Protein AF-A0A3D1XQY0-F1 (afdb_monomer)

Mean predicted aligned error: 14.56 Å

Foldseek 3Di:
DADDWDDWDWDDPDPPDPDIDTDTDDDDGDDDDPVVCPDDDDDDDDDDDDDDPDPDDVPPDDDPVVVVLCVQAPPQDPKDKDFDPDADCPVQLCVQLVVCVVPDPNVVSLVRSLVVCCVVCVPDNSSVRIDIHYDHDDDLVRLQVVLLVLLVVLLVQLVVCVVVVNLVSNLVSLVSLLVSQVSHPPVDDSDPSSHNLNSLCSNLVSCVSVLNLVSNLVSLVVNQVVQVVPLLSNLVSLLVNLVSCLSVVVLVSSLVSLVSSLVSCVVVVVLVSNLVSLQSNLVSCVSVVVNVSSLVSLVSSLVSCVVVVVLLSNLVSLQSNLCCCVVPVVNLVSSVVSLVSSLVSCVVVVVLVVNLVSLQVNLVSCVSVVNLVSSLVSLVVSLVSCVVVVVVVSNVSSQVSNCVSCVVVVVNVSD

Nearest PDB structures (foldseek):
  3sf4-assembly2_B  TM=7.024E-01  e=3.177E-09  Homo sapiens
  4wnd-assembly1_A  TM=4.952E-01  e=1.032E-08  Homo sapiens
  4i1a-assembly3_B  TM=6.697E-01  e=2.136E-05  Bacillus subtilis subsp. subtilis str. 168
  3gw4-assembly1_A  TM=7.746E-01  e=5.970E-04  Deinococcus radiodurans R1 = ATCC 13939 = DSM 20539
  4gyo-assembly2_A  TM=5.148E-01  e=3.079E-05  Bacillus subtilis subsp. subtilis str. 168

pLDDT: mean 75.75, std 26.0, range [23.38, 98.88]

Sequence (415 aa):
MVQIESPVRVFRHEPQSSFITLNKEPSKFQRISVESLYADPVESFLMTMTDVEHVFDPRLELSPTTVLLEGLTFKGYPGTLLHSGKPDFQEEFDKYFMATLDEANPAESLRQAQIELSKKHSKNLDWARYRYYGFPGMSEMEKQAFAIKHIKGNVLKGAAASKAGELLSTINYLEKALVLTSFVPEKINLGENFQAKTLVKALATAAWKLGDYEKSIHYQNKVLPFAEKEPEELAEAHYFLGLLYSLAEKFPEAVEHLKTALIIFEKYEILDRLAQSYSQLGIVEENATEYTNALKAFTASQKINEEIGEDLNRAREFRRIGKIYSLRLNQFKEAKGYFFKAYDLFVELEQTKFQVELLLDLGLVAEKEGDFDQSLNYFSQAQVLAEEINFRQGLSKALLYQANSHWFQGDYQQA

Solvent-accessible surface area (backbone atoms only — not comparable to full-atom values): 22505 Å² total; per-residue (Å²): 94,55,48,76,60,71,85,75,61,84,55,75,92,52,98,83,59,95,70,75,63,80,66,82,67,89,66,74,57,54,68,80,64,80,77,73,77,76,71,81,90,82,90,87,81,86,94,78,89,88,90,72,89,77,78,83,66,86,85,67,89,60,59,77,65,54,56,51,51,49,57,36,56,71,72,65,40,60,45,48,77,44,60,75,68,87,72,64,60,49,72,60,40,50,49,42,22,57,73,31,43,89,82,37,57,66,68,54,9,47,51,52,17,36,51,59,42,43,75,76,38,74,88,55,71,59,58,71,39,61,46,72,43,56,61,60,82,62,50,74,68,48,46,27,56,49,24,62,58,46,30,57,55,23,42,53,50,13,53,52,26,47,76,72,65,35,40,69,57,16,43,56,25,34,51,56,21,44,66,32,44,81,50,48,59,87,89,62,81,83,49,72,85,68,34,57,68,48,38,32,53,52,42,16,52,36,25,46,77,66,68,39,36,70,61,13,44,58,26,45,60,66,39,44,80,73,15,72,84,38,68,67,52,33,22,50,47,27,36,52,45,13,52,36,28,41,77,63,70,37,43,71,63,10,51,52,27,26,50,55,15,36,57,45,24,58,77,69,66,39,55,72,62,28,21,53,38,25,41,51,45,14,52,43,26,44,76,66,67,37,53,73,57,12,49,53,24,25,52,51,17,27,53,44,21,58,74,74,68,37,53,74,59,24,22,52,28,29,39,53,48,15,45,44,26,43,77,72,65,69,36,52,72,60,11,50,57,26,36,50,58,17,36,55,44,25,57,78,66,68,32,59,73,58,36,28,53,41,26,45,54,50,15,55,49,28,45,75,74,67,37,52,70,62,12,45,52,26,19,49,53,15,28,54,55,16,59,77,70,66,35,62,71,52,28,54,49,20,54,52,49,41,22,50,50,29,45,76,74,65,40,67,88,77,64

Radius of gyration: 32.58 Å; Cα contacts (8 Å, |Δi|>4): 513; chains: 1; bounding box: 80×60×85 Å

Secondary structure (DSSP, 8-state):
-B--PPPPPEE---TT----EE-------B---GGGGGSS-----------------GGG---HHHHHHHHHHHT-PPPEEEESSS-TTHHHHHHHHHHHHTTS-HHHHHHHHHHHHHHH-TT-GGGGGEEEE--TT--HHHHHHHHHHHHHHHHHHHHHHHHTT-HHHHHHHHHHHHHHHTTS-TT----GGGSHHHHHHHHHHHHHHHT-HHHHHHHHHTTHHHHTTSHHHHHHHHHHHHHHHHHTT-HHHHHHHHHHHHHHHHHTT-HHHHHHHHHHHHHHHHHTT-HHHHHHHHHHHHHHHHHTT-HHHHHHHHHHHHHHHHHTS--HHHHHHHHHHHHHHHHHTT-HHHHHHHHHHHHHHHHHHT-HHHHHHHHHHHHHHHHHTT-HHHHHHHHHHHHHHHHHHT-TTT-

Structure (mmCIF, N/CA/C/O backbone):
data_AF-A0A3D1XQY0-F1
#
_entry.id   AF-A0A3D1XQY0-F1
#
loop_
_atom_site.group_PDB
_atom_site.id
_atom_site.type_symbol
_atom_site.label_atom_id
_atom_site.label_alt_id
_atom_site.label_comp_id
_atom_site.label_asym_id
_atom_site.label_entity_id
_atom_site.label_seq_id
_atom_site.pdbx_PDB_ins_code
_atom_site.Cartn_x
_atom_site.Cartn_y
_atom_site.Cartn_z
_atom_site.occupancy
_atom_site.B_iso_or_equiv
_atom_site.auth_seq_id
_atom_site.auth_comp_id
_atom_site.auth_asym_id
_atom_site.auth_atom_id
_atom_site.pdbx_PDB_model_num
ATOM 1 N N . MET A 1 1 ? 47.217 -17.676 -41.907 1.00 23.55 1 MET A N 1
ATOM 2 C CA . MET A 1 1 ? 47.309 -19.139 -41.798 1.00 23.55 1 MET A CA 1
ATOM 3 C C . MET A 1 1 ? 46.454 -19.532 -40.610 1.00 23.55 1 MET A C 1
ATOM 5 O O . MET A 1 1 ? 46.551 -18.783 -39.649 1.00 23.55 1 MET A O 1
ATOM 9 N N . VAL A 1 2 ? 45.538 -20.515 -40.716 1.00 23.38 2 VAL A N 1
ATOM 10 C CA . VAL A 1 2 ? 44.596 -20.915 -39.654 1.00 23.38 2 VAL A CA 1
ATOM 11 C C . VAL A 1 2 ? 44.783 -22.381 -39.179 1.00 23.38 2 VAL A C 1
ATOM 13 O O . VAL A 1 2 ? 44.978 -23.259 -39.994 1.00 23.38 2 VAL A O 1
ATOM 16 N N . GLN A 1 3 ? 44.855 -22.652 -37.877 1.00 24.12 3 GLN A N 1
ATOM 17 C CA . GLN A 1 3 ? 45.123 -23.904 -37.144 1.00 24.12 3 GLN A CA 1
ATOM 18 C C . GLN A 1 3 ? 43.771 -24.220 -36.647 1.00 24.12 3 GLN A C 1
ATOM 20 O O . GLN A 1 3 ? 43.064 -23.387 -36.085 1.00 24.12 3 GLN A O 1
ATOM 25 N N . ILE A 1 4 ? 43.433 -25.450 -36.837 1.00 26.16 4 ILE A N 1
ATOM 26 C CA . ILE A 1 4 ? 42.256 -25.973 -36.232 1.00 26.16 4 ILE A CA 1
ATOM 27 C C . ILE A 1 4 ? 42.865 -26.878 -35.178 1.00 26.16 4 ILE A C 1
ATOM 29 O O . ILE A 1 4 ? 43.556 -27.838 -35.509 1.00 26.16 4 ILE A O 1
ATOM 33 N N . GLU A 1 5 ? 42.767 -26.457 -33.919 1.00 27.94 5 GLU A N 1
ATOM 34 C CA . GLU A 1 5 ? 43.076 -27.347 -32.803 1.00 27.94 5 GLU A CA 1
ATOM 35 C C . GLU A 1 5 ? 41.885 -28.272 -32.557 1.00 27.94 5 GLU A C 1
ATOM 37 O O . GLU A 1 5 ? 40.739 -27.937 -32.864 1.00 27.94 5 GLU A O 1
ATOM 42 N N . SER A 1 6 ? 42.197 -29.447 -32.018 1.00 24.88 6 SER A N 1
ATOM 43 C CA . SER A 1 6 ? 41.291 -30.573 -31.807 1.00 24.88 6 SER A CA 1
ATOM 44 C C . SER A 1 6 ? 40.027 -30.222 -30.997 1.00 24.88 6 SER A C 1
ATOM 46 O O . SER A 1 6 ? 40.070 -29.346 -30.129 1.00 24.88 6 SER A O 1
ATOM 48 N N . PRO A 1 7 ? 38.906 -30.938 -31.224 1.00 30.38 7 PRO A N 1
ATOM 49 C CA . PRO A 1 7 ? 37.626 -30.690 -30.558 1.00 30.38 7 PRO A CA 1
ATOM 50 C C . PRO A 1 7 ? 37.704 -30.830 -29.032 1.00 30.38 7 PRO A C 1
ATOM 52 O O . PRO A 1 7 ? 38.298 -31.771 -28.501 1.00 30.38 7 PRO A O 1
ATOM 55 N N . VAL A 1 8 ? 37.038 -29.913 -28.323 1.00 32.19 8 VAL A N 1
ATOM 56 C CA . VAL A 1 8 ? 36.958 -29.920 -26.857 1.00 32.19 8 VAL A CA 1
ATOM 57 C C . VAL A 1 8 ? 35.916 -30.942 -26.411 1.00 32.19 8 VAL A C 1
ATOM 59 O O . VAL A 1 8 ? 34.729 -30.820 -26.715 1.00 32.19 8 VAL A O 1
ATOM 62 N N . ARG A 1 9 ? 36.355 -31.956 -25.662 1.00 33.38 9 ARG A N 1
ATOM 63 C CA . ARG A 1 9 ? 35.454 -32.891 -24.979 1.00 33.38 9 ARG A CA 1
ATOM 64 C C . ARG A 1 9 ? 35.051 -32.321 -23.623 1.00 33.38 9 ARG A C 1
ATOM 66 O O . ARG A 1 9 ? 35.911 -31.948 -22.831 1.00 33.38 9 ARG A O 1
ATOM 73 N N . VAL A 1 10 ? 33.747 -32.302 -23.356 1.00 33.44 10 VAL A N 1
ATOM 74 C CA . VAL A 1 10 ? 33.172 -31.875 -22.076 1.00 33.44 10 VAL A CA 1
ATOM 75 C C . VAL A 1 10 ? 32.812 -33.116 -21.265 1.00 33.44 10 VAL A C 1
ATOM 77 O O . VAL A 1 10 ? 31.987 -33.918 -21.699 1.00 33.44 10 VAL A O 1
ATOM 80 N N . PHE A 1 11 ? 33.408 -33.271 -20.084 1.00 32.94 11 PHE A N 1
ATOM 81 C CA . PHE A 1 11 ? 33.054 -34.334 -19.144 1.00 32.94 11 PHE A CA 1
ATOM 82 C C . PHE A 1 11 ? 32.559 -33.742 -17.824 1.00 32.94 11 PHE A C 1
ATOM 84 O O . PHE A 1 11 ? 33.123 -32.778 -17.308 1.00 32.94 11 PHE A O 1
ATOM 91 N N . ARG A 1 12 ? 31.518 -34.362 -17.258 1.00 33.66 12 ARG A N 1
ATOM 92 C CA . ARG A 1 12 ? 31.057 -34.133 -15.886 1.00 33.66 12 ARG A CA 1
ATOM 93 C C . ARG A 1 12 ? 31.402 -35.375 -15.077 1.00 33.66 12 ARG A C 1
ATOM 95 O O . ARG A 1 12 ? 30.762 -36.406 -15.262 1.00 33.66 12 ARG A O 1
ATOM 102 N N . HIS A 1 13 ? 32.419 -35.293 -14.224 1.00 33.41 13 HIS A N 1
ATOM 103 C CA . HIS A 1 13 ? 32.864 -36.472 -13.480 1.00 33.41 13 HIS A CA 1
ATOM 104 C C . HIS A 1 13 ? 31.911 -36.866 -12.343 1.00 33.41 13 HIS A C 1
ATOM 106 O O . HIS A 1 13 ? 31.813 -38.056 -12.068 1.00 33.41 13 HIS A O 1
ATOM 112 N N . GLU A 1 14 ? 31.138 -35.933 -11.760 1.00 32.97 14 GLU A N 1
ATOM 113 C CA . GLU A 1 14 ? 30.159 -36.262 -10.709 1.00 32.97 14 GLU A CA 1
ATOM 114 C C . GLU A 1 14 ? 28.880 -35.389 -10.736 1.00 32.97 14 GLU A C 1
ATOM 116 O O . GLU A 1 14 ? 28.947 -34.194 -11.052 1.00 32.97 14 GLU A O 1
ATOM 121 N N . PRO A 1 15 ? 27.701 -35.936 -10.361 1.00 34.03 15 PRO A N 1
ATOM 122 C CA . PRO A 1 15 ? 26.413 -35.230 -10.407 1.00 34.03 15 PRO A CA 1
ATOM 123 C C . PRO A 1 15 ? 26.279 -34.040 -9.448 1.00 34.03 15 PRO A C 1
ATOM 125 O O . PRO A 1 15 ? 25.341 -33.261 -9.598 1.00 34.03 15 PRO A O 1
ATOM 128 N N . GLN A 1 16 ? 27.182 -33.884 -8.477 1.00 31.12 16 GLN A N 1
ATOM 129 C CA . GLN A 1 16 ? 27.131 -32.797 -7.488 1.00 31.12 16 GLN A CA 1
ATOM 130 C C . GLN A 1 16 ? 28.339 -31.851 -7.528 1.00 31.12 16 GLN A C 1
ATOM 132 O O . GLN A 1 16 ? 28.384 -30.893 -6.764 1.00 31.12 16 GLN A O 1
ATOM 137 N N . SER A 1 17 ? 29.281 -32.054 -8.454 1.00 29.97 17 SER A N 1
ATOM 138 C CA . SER A 1 17 ? 30.351 -31.082 -8.696 1.00 29.97 17 SER A CA 1
ATOM 139 C C . SER A 1 17 ? 29.839 -29.905 -9.535 1.00 29.97 17 SER A C 1
ATOM 141 O O . SER A 1 17 ? 29.154 -30.100 -10.544 1.00 29.97 17 SER A O 1
ATOM 143 N N . SER A 1 18 ? 30.192 -28.688 -9.117 1.00 28.48 18 SER A N 1
ATOM 144 C CA . SER A 1 18 ? 29.928 -27.409 -9.791 1.00 28.48 18 SER A CA 1
ATOM 145 C C . SER A 1 18 ? 31.049 -26.978 -10.750 1.00 28.48 18 SER A C 1
ATOM 147 O O . SER A 1 18 ? 31.003 -25.873 -11.287 1.00 28.48 18 SER A O 1
ATOM 149 N N . PHE A 1 19 ? 32.031 -27.846 -11.016 1.00 28.55 19 PHE A N 1
ATOM 150 C CA . PHE A 1 19 ? 33.124 -27.583 -11.955 1.00 28.55 19 PHE A CA 1
ATOM 151 C C . PHE A 1 19 ? 33.055 -28.500 -13.183 1.00 28.55 19 PHE A C 1
ATOM 153 O O . PHE A 1 19 ? 32.769 -29.693 -13.079 1.00 28.55 19 PHE A O 1
ATOM 160 N N . ILE A 1 20 ? 33.367 -27.934 -14.351 1.00 31.23 20 ILE A N 1
ATOM 161 C CA . ILE A 1 20 ? 33.569 -28.644 -15.619 1.00 31.23 20 ILE A CA 1
ATOM 162 C C . ILE A 1 20 ? 35.015 -28.393 -16.045 1.00 31.23 20 ILE A C 1
ATOM 164 O O . ILE A 1 20 ? 35.462 -27.248 -16.066 1.00 31.23 20 ILE A O 1
ATOM 168 N N . THR A 1 21 ? 35.750 -29.451 -16.386 1.00 30.62 21 THR A N 1
ATOM 169 C CA . THR A 1 21 ? 37.134 -29.341 -16.866 1.00 30.62 21 THR A CA 1
ATOM 170 C C . THR A 1 21 ? 37.165 -29.446 -18.388 1.00 30.62 21 THR A C 1
ATOM 172 O O . THR A 1 21 ? 36.560 -30.350 -18.963 1.00 30.62 21 THR A O 1
ATOM 175 N N . LEU A 1 22 ? 37.881 -28.526 -19.037 1.00 31.25 22 LEU A N 1
ATOM 176 C CA . LEU A 1 22 ? 38.096 -28.494 -20.484 1.00 31.25 22 LEU A CA 1
ATOM 177 C C . LEU A 1 22 ? 39.596 -28.686 -20.749 1.00 31.25 22 LEU A C 1
ATOM 179 O O . LEU A 1 22 ? 40.399 -27.942 -20.195 1.00 31.25 22 LEU A O 1
ATOM 183 N N . ASN A 1 23 ? 39.977 -29.656 -21.587 1.00 29.17 23 ASN A N 1
ATOM 184 C CA . ASN A 1 23 ? 41.377 -29.888 -21.977 1.00 29.17 23 ASN A CA 1
ATOM 185 C C . ASN A 1 23 ? 41.587 -29.620 -23.473 1.00 29.17 23 ASN A C 1
ATOM 187 O O . ASN A 1 23 ? 40.747 -29.992 -24.295 1.00 29.17 23 ASN A O 1
ATOM 191 N N . LYS A 1 24 ? 42.727 -29.005 -23.813 1.00 32.44 24 LYS A N 1
ATOM 192 C CA . LYS A 1 24 ? 43.127 -28.613 -25.173 1.00 32.44 24 LYS A CA 1
ATOM 193 C C . LYS A 1 24 ? 44.555 -29.103 -25.442 1.00 32.44 24 LYS A C 1
ATOM 195 O O . LYS A 1 24 ? 45.424 -28.869 -24.608 1.00 32.44 24 LYS A O 1
ATOM 200 N N . GLU A 1 25 ? 44.804 -29.749 -26.582 1.00 31.06 25 GLU A N 1
ATOM 201 C CA . GLU A 1 25 ? 46.166 -30.073 -27.046 1.00 31.06 25 GLU A CA 1
ATOM 202 C C . GLU A 1 25 ? 46.498 -29.392 -28.388 1.00 31.06 25 GLU A C 1
ATOM 204 O O . GLU A 1 25 ? 45.581 -29.106 -29.165 1.00 31.06 25 GLU A O 1
ATOM 209 N N . PRO A 1 26 ? 47.789 -29.100 -28.661 1.00 35.88 26 PRO A N 1
ATOM 210 C CA . PRO A 1 26 ? 48.182 -27.977 -29.509 1.00 35.88 26 PRO A CA 1
ATOM 211 C C . PRO A 1 26 ? 48.761 -28.380 -30.878 1.00 35.88 26 PRO A C 1
ATOM 213 O O . PRO A 1 26 ? 49.380 -29.436 -30.978 1.00 35.88 26 PRO A O 1
ATOM 216 N N . SER A 1 27 ? 48.661 -27.485 -31.884 1.00 27.48 27 SER A N 1
ATOM 217 C CA . SER A 1 27 ? 49.507 -27.311 -33.125 1.00 27.48 27 SER A CA 1
ATOM 218 C C . SER A 1 27 ? 48.723 -27.166 -34.457 1.00 27.48 27 SER A C 1
ATOM 220 O O . SER A 1 27 ? 47.603 -27.650 -34.536 1.00 27.48 27 SER A O 1
ATOM 222 N N . LYS A 1 28 ? 49.210 -26.590 -35.591 1.00 26.97 28 LYS A N 1
ATOM 223 C CA . LYS A 1 28 ? 49.834 -25.268 -35.938 1.00 26.97 28 LYS A CA 1
ATOM 224 C C . LYS A 1 28 ? 49.065 -24.567 -37.126 1.00 26.97 28 LYS A C 1
ATOM 226 O O . LYS A 1 28 ? 48.609 -25.284 -38.008 1.00 26.97 28 LYS A O 1
ATOM 231 N N . PHE A 1 29 ? 48.865 -23.227 -37.160 1.00 26.84 29 PHE A N 1
ATOM 232 C CA . PHE A 1 29 ? 47.925 -22.497 -38.081 1.00 26.84 29 PHE A CA 1
ATOM 233 C C . PHE A 1 29 ? 48.487 -22.464 -39.549 1.00 26.84 29 PHE A C 1
ATOM 235 O O . PHE A 1 29 ? 49.626 -22.037 -39.703 1.00 26.84 29 PHE A O 1
ATOM 242 N N . GLN A 1 30 ? 47.734 -22.870 -40.618 1.00 28.45 30 GLN A N 1
ATOM 243 C CA . GLN A 1 30 ? 48.019 -22.750 -42.097 1.00 28.45 30 GLN A CA 1
ATOM 244 C C . GLN A 1 30 ? 46.799 -22.248 -42.938 1.00 28.45 30 GLN A C 1
ATOM 246 O O . GLN A 1 30 ? 45.663 -22.561 -42.634 1.00 28.45 30 GLN A O 1
ATOM 251 N N . ARG A 1 31 ? 46.962 -21.353 -43.937 1.00 28.88 31 ARG A N 1
ATOM 252 C CA . ARG A 1 31 ? 45.851 -20.635 -44.640 1.00 28.88 31 ARG A CA 1
ATOM 253 C C . ARG A 1 31 ? 45.678 -21.297 -45.997 1.00 28.88 31 ARG A C 1
ATOM 255 O O . ARG A 1 31 ? 46.662 -21.385 -46.721 1.00 28.88 31 ARG A O 1
ATOM 262 N N . ILE A 1 32 ? 44.448 -21.654 -46.333 1.00 33.94 32 ILE A N 1
ATOM 263 C CA . ILE A 1 32 ? 44.056 -22.202 -47.635 1.00 33.94 32 ILE A CA 1
ATOM 264 C C . ILE A 1 32 ? 42.999 -21.307 -48.292 1.00 33.94 32 ILE A C 1
ATOM 266 O O . ILE A 1 32 ? 42.354 -20.511 -47.602 1.00 33.94 32 ILE A O 1
ATOM 270 N N . SER A 1 33 ? 42.899 -21.362 -49.624 1.00 33.47 33 SER A N 1
ATOM 271 C CA . SER A 1 33 ? 41.966 -20.533 -50.392 1.00 33.47 33 SER A CA 1
ATOM 272 C C . SER A 1 33 ? 40.539 -21.075 -50.310 1.00 33.47 33 SER A C 1
ATOM 274 O O . SER A 1 33 ? 40.306 -22.265 -50.114 1.00 33.47 33 SER A O 1
ATOM 276 N N . VAL A 1 34 ? 39.576 -20.164 -50.453 1.00 32.12 34 VAL A N 1
ATOM 277 C CA . VAL A 1 34 ? 38.131 -20.422 -50.337 1.00 32.12 34 VAL A CA 1
ATOM 278 C C . VAL A 1 34 ? 37.642 -21.458 -51.357 1.00 32.12 34 VAL A C 1
ATOM 280 O O . VAL A 1 34 ? 36.711 -22.199 -51.075 1.00 32.12 34 VAL A O 1
ATOM 283 N N . GLU A 1 35 ? 38.299 -21.569 -52.509 1.00 34.59 35 GLU A N 1
ATOM 284 C CA . GLU A 1 35 ? 37.960 -22.540 -53.559 1.00 34.59 35 GLU A CA 1
ATOM 285 C C . GLU A 1 35 ? 38.195 -23.996 -53.124 1.00 34.59 35 GLU A C 1
ATOM 287 O O . GLU A 1 35 ? 37.516 -24.897 -53.605 1.00 34.59 35 GLU A O 1
ATOM 292 N N . SER A 1 36 ? 39.101 -24.237 -52.168 1.00 35.38 36 SER A N 1
ATOM 293 C CA . SER A 1 36 ? 39.407 -25.579 -51.651 1.00 35.38 36 SER A CA 1
ATOM 294 C C . SER A 1 36 ? 38.339 -26.140 -50.702 1.00 35.38 36 SER A C 1
ATOM 296 O O . SER A 1 36 ? 38.419 -27.308 -50.340 1.00 35.38 36 SER A O 1
ATOM 298 N N . LEU A 1 37 ? 37.349 -25.332 -50.298 1.00 34.44 37 LEU A N 1
ATOM 299 C CA . LEU A 1 37 ? 36.221 -25.755 -49.452 1.00 34.44 37 LEU A CA 1
ATOM 300 C C . LEU A 1 37 ? 35.116 -26.491 -50.233 1.00 34.44 37 LEU A C 1
ATOM 302 O O . LEU A 1 37 ? 34.207 -27.033 -49.613 1.00 34.44 37 LEU A O 1
ATOM 306 N N . TYR A 1 38 ? 35.174 -26.501 -51.571 1.00 35.31 38 TYR A N 1
ATOM 307 C CA . TYR A 1 38 ? 34.075 -26.942 -52.443 1.00 35.31 38 TYR A CA 1
ATOM 308 C C . TYR A 1 38 ? 34.345 -28.250 -53.216 1.00 35.31 38 TYR A C 1
ATOM 310 O O . TYR A 1 38 ? 33.672 -28.514 -54.209 1.00 35.31 38 TYR A O 1
ATOM 318 N N . ALA A 1 39 ? 35.305 -29.078 -52.790 1.00 29.94 39 ALA A N 1
ATOM 319 C CA . ALA A 1 39 ? 35.583 -30.380 -53.410 1.00 29.94 39 ALA A CA 1
ATOM 320 C C . ALA A 1 39 ? 35.512 -31.527 -52.379 1.00 29.94 39 ALA A C 1
ATOM 322 O O . ALA A 1 39 ? 36.541 -31.947 -51.858 1.00 29.94 39 ALA A O 1
ATOM 323 N N . ASP A 1 40 ? 34.282 -32.012 -52.140 1.00 27.06 40 ASP A N 1
ATOM 324 C CA . ASP A 1 40 ? 33.869 -33.226 -51.397 1.00 27.06 40 ASP A CA 1
ATOM 325 C C . ASP A 1 40 ? 34.296 -33.357 -49.900 1.00 27.06 40 ASP A C 1
ATOM 327 O O . ASP A 1 40 ? 35.171 -32.644 -49.420 1.00 27.06 40 ASP A O 1
ATOM 331 N N . PRO A 1 41 ? 33.571 -34.152 -49.076 1.00 27.08 41 PRO A N 1
ATOM 332 C CA . PRO A 1 41 ? 32.882 -33.649 -47.879 1.00 27.08 41 PRO A CA 1
ATOM 333 C C . PRO A 1 41 ? 33.716 -33.631 -46.589 1.00 27.08 41 PRO A C 1
ATOM 335 O O . PRO A 1 41 ? 34.543 -34.511 -46.352 1.00 27.08 41 PRO A O 1
ATOM 338 N N . VAL A 1 42 ? 33.388 -32.699 -45.682 1.00 30.34 42 VAL A N 1
ATOM 339 C CA . VAL A 1 42 ? 33.813 -32.742 -44.270 1.00 30.34 42 VAL A CA 1
ATOM 340 C C . VAL A 1 42 ? 32.617 -32.493 -43.339 1.00 30.34 42 VAL A C 1
ATOM 342 O O . VAL A 1 42 ? 31.867 -31.534 -43.511 1.00 30.34 42 VAL A O 1
ATOM 345 N N . GLU A 1 43 ? 32.453 -33.394 -42.364 1.00 26.94 43 GLU A N 1
ATOM 346 C CA . GLU A 1 43 ? 31.464 -33.385 -41.275 1.00 26.94 43 GLU A CA 1
ATOM 347 C C . GLU A 1 43 ? 31.628 -32.203 -40.297 1.00 26.94 43 GLU A C 1
ATOM 349 O O . GLU A 1 43 ? 32.726 -31.690 -40.078 1.00 26.94 43 GLU A O 1
ATOM 354 N N . SER A 1 44 ? 30.515 -31.801 -39.670 1.00 27.53 44 SER A N 1
ATOM 355 C CA . SER A 1 44 ? 30.358 -30.592 -38.845 1.00 27.53 44 SER A CA 1
ATOM 356 C C . SER A 1 44 ? 30.186 -30.891 -37.348 1.00 27.53 44 SER A C 1
ATOM 358 O O . SER A 1 44 ? 29.422 -31.784 -36.990 1.00 27.53 44 SER A O 1
ATOM 360 N N . PHE A 1 45 ? 30.803 -30.071 -36.478 1.00 25.42 45 PHE A N 1
ATOM 361 C CA . PHE A 1 45 ? 30.455 -29.925 -35.054 1.00 25.42 45 PHE A CA 1
ATOM 362 C C . PHE A 1 45 ? 30.633 -28.472 -34.556 1.00 25.42 45 PHE A C 1
ATOM 364 O O . PHE A 1 45 ? 31.634 -27.828 -34.857 1.00 25.42 45 PHE A O 1
ATOM 371 N N . LEU A 1 46 ? 29.633 -28.009 -33.782 1.00 29.89 46 LEU A N 1
ATOM 372 C CA . LEU A 1 46 ? 29.534 -26.824 -32.896 1.00 29.89 46 LEU A CA 1
ATOM 373 C C . LEU A 1 46 ? 30.517 -25.652 -33.121 1.00 29.89 46 LEU A C 1
ATOM 375 O O . LEU A 1 46 ? 31.674 -25.695 -32.711 1.00 29.89 46 LEU A O 1
ATOM 379 N N . MET A 1 47 ? 29.997 -24.521 -33.615 1.00 28.56 47 MET A N 1
ATOM 380 C CA . MET A 1 47 ? 30.692 -23.229 -33.570 1.00 28.56 47 MET A CA 1
ATOM 381 C C . MET A 1 47 ? 30.391 -22.480 -32.263 1.00 28.56 47 MET A C 1
ATOM 383 O O . MET A 1 47 ? 29.313 -21.920 -32.085 1.00 28.56 47 MET A O 1
ATOM 387 N N . THR A 1 48 ? 31.380 -22.401 -31.376 1.00 30.73 48 THR A N 1
ATOM 388 C CA . THR A 1 48 ? 31.495 -21.352 -30.350 1.00 30.73 48 THR A CA 1
ATOM 389 C C . THR A 1 48 ? 32.843 -20.668 -30.552 1.00 30.73 48 THR A C 1
ATOM 391 O O . THR A 1 48 ? 33.854 -21.368 -30.569 1.00 30.73 48 THR A O 1
ATOM 394 N N . MET A 1 49 ? 32.907 -19.338 -30.684 1.00 25.95 49 MET A N 1
ATOM 395 C CA . MET A 1 49 ? 34.195 -18.637 -30.568 1.00 25.95 49 MET A CA 1
ATOM 396 C C . MET A 1 49 ? 34.347 -18.071 -29.161 1.00 25.95 49 MET A C 1
ATOM 398 O O . MET A 1 49 ? 33.493 -17.315 -28.702 1.00 25.95 49 MET A O 1
ATOM 402 N N . THR A 1 50 ? 35.442 -18.413 -28.492 1.00 28.83 50 THR A N 1
ATOM 403 C CA . THR A 1 50 ? 35.842 -17.854 -27.198 1.00 28.83 50 THR A CA 1
ATOM 404 C C . THR A 1 50 ? 36.783 -16.672 -27.385 1.00 28.83 50 THR A C 1
ATOM 406 O O . THR A 1 50 ? 37.794 -16.811 -28.059 1.00 28.83 50 THR A O 1
ATOM 409 N N . ASP A 1 51 ? 36.429 -15.556 -26.749 1.00 27.39 51 ASP A N 1
ATOM 410 C CA . ASP A 1 51 ? 37.315 -14.705 -25.942 1.00 27.39 51 ASP A CA 1
ATOM 411 C C . ASP A 1 51 ? 36.405 -13.888 -25.008 1.00 27.39 51 ASP A C 1
ATOM 413 O O . ASP A 1 51 ? 36.022 -12.739 -25.253 1.00 27.39 51 ASP A O 1
ATOM 417 N N . VAL A 1 52 ? 35.920 -14.547 -23.956 1.00 30.70 52 VAL A N 1
ATOM 418 C CA . VAL A 1 52 ? 35.306 -13.882 -22.802 1.00 30.70 52 VAL A CA 1
ATOM 419 C C . VAL A 1 52 ? 35.884 -14.543 -21.569 1.00 30.70 52 VAL A C 1
ATOM 421 O O . VAL A 1 52 ? 35.481 -15.647 -21.212 1.00 30.70 52 VAL A O 1
ATOM 424 N N . GLU A 1 53 ? 36.818 -13.877 -20.906 1.00 27.23 53 GLU A N 1
ATOM 425 C CA . GLU A 1 53 ? 36.953 -14.096 -19.474 1.00 27.23 53 GLU A CA 1
ATOM 426 C C . GLU A 1 53 ? 35.711 -13.491 -18.823 1.00 27.23 53 GLU A C 1
ATOM 428 O O . GLU A 1 53 ? 35.514 -12.275 -18.830 1.00 27.23 53 GLU A O 1
ATOM 433 N N . HIS A 1 54 ? 34.826 -14.347 -18.321 1.00 33.00 54 HIS A N 1
ATOM 434 C CA . HIS A 1 54 ? 33.750 -13.908 -17.449 1.00 33.00 54 HIS A CA 1
ATOM 435 C C . HIS A 1 54 ? 34.261 -13.949 -16.013 1.00 33.00 54 HIS A C 1
ATOM 437 O O . HIS A 1 54 ? 34.364 -15.013 -15.404 1.00 33.00 54 HIS A O 1
ATOM 443 N N . VAL A 1 55 ? 34.536 -12.772 -15.459 1.00 28.17 55 VAL A N 1
ATOM 444 C CA . VAL A 1 55 ? 34.440 -12.584 -14.014 1.00 28.17 55 VAL A CA 1
ATOM 445 C C . VAL A 1 55 ? 32.946 -12.552 -13.707 1.00 28.17 55 VAL A C 1
ATOM 447 O O . VAL A 1 55 ? 32.215 -11.698 -14.210 1.00 28.17 55 VAL A O 1
ATOM 450 N N . PHE A 1 56 ? 32.467 -13.541 -12.959 1.00 34.00 56 PHE A N 1
ATOM 451 C CA . PHE A 1 56 ? 31.122 -13.514 -12.397 1.00 34.00 56 PHE A CA 1
ATOM 452 C C . PHE A 1 56 ? 31.015 -12.281 -11.493 1.00 34.00 56 PHE A C 1
ATOM 454 O O . PHE A 1 56 ? 31.817 -12.147 -10.570 1.00 34.00 56 PHE A O 1
ATOM 461 N N . ASP A 1 57 ? 30.064 -11.383 -11.770 1.00 33.94 57 ASP A N 1
ATOM 462 C CA . ASP A 1 57 ? 29.634 -10.380 -10.796 1.00 33.94 57 ASP A CA 1
ATOM 463 C C . ASP A 1 57 ? 28.386 -10.936 -10.090 1.00 33.94 57 ASP A C 1
ATOM 465 O O . ASP A 1 57 ? 27.302 -10.937 -10.682 1.00 33.94 57 ASP A O 1
ATOM 469 N N . PRO A 1 58 ? 28.516 -11.427 -8.844 1.00 29.98 58 PRO A N 1
ATOM 470 C CA . PRO A 1 58 ? 27.398 -11.965 -8.075 1.00 29.98 58 PRO A CA 1
ATOM 471 C C . PRO A 1 58 ? 26.267 -10.959 -7.847 1.00 29.98 58 PRO A C 1
ATOM 473 O O . PRO A 1 58 ? 25.194 -11.348 -7.410 1.00 29.98 58 PRO A O 1
ATOM 476 N N . ARG A 1 59 ? 26.492 -9.665 -8.107 1.00 30.11 59 ARG A N 1
ATOM 477 C CA . ARG A 1 59 ? 25.552 -8.585 -7.780 1.00 30.11 59 ARG A CA 1
ATOM 478 C C . ARG A 1 59 ? 24.454 -8.378 -8.823 1.00 30.11 59 ARG A C 1
ATOM 480 O O . ARG A 1 59 ? 23.580 -7.545 -8.611 1.00 30.11 59 ARG A O 1
ATOM 487 N N . LEU A 1 60 ? 24.498 -9.079 -9.958 1.00 33.41 60 LEU A N 1
ATOM 488 C CA . LEU A 1 60 ? 23.615 -8.827 -11.104 1.00 33.41 60 LEU A CA 1
ATOM 489 C C . LEU A 1 60 ? 22.475 -9.847 -11.261 1.00 33.41 60 LEU A C 1
ATOM 491 O O . LEU A 1 60 ? 22.019 -10.032 -12.379 1.00 33.41 60 LEU A O 1
ATOM 495 N N . GLU A 1 61 ? 22.018 -10.502 -10.189 1.00 37.06 61 GLU A N 1
ATOM 496 C CA . GLU A 1 61 ? 20.975 -11.554 -10.151 1.00 37.06 61 GLU A CA 1
ATOM 497 C C . GLU A 1 61 ? 19.790 -11.366 -11.140 1.00 37.06 61 GLU A C 1
ATOM 499 O O . GLU A 1 61 ? 18.716 -10.864 -10.810 1.00 37.06 61 GLU A O 1
ATOM 504 N N . LEU A 1 62 ? 19.973 -11.804 -12.389 1.00 34.00 62 LEU A N 1
ATOM 505 C CA . LEU A 1 62 ? 18.994 -11.762 -13.477 1.00 34.00 62 LEU A CA 1
ATOM 506 C C . LEU A 1 62 ? 18.566 -13.191 -13.839 1.00 34.00 62 LEU A C 1
ATOM 508 O O . LEU A 1 62 ? 19.343 -14.138 -13.721 1.00 34.00 62 LEU A O 1
ATOM 512 N N . SER A 1 63 ? 17.328 -13.341 -14.333 1.00 37.12 63 SER A N 1
ATOM 513 C CA . SER A 1 63 ? 16.795 -14.616 -14.845 1.00 37.12 63 SER A CA 1
ATOM 514 C C . SER A 1 63 ? 17.799 -15.310 -15.784 1.00 37.12 63 SER A C 1
ATOM 516 O O . SER A 1 63 ? 18.364 -14.636 -16.655 1.00 37.12 63 SER A O 1
ATOM 518 N N . PRO A 1 64 ? 17.964 -16.649 -15.708 1.00 35.97 64 PRO A N 1
ATOM 519 C CA . PRO A 1 64 ? 18.900 -17.403 -16.551 1.00 35.97 64 PRO A CA 1
ATOM 520 C C . PRO A 1 64 ? 18.712 -17.163 -18.054 1.00 35.97 64 PRO A C 1
ATOM 522 O O . PRO A 1 64 ? 19.645 -17.294 -18.839 1.00 35.97 64 PRO A O 1
ATOM 525 N N . THR A 1 65 ? 17.495 -16.793 -18.464 1.00 35.50 65 THR A N 1
ATOM 526 C CA . THR A 1 65 ? 17.180 -16.516 -19.871 1.00 35.50 65 THR A CA 1
ATOM 527 C C . THR A 1 65 ? 17.664 -15.128 -20.299 1.00 35.50 65 THR A C 1
ATOM 529 O O . THR A 1 65 ? 18.053 -14.948 -21.447 1.00 35.50 65 THR A O 1
ATOM 532 N N . THR A 1 66 ? 17.682 -14.151 -19.390 1.00 37.09 66 THR A N 1
ATOM 533 C CA . THR A 1 66 ? 18.046 -12.754 -19.671 1.00 37.09 66 THR A CA 1
ATOM 534 C C . THR A 1 66 ? 19.550 -12.590 -19.860 1.00 37.09 66 THR A C 1
ATOM 536 O O . THR A 1 66 ? 19.962 -11.973 -20.833 1.00 37.09 66 THR A O 1
ATOM 539 N N . VAL A 1 67 ? 20.365 -13.225 -19.012 1.00 37.44 67 VAL A N 1
ATOM 540 C CA . VAL A 1 67 ? 21.836 -13.223 -19.140 1.00 37.44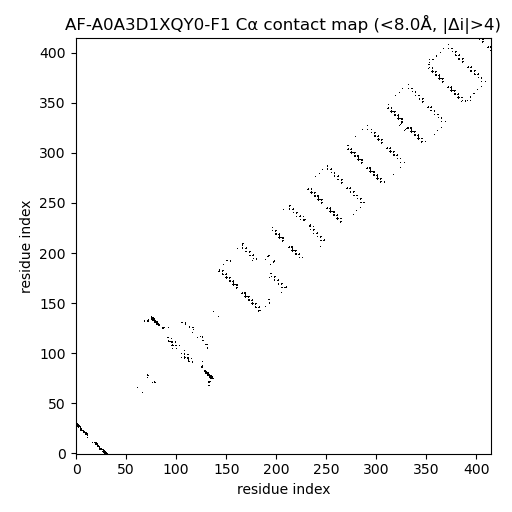 67 VAL A CA 1
ATOM 541 C C . VAL A 1 67 ? 22.282 -13.949 -20.414 1.00 37.44 67 VAL A C 1
ATOM 543 O O . VAL A 1 67 ? 23.195 -13.508 -21.107 1.00 37.44 67 VAL A O 1
ATOM 546 N N . LEU A 1 68 ? 21.598 -15.043 -20.764 1.00 37.91 68 LEU A N 1
ATOM 547 C CA . LEU A 1 68 ? 21.833 -15.786 -22.002 1.00 37.91 68 LEU A CA 1
ATOM 548 C C . LEU A 1 68 ? 21.458 -14.951 -23.238 1.00 37.91 68 LEU A C 1
ATOM 550 O O . LEU A 1 68 ? 22.215 -14.892 -24.200 1.00 37.91 68 LEU A O 1
ATOM 554 N N . LEU A 1 69 ? 20.316 -14.263 -23.200 1.00 39.09 69 LEU A N 1
ATOM 555 C CA . LEU A 1 69 ? 19.896 -13.334 -24.250 1.00 39.09 69 LEU A CA 1
ATOM 556 C C . LEU A 1 69 ? 20.863 -12.151 -24.385 1.00 39.09 69 LEU A C 1
ATOM 558 O O . LEU A 1 69 ? 21.232 -11.808 -25.505 1.00 39.09 69 LEU A O 1
ATOM 562 N N . GLU A 1 70 ? 21.316 -11.555 -23.281 1.00 38.91 70 GLU A N 1
ATOM 563 C CA . GLU A 1 70 ? 22.326 -10.492 -23.290 1.00 38.91 70 GLU A CA 1
ATOM 564 C C . GLU A 1 70 ? 23.646 -11.000 -23.881 1.00 38.91 70 GLU A C 1
ATOM 566 O O . GLU A 1 70 ? 24.130 -10.420 -24.848 1.00 38.91 70 GLU A O 1
ATOM 571 N N . GLY A 1 71 ? 24.174 -12.138 -23.423 1.00 37.53 71 GLY A N 1
ATOM 572 C CA . GLY A 1 71 ? 25.425 -12.711 -23.934 1.00 37.53 71 GLY A CA 1
ATOM 573 C C . GLY A 1 71 ? 25.402 -13.033 -25.435 1.00 37.53 71 GLY A C 1
ATOM 574 O O . GLY A 1 71 ? 26.369 -12.752 -26.147 1.00 37.53 71 GLY A O 1
ATOM 575 N N . LEU A 1 72 ? 24.282 -13.563 -25.939 1.00 40.44 72 LEU A N 1
ATOM 576 C CA . LEU A 1 72 ? 24.112 -13.925 -27.352 1.00 40.44 72 LEU A CA 1
ATOM 577 C C . LEU A 1 72 ? 23.890 -12.714 -28.266 1.00 40.44 72 LEU A C 1
ATOM 579 O O . LEU A 1 72 ? 24.294 -12.732 -29.427 1.00 40.44 72 LEU A O 1
ATOM 583 N N . THR A 1 73 ? 23.291 -11.645 -27.742 1.00 39.19 73 THR A N 1
ATOM 584 C CA . THR A 1 73 ? 23.031 -10.418 -28.507 1.00 39.19 73 THR A CA 1
ATOM 585 C C . THR A 1 73 ? 24.251 -9.485 -28.522 1.00 39.19 73 THR A C 1
ATOM 587 O O . THR A 1 73 ? 24.482 -8.788 -29.510 1.00 39.19 73 THR A O 1
ATOM 590 N N . PHE A 1 74 ? 25.069 -9.475 -27.460 1.00 35.25 74 PHE A N 1
ATOM 591 C CA . PHE A 1 74 ? 26.114 -8.458 -27.267 1.00 35.25 74 PHE A CA 1
ATOM 592 C C . PHE A 1 74 ? 27.471 -8.780 -27.905 1.00 35.25 74 PHE A C 1
ATOM 594 O O . PHE A 1 74 ? 28.228 -7.864 -28.217 1.00 35.25 74 PHE A O 1
ATOM 601 N N . LYS A 1 75 ? 27.796 -10.055 -28.144 1.00 32.62 75 LYS A N 1
ATOM 602 C CA . LYS A 1 75 ? 29.104 -10.449 -28.702 1.00 32.62 75 LYS A CA 1
ATOM 603 C C . LYS A 1 75 ? 29.146 -10.600 -30.225 1.00 32.62 75 LYS A C 1
ATOM 605 O O . LYS A 1 75 ? 30.152 -11.045 -30.768 1.00 32.62 75 LYS A O 1
ATOM 610 N N . GLY A 1 76 ? 28.082 -10.201 -30.924 1.00 33.81 76 GLY A N 1
ATOM 611 C CA . GLY A 1 76 ? 28.038 -10.246 -32.390 1.00 33.81 76 GLY A CA 1
ATOM 612 C C . GLY A 1 76 ? 28.039 -11.666 -32.963 1.00 33.81 76 GLY A C 1
ATOM 613 O O . GLY A 1 76 ? 28.427 -11.856 -34.114 1.00 33.81 76 GLY A O 1
ATOM 614 N N . TYR A 1 77 ? 27.624 -12.662 -32.175 1.00 34.62 77 TYR A N 1
ATOM 615 C CA . TYR A 1 77 ? 27.532 -14.032 -32.658 1.00 34.62 77 TYR A CA 1
ATOM 616 C C . TYR A 1 77 ? 26.352 -14.176 -33.633 1.00 34.62 77 TYR A C 1
ATOM 618 O O . TYR A 1 77 ? 25.257 -13.673 -33.357 1.00 34.62 77 TYR A O 1
ATOM 626 N N . PRO A 1 78 ? 26.543 -14.871 -34.768 1.00 39.75 78 PRO A N 1
ATOM 627 C CA . PRO A 1 78 ? 25.426 -15.319 -35.584 1.00 39.75 78 PRO A CA 1
ATOM 628 C C . PRO A 1 78 ? 24.577 -16.239 -34.704 1.00 39.75 78 PRO A C 1
ATOM 630 O O . PRO A 1 78 ? 25.131 -17.083 -34.005 1.00 39.75 78 PRO A O 1
ATOM 633 N N . GLY A 1 79 ? 23.268 -15.999 -34.638 1.00 48.00 79 GLY A N 1
ATOM 634 C CA . GLY A 1 79 ? 22.440 -16.475 -33.527 1.00 48.00 79 GLY A CA 1
ATOM 635 C C . GLY A 1 79 ? 22.584 -17.962 -33.175 1.00 48.00 79 GLY A C 1
ATOM 636 O O . GLY A 1 79 ? 22.899 -18.808 -34.007 1.00 48.00 79 GLY A O 1
ATOM 637 N N . THR A 1 80 ? 22.337 -18.280 -31.911 1.00 48.22 80 THR A N 1
ATOM 638 C CA . THR A 1 80 ? 22.487 -19.617 -31.346 1.00 48.22 80 THR A CA 1
ATOM 639 C C . THR A 1 80 ? 21.165 -20.360 -31.370 1.00 48.22 80 THR A C 1
ATOM 641 O O . THR A 1 80 ? 20.163 -19.907 -30.815 1.00 48.22 80 THR A O 1
ATOM 644 N N . LEU A 1 81 ? 21.182 -21.534 -31.989 1.00 49.06 81 LEU A N 1
ATOM 645 C CA . LEU A 1 81 ? 20.105 -22.502 -31.909 1.00 49.06 81 LEU A CA 1
ATOM 646 C C . LEU A 1 81 ? 20.342 -23.416 -30.696 1.00 49.06 81 LEU A C 1
ATOM 648 O O . LEU A 1 81 ? 21.361 -24.095 -30.609 1.00 49.06 81 LEU A O 1
ATOM 652 N N . LEU A 1 82 ? 19.404 -23.422 -29.756 1.00 46.94 82 LEU A N 1
ATOM 653 C CA . LEU A 1 82 ? 19.437 -24.209 -28.528 1.00 46.94 82 LEU A CA 1
ATOM 654 C C . LEU A 1 82 ? 18.306 -25.230 -28.525 1.00 46.94 82 LEU A C 1
ATOM 656 O O . LEU A 1 82 ? 17.183 -24.901 -28.894 1.00 46.94 82 LEU A O 1
ATOM 660 N N . HIS A 1 83 ? 18.581 -26.438 -28.043 1.00 48.88 83 HIS A N 1
ATOM 661 C CA . HIS 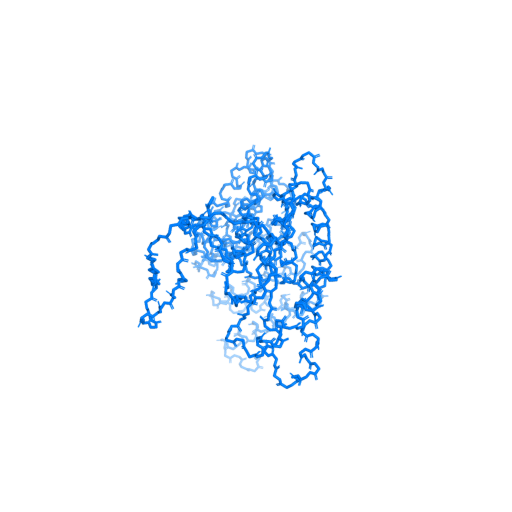A 1 83 ? 17.577 -27.464 -27.779 1.00 48.88 83 HIS A CA 1
ATOM 662 C C . HIS A 1 83 ? 17.547 -27.779 -26.282 1.00 48.88 83 HIS A C 1
ATOM 664 O O . HIS A 1 83 ? 18.597 -28.013 -25.681 1.00 48.88 83 HIS A O 1
ATOM 670 N N . SER A 1 84 ? 16.368 -27.783 -25.653 1.00 40.47 84 SER A N 1
ATOM 671 C CA . SER A 1 84 ? 16.261 -28.168 -24.240 1.00 40.47 84 SER A CA 1
ATOM 672 C C . SER A 1 84 ? 16.232 -29.694 -24.091 1.00 40.47 84 SER A C 1
ATOM 674 O O . SER A 1 84 ? 15.230 -30.321 -24.429 1.00 40.47 84 SER A O 1
ATOM 676 N N . GLY A 1 85 ? 17.295 -30.286 -23.543 1.00 41.88 85 GLY A N 1
ATOM 677 C CA . GLY A 1 85 ? 17.429 -31.742 -23.395 1.00 41.88 85 GLY A CA 1
ATOM 678 C C . GLY A 1 85 ? 18.094 -32.407 -24.605 1.00 41.88 85 GLY A C 1
ATOM 679 O O . GLY A 1 85 ? 18.519 -31.725 -25.537 1.00 41.88 85 GLY A O 1
ATOM 680 N N . LYS A 1 86 ? 18.222 -33.741 -24.588 1.00 46.56 86 LYS A N 1
ATOM 681 C CA . LYS A 1 86 ? 18.781 -34.493 -25.721 1.00 46.56 86 LYS A CA 1
ATOM 682 C C . LYS A 1 86 ? 17.801 -34.410 -26.905 1.00 46.56 86 LYS A C 1
ATOM 684 O O . LYS A 1 86 ? 16.653 -34.779 -26.691 1.00 46.56 86 LYS A O 1
ATOM 689 N N . PRO A 1 87 ? 18.224 -33.934 -28.089 1.00 54.09 87 PRO A N 1
ATOM 690 C CA . PRO A 1 87 ? 17.339 -33.808 -29.239 1.00 54.09 87 PRO A CA 1
ATOM 691 C C . PRO A 1 87 ? 17.042 -35.165 -29.872 1.00 54.09 87 PRO A C 1
ATOM 693 O O . PRO A 1 87 ? 17.910 -35.785 -30.493 1.00 54.09 87 PRO A O 1
ATOM 696 N N . ASP A 1 88 ? 15.800 -35.608 -29.745 1.00 53.66 88 ASP A N 1
ATOM 697 C CA . ASP A 1 88 ? 15.226 -36.623 -30.609 1.00 53.66 88 ASP A CA 1
ATOM 698 C C . ASP A 1 88 ? 14.940 -35.960 -31.970 1.00 53.66 88 ASP A C 1
ATOM 700 O O . ASP A 1 88 ? 14.374 -34.870 -32.050 1.00 53.66 88 ASP A O 1
ATOM 704 N N . PHE A 1 89 ? 15.348 -36.613 -33.064 1.00 67.44 89 PHE A N 1
ATOM 705 C CA . PHE A 1 89 ? 15.188 -36.131 -34.451 1.00 67.44 89 PHE A CA 1
ATOM 706 C C . PHE A 1 89 ? 16.114 -34.983 -34.887 1.00 67.44 89 PHE A C 1
ATOM 708 O O . PHE A 1 89 ? 15.794 -34.290 -35.852 1.00 67.44 89 PHE A O 1
ATOM 715 N N . GLN A 1 90 ? 17.275 -34.811 -34.246 1.00 54.38 90 GLN A N 1
ATOM 716 C CA . GLN A 1 90 ? 18.246 -33.770 -34.608 1.00 54.38 90 GLN A CA 1
ATOM 717 C C . GLN A 1 90 ? 18.589 -33.740 -36.105 1.00 54.38 90 GLN A C 1
ATOM 719 O O . GLN A 1 90 ? 18.521 -32.685 -36.719 1.00 54.38 90 GLN A O 1
ATOM 724 N N . GLU A 1 91 ? 18.879 -34.888 -36.717 1.00 61.88 91 GLU A N 1
ATOM 725 C CA . GLU A 1 91 ? 19.219 -34.954 -38.147 1.00 61.88 91 GLU A CA 1
ATOM 726 C C . GLU A 1 91 ? 18.062 -34.506 -39.057 1.00 61.88 91 GLU A C 1
ATOM 728 O O . GLU A 1 91 ? 18.272 -33.868 -40.088 1.00 61.88 91 GLU A O 1
ATOM 733 N N . GLU A 1 92 ? 16.819 -34.822 -38.683 1.00 71.00 92 GLU A N 1
ATOM 734 C CA . GLU A 1 92 ? 15.634 -34.400 -39.434 1.00 71.00 92 GLU A CA 1
ATOM 735 C C . GLU A 1 92 ? 15.355 -32.909 -39.239 1.00 71.00 92 GLU A C 1
ATOM 737 O O . GLU A 1 92 ? 15.015 -32.217 -40.199 1.00 71.00 92 GLU A O 1
ATOM 742 N N . PHE A 1 93 ? 15.525 -32.418 -38.009 1.00 69.38 93 PHE A N 1
ATOM 743 C CA . PHE A 1 93 ? 15.474 -30.997 -37.698 1.00 69.38 93 PHE A CA 1
ATOM 744 C C . PHE A 1 93 ? 16.496 -30.228 -38.531 1.00 69.38 93 PHE A C 1
ATOM 746 O O . PHE A 1 93 ? 16.108 -29.305 -39.243 1.00 69.38 93 PHE A O 1
ATOM 753 N N . ASP A 1 94 ? 17.762 -30.646 -38.503 1.00 54.84 94 ASP A N 1
ATOM 754 C CA . ASP A 1 94 ? 18.855 -30.004 -39.228 1.00 54.84 94 ASP A CA 1
ATOM 755 C C . ASP A 1 94 ? 18.575 -30.012 -40.732 1.00 54.84 94 ASP A C 1
ATOM 757 O O . ASP A 1 94 ? 18.738 -28.994 -41.398 1.00 54.84 94 ASP A O 1
ATOM 761 N N . LYS A 1 95 ? 18.044 -31.116 -41.269 1.00 67.50 95 LYS A N 1
ATOM 762 C CA . LYS A 1 95 ? 17.639 -31.200 -42.675 1.00 67.50 95 LYS A CA 1
ATOM 763 C C . LYS A 1 95 ? 16.577 -30.160 -43.049 1.00 67.50 95 LYS A C 1
ATOM 765 O O . LYS A 1 95 ? 16.754 -29.462 -44.044 1.00 67.50 95 LYS A O 1
ATOM 770 N N . TYR A 1 96 ? 15.472 -30.061 -42.305 1.00 68.44 96 TYR A N 1
ATOM 771 C CA . TYR A 1 96 ? 14.411 -29.095 -42.630 1.00 68.44 96 TYR A CA 1
ATOM 772 C C . TYR A 1 96 ? 14.834 -27.649 -42.356 1.00 68.44 96 TYR A C 1
ATOM 774 O O . TYR A 1 96 ? 14.496 -26.742 -43.118 1.00 68.44 96 TYR A O 1
ATOM 782 N N . PHE A 1 97 ? 15.593 -27.441 -41.282 1.00 55.66 97 PHE A N 1
ATOM 783 C CA . PHE A 1 97 ? 16.134 -26.143 -40.916 1.00 55.66 97 PHE A CA 1
ATOM 784 C C . PHE A 1 97 ? 17.069 -25.626 -42.009 1.00 55.66 97 PHE A C 1
ATOM 786 O O . PHE A 1 97 ? 16.830 -24.547 -42.541 1.00 55.66 97 PHE A O 1
ATOM 793 N N . MET A 1 98 ? 18.062 -26.422 -42.417 1.00 57.16 98 MET A N 1
ATOM 794 C CA . MET A 1 98 ? 19.024 -26.043 -43.456 1.00 57.16 98 MET A CA 1
ATOM 795 C C . MET A 1 98 ? 18.370 -25.899 -44.832 1.00 57.16 98 MET A C 1
ATOM 797 O O . MET A 1 98 ? 18.690 -24.958 -45.546 1.00 57.16 98 MET A O 1
ATOM 801 N N . ALA A 1 99 ? 17.399 -26.752 -45.182 1.00 67.31 99 ALA A N 1
ATOM 802 C CA . ALA A 1 99 ? 16.689 -26.656 -46.462 1.00 67.31 99 ALA A CA 1
ATOM 803 C C . ALA A 1 99 ? 15.957 -25.318 -46.664 1.00 67.31 99 ALA A C 1
ATOM 805 O O . ALA A 1 99 ? 15.725 -24.914 -47.796 1.00 67.31 99 ALA A O 1
ATOM 806 N N . THR A 1 100 ? 15.577 -24.647 -45.576 1.00 50.84 100 THR A N 1
ATOM 807 C CA . THR A 1 100 ? 14.876 -23.354 -45.616 1.00 50.84 100 THR A CA 1
ATOM 808 C C . THR A 1 100 ? 15.766 -22.180 -45.219 1.00 50.84 100 THR A C 1
ATOM 810 O O . THR A 1 100 ? 15.317 -21.036 -45.256 1.00 50.84 100 THR A O 1
ATOM 813 N N . LEU A 1 101 ? 17.012 -22.431 -44.810 1.00 47.88 101 LEU A N 1
ATOM 814 C CA . LEU A 1 101 ? 17.915 -21.396 -44.306 1.00 47.88 101 LEU A CA 1
ATOM 815 C C . LEU A 1 101 ? 18.437 -20.475 -45.413 1.00 47.88 101 LEU A C 1
ATOM 817 O O . LEU A 1 101 ? 18.687 -19.300 -45.160 1.00 47.88 101 LEU A O 1
ATOM 821 N N . ASP A 1 102 ? 18.547 -20.989 -46.637 1.00 43.94 102 ASP A N 1
ATOM 822 C CA . ASP A 1 102 ? 19.003 -20.209 -47.793 1.00 43.94 102 ASP A CA 1
ATOM 823 C C . ASP A 1 102 ? 17.915 -19.259 -48.331 1.00 43.94 102 ASP A C 1
ATOM 825 O O . ASP A 1 102 ? 18.218 -18.255 -48.975 1.00 43.94 102 ASP A O 1
ATOM 829 N N . GLU A 1 103 ? 16.641 -19.546 -48.042 1.00 44.59 103 GLU A N 1
ATOM 830 C CA . GLU A 1 103 ? 15.478 -18.806 -48.555 1.00 44.59 103 GLU A CA 1
ATOM 831 C C . GLU A 1 103 ? 14.754 -17.979 -47.474 1.00 44.59 103 GLU A C 1
ATOM 833 O O . GLU A 1 103 ? 13.987 -17.066 -47.795 1.00 44.59 103 GLU A O 1
ATOM 838 N N . ALA A 1 104 ? 14.992 -18.262 -46.188 1.00 47.84 104 ALA A N 1
ATOM 839 C CA . ALA A 1 104 ? 14.340 -17.615 -45.052 1.00 47.84 104 ALA A CA 1
ATOM 840 C C . ALA A 1 104 ? 15.327 -17.288 -43.916 1.00 47.84 104 ALA A C 1
ATOM 842 O O . ALA A 1 104 ? 16.408 -17.854 -43.809 1.00 47.84 104 ALA A O 1
ATOM 843 N N . ASN A 1 105 ? 14.960 -16.353 -43.031 1.00 49.59 105 ASN A N 1
ATOM 844 C CA . ASN A 1 105 ? 15.806 -16.034 -41.875 1.00 49.59 105 ASN A CA 1
ATOM 845 C C . ASN A 1 105 ? 15.791 -17.183 -40.840 1.00 49.59 105 ASN A C 1
ATOM 847 O O . ASN A 1 105 ? 14.780 -17.874 -40.738 1.00 49.59 105 ASN A O 1
ATOM 851 N N . PRO A 1 106 ? 16.824 -17.339 -39.989 1.00 53.91 106 PRO A N 1
ATOM 852 C CA . PRO A 1 106 ? 16.945 -18.493 -39.089 1.00 53.91 106 PRO A CA 1
ATOM 853 C C . PRO A 1 106 ? 15.780 -18.703 -38.106 1.00 53.91 106 PRO A C 1
ATOM 855 O O . PRO A 1 106 ? 15.512 -19.829 -37.695 1.00 53.91 106 PRO A O 1
ATOM 858 N N . ALA A 1 107 ? 15.064 -17.644 -37.712 1.00 49.94 107 ALA A N 1
ATOM 859 C CA . ALA A 1 107 ? 13.877 -17.786 -36.868 1.00 49.94 107 ALA A CA 1
ATOM 860 C C . ALA A 1 107 ? 12.688 -18.363 -37.657 1.00 49.94 107 ALA A C 1
ATOM 862 O O . ALA A 1 107 ? 11.908 -19.152 -37.120 1.00 49.94 107 ALA A O 1
ATOM 863 N N . GLU A 1 108 ? 12.570 -18.000 -38.932 1.00 50.72 108 GLU A N 1
ATOM 864 C CA . GLU A 1 108 ? 11.590 -18.569 -39.852 1.00 50.72 108 GLU A CA 1
ATOM 865 C C . GLU A 1 108 ? 11.980 -19.994 -40.268 1.00 50.72 108 GLU A C 1
ATOM 867 O O . GLU A 1 108 ? 11.134 -20.881 -40.223 1.00 50.72 108 GLU A O 1
ATOM 872 N N . SER A 1 109 ? 13.260 -20.267 -40.535 1.00 54.44 109 SER A N 1
ATOM 873 C CA . SER A 1 109 ? 13.759 -21.620 -40.823 1.00 54.44 109 SER A CA 1
ATOM 874 C C . SER A 1 109 ? 13.542 -22.575 -39.646 1.00 54.44 109 SER A C 1
ATOM 876 O O . SER A 1 109 ? 13.122 -23.717 -39.833 1.00 54.44 109 SER A O 1
ATOM 878 N N . LEU A 1 110 ? 13.719 -22.094 -38.406 1.00 62.75 110 LEU A N 1
ATOM 879 C CA . LEU A 1 110 ? 13.352 -22.829 -37.187 1.00 62.75 110 LEU A CA 1
ATOM 880 C C . LEU A 1 110 ? 11.862 -23.179 -37.185 1.00 62.75 110 LEU A C 1
ATOM 882 O O . LEU A 1 110 ? 11.487 -24.320 -36.915 1.00 62.75 110 LEU A O 1
ATOM 886 N N . ARG A 1 111 ? 11.006 -22.205 -37.496 1.00 57.03 111 ARG A N 1
ATOM 887 C CA . ARG A 1 111 ? 9.558 -22.403 -37.506 1.00 57.03 111 ARG A CA 1
ATOM 888 C C . ARG A 1 111 ? 9.131 -23.415 -38.569 1.00 57.03 111 ARG A C 1
ATOM 890 O O . ARG A 1 111 ? 8.310 -24.280 -38.272 1.00 57.03 111 ARG A O 1
ATOM 897 N N . GLN A 1 112 ? 9.695 -23.340 -39.772 1.00 66.06 112 GLN A N 1
ATOM 898 C CA . GLN A 1 112 ? 9.400 -24.281 -40.855 1.00 66.06 112 GLN A CA 1
ATOM 899 C C . GLN A 1 112 ? 9.871 -25.699 -40.508 1.00 66.06 112 GLN A C 1
ATOM 901 O O . GLN A 1 112 ? 9.102 -26.649 -40.652 1.00 66.06 112 GLN A O 1
ATOM 906 N N . ALA A 1 113 ? 11.066 -25.844 -39.925 1.00 67.44 113 ALA A N 1
ATOM 907 C CA . ALA A 1 113 ? 11.562 -27.134 -39.448 1.00 67.44 113 ALA A CA 1
ATOM 908 C C . ALA A 1 113 ? 10.651 -27.763 -38.383 1.00 67.44 113 ALA A C 1
ATOM 910 O O . ALA A 1 113 ? 10.335 -28.952 -38.445 1.00 67.44 113 ALA A O 1
ATOM 911 N N . GLN A 1 114 ? 10.164 -26.958 -37.436 1.00 67.25 114 GLN A N 1
ATOM 912 C CA . GLN A 1 114 ? 9.215 -27.409 -36.417 1.00 67.25 114 GLN A CA 1
ATOM 913 C C . GLN A 1 114 ? 7.867 -27.820 -37.013 1.00 67.25 114 GLN A C 1
ATOM 915 O O . GLN A 1 114 ? 7.289 -28.812 -36.577 1.00 67.25 114 GLN A O 1
ATOM 920 N N . ILE A 1 115 ? 7.374 -27.100 -38.024 1.00 72.75 115 ILE A N 1
ATOM 921 C CA . ILE A 1 115 ? 6.134 -27.448 -38.725 1.00 72.75 115 ILE A CA 1
ATOM 922 C C . ILE A 1 115 ? 6.289 -28.793 -39.443 1.00 72.75 115 ILE A C 1
ATOM 924 O O . ILE A 1 115 ? 5.440 -29.667 -39.260 1.00 72.75 115 ILE A O 1
ATOM 928 N N . GLU A 1 116 ? 7.367 -28.999 -40.201 1.00 85.50 116 GLU A N 1
ATOM 929 C CA . GLU A 1 116 ? 7.595 -30.263 -40.913 1.00 85.50 116 GLU A CA 1
ATOM 930 C C . GLU A 1 116 ? 7.782 -31.448 -39.956 1.00 85.50 116 GLU A C 1
ATOM 932 O O . GLU A 1 116 ? 7.190 -32.514 -40.155 1.00 85.50 116 GLU A O 1
ATOM 937 N N . LEU A 1 117 ? 8.502 -31.251 -38.848 1.00 77.31 117 LEU A N 1
ATOM 938 C CA . LEU A 1 117 ? 8.617 -32.272 -37.807 1.00 77.31 117 LEU A CA 1
ATOM 939 C C . LEU A 1 117 ? 7.289 -32.538 -37.098 1.00 77.31 117 LEU A C 1
ATOM 941 O O . LEU A 1 117 ? 6.985 -33.696 -36.825 1.00 77.31 117 LEU A O 1
ATOM 945 N N . SER A 1 118 ? 6.462 -31.518 -36.854 1.00 71.69 118 SER A N 1
ATOM 946 C CA . SER A 1 118 ? 5.156 -31.696 -36.205 1.00 71.69 118 SER A CA 1
ATOM 947 C C . SER A 1 118 ? 4.190 -32.547 -37.034 1.00 71.69 118 SER A C 1
ATOM 949 O O . SER A 1 118 ? 3.412 -33.321 -36.472 1.00 71.69 118 SER A O 1
ATOM 951 N N . LYS A 1 119 ? 4.274 -32.464 -38.372 1.00 84.19 119 LYS A N 1
ATOM 952 C CA . LYS A 1 119 ? 3.485 -33.300 -39.291 1.00 84.19 119 LYS A CA 1
ATOM 953 C C . LYS A 1 119 ? 3.882 -34.773 -39.187 1.00 84.19 119 LYS A C 1
ATOM 955 O O . LYS A 1 119 ? 3.019 -35.645 -39.261 1.00 84.19 119 LYS A O 1
ATOM 960 N N . LYS A 1 120 ? 5.178 -35.048 -39.014 1.00 83.06 120 LYS A N 1
ATOM 961 C CA . LYS A 1 120 ? 5.743 -36.405 -38.993 1.00 83.06 120 LYS A CA 1
ATOM 962 C C . LYS A 1 120 ? 5.722 -37.046 -37.601 1.00 83.06 120 LYS A C 1
ATOM 964 O O . LYS A 1 120 ? 5.487 -38.245 -37.483 1.00 83.06 120 LYS A O 1
ATOM 969 N N . HIS A 1 121 ? 5.895 -36.242 -36.554 1.00 80.50 121 HIS A N 1
ATOM 970 C CA . HIS A 1 121 ? 6.046 -36.664 -35.158 1.00 80.50 121 HIS A CA 1
ATOM 971 C C . HIS A 1 121 ? 4.974 -36.022 -34.264 1.00 80.50 121 HIS A C 1
ATOM 973 O O . HIS A 1 121 ? 5.262 -35.417 -33.234 1.00 80.50 121 HIS A O 1
ATOM 979 N N . SER A 1 122 ? 3.701 -36.163 -34.638 1.00 71.38 122 SER A N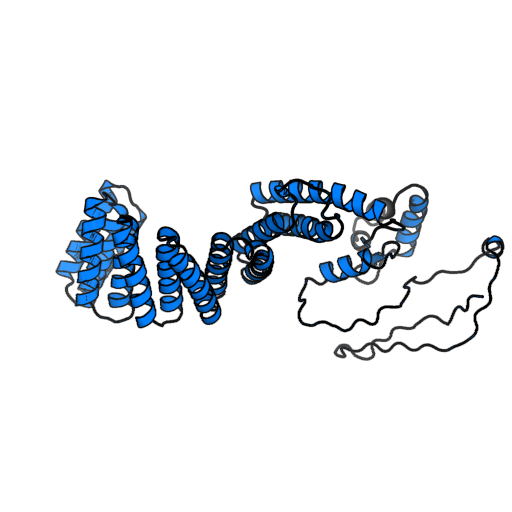 1
ATOM 980 C CA . SER A 1 122 ? 2.573 -35.486 -33.968 1.00 71.38 122 SER A CA 1
ATOM 981 C C . SER A 1 122 ? 2.330 -35.909 -32.511 1.00 71.38 122 SER A C 1
ATOM 983 O O . SER A 1 122 ? 1.665 -35.193 -31.765 1.00 71.38 122 SER A O 1
ATOM 985 N N . LYS A 1 123 ? 2.873 -37.059 -32.087 1.00 63.97 123 LYS A N 1
ATOM 986 C CA . LYS A 1 123 ? 2.753 -37.593 -30.716 1.00 63.97 123 LYS A CA 1
ATOM 987 C C . LYS A 1 123 ? 3.978 -37.333 -29.828 1.00 63.97 123 LYS A C 1
ATOM 989 O O . LYS A 1 123 ? 3.887 -37.567 -28.627 1.00 63.97 123 LYS A O 1
ATOM 994 N N . ASN A 1 124 ? 5.101 -36.875 -30.391 1.00 67.25 124 ASN A N 1
ATOM 995 C CA . ASN A 1 124 ? 6.325 -36.560 -29.648 1.00 67.25 124 ASN A CA 1
ATOM 996 C C . ASN A 1 124 ? 6.695 -35.092 -29.889 1.00 67.25 124 ASN A C 1
ATOM 998 O O . ASN A 1 124 ? 7.047 -34.730 -31.002 1.00 67.25 124 ASN A O 1
ATOM 1002 N N . LEU A 1 125 ? 6.611 -34.259 -28.851 1.00 62.16 125 LEU A N 1
ATOM 1003 C CA . LEU A 1 125 ? 6.791 -32.804 -28.939 1.00 62.16 125 LEU A CA 1
ATOM 1004 C C . LEU A 1 125 ? 8.254 -32.344 -28.818 1.00 62.16 125 LEU A C 1
ATOM 1006 O O . LEU A 1 125 ? 8.493 -31.150 -28.640 1.00 62.16 125 LEU A O 1
ATOM 1010 N N . ASP A 1 126 ? 9.233 -33.249 -28.884 1.00 51.53 126 ASP A N 1
ATOM 1011 C CA . ASP A 1 126 ? 10.647 -32.894 -28.708 1.00 51.53 126 ASP A CA 1
ATOM 1012 C C . ASP A 1 126 ? 11.132 -31.873 -29.756 1.00 51.53 126 ASP A C 1
ATOM 1014 O O . ASP A 1 126 ? 11.780 -30.891 -29.410 1.00 51.53 126 ASP A O 1
ATOM 1018 N N . TRP A 1 127 ? 10.642 -31.956 -30.999 1.00 63.16 127 TRP A N 1
ATOM 1019 C CA . TRP A 1 127 ? 10.895 -30.958 -32.051 1.00 63.16 127 TRP A CA 1
ATOM 1020 C C . TRP A 1 127 ? 10.533 -29.515 -31.648 1.00 63.16 127 TRP A C 1
ATOM 1022 O O . TRP A 1 127 ? 11.125 -28.549 -32.139 1.00 63.16 127 TRP A O 1
ATOM 1032 N N . ALA A 1 128 ? 9.590 -29.329 -30.721 1.00 49.47 128 ALA A N 1
ATOM 1033 C CA . ALA A 1 128 ? 9.155 -28.015 -30.256 1.00 49.47 128 ALA A CA 1
ATOM 1034 C C . ALA A 1 128 ? 10.129 -27.373 -29.255 1.00 49.47 128 ALA A C 1
ATOM 1036 O O . ALA A 1 128 ? 9.878 -26.258 -28.790 1.00 49.47 128 ALA A O 1
ATOM 1037 N N . ARG A 1 129 ? 11.220 -28.052 -28.883 1.00 49.91 129 ARG A N 1
ATOM 1038 C CA . ARG A 1 129 ? 12.184 -27.610 -27.861 1.00 49.91 129 ARG A CA 1
ATOM 1039 C C . ARG A 1 129 ? 13.388 -26.853 -28.418 1.00 49.91 129 ARG A C 1
ATOM 1041 O O . ARG A 1 129 ? 14.170 -26.312 -27.639 1.00 49.91 129 ARG A O 1
ATOM 1048 N N . TYR A 1 130 ? 13.493 -26.736 -29.741 1.00 50.69 130 TYR A N 1
ATOM 1049 C CA . TYR A 1 130 ? 14.455 -25.859 -30.408 1.00 50.69 130 TYR A CA 1
ATOM 1050 C C . TYR A 1 130 ? 14.091 -24.368 -30.259 1.00 50.69 130 TYR A C 1
ATOM 1052 O O . TYR A 1 130 ? 12.925 -23.975 -30.382 1.00 50.69 130 TYR A O 1
ATOM 1060 N N . ARG A 1 131 ? 15.084 -23.516 -29.993 1.00 48.62 131 ARG A N 1
ATOM 1061 C CA . ARG A 1 131 ? 14.975 -22.058 -29.821 1.00 48.62 131 ARG A CA 1
ATOM 1062 C C . ARG A 1 131 ? 16.144 -21.368 -30.514 1.00 48.62 131 ARG A C 1
ATOM 1064 O O . ARG A 1 131 ? 17.281 -21.741 -30.273 1.00 48.62 131 ARG A O 1
ATOM 1071 N N . TYR A 1 132 ? 15.881 -20.358 -31.336 1.00 47.31 132 TYR A N 1
ATOM 1072 C CA . TYR A 1 132 ? 16.919 -19.561 -31.993 1.00 47.31 132 TYR A CA 1
ATOM 1073 C C . TYR A 1 132 ? 17.052 -18.194 -31.313 1.00 47.31 132 TYR A C 1
ATOM 1075 O O . TYR A 1 132 ? 16.047 -17.513 -31.099 1.00 47.31 132 TYR A O 1
ATOM 1083 N N . TYR A 1 133 ? 18.281 -17.792 -30.986 1.00 47.03 133 TYR A N 1
ATOM 1084 C CA . TYR A 1 133 ? 18.592 -16.571 -30.242 1.00 47.03 133 TYR A CA 1
ATOM 1085 C C . TYR A 1 133 ? 19.719 -15.769 -30.909 1.00 47.03 133 TYR A C 1
ATOM 1087 O O . TYR A 1 133 ? 20.864 -16.204 -30.901 1.00 47.03 133 TYR A O 1
ATOM 1095 N N . GLY A 1 134 ? 19.421 -14.579 -31.441 1.00 47.88 134 GLY A N 1
ATOM 1096 C CA . GLY A 1 134 ? 20.418 -13.618 -31.943 1.00 47.88 134 GLY A CA 1
ATOM 1097 C C . GLY A 1 134 ? 20.063 -12.982 -33.294 1.00 47.88 134 GLY A C 1
ATOM 1098 O O . GLY A 1 134 ? 19.086 -13.368 -33.934 1.00 47.88 134 GLY A O 1
ATOM 1099 N N . PHE A 1 135 ? 20.877 -12.006 -33.719 1.00 42.28 135 PHE A N 1
ATOM 1100 C CA . PHE A 1 135 ? 20.801 -11.332 -35.024 1.00 42.28 135 PHE A CA 1
ATOM 1101 C C . PHE A 1 135 ? 22.168 -11.404 -35.722 1.00 42.28 135 PHE A C 1
ATOM 1103 O O . PHE A 1 135 ? 23.092 -10.708 -35.300 1.00 42.28 135 PHE A O 1
ATOM 1110 N N . PRO A 1 136 ? 22.347 -12.236 -36.762 1.00 39.88 136 PRO A N 1
ATOM 1111 C CA . PRO A 1 136 ? 23.635 -12.346 -37.439 1.00 39.88 136 PRO A CA 1
ATOM 1112 C C . PRO A 1 136 ? 24.001 -11.052 -38.185 1.00 39.88 136 PRO A C 1
ATOM 1114 O O . PRO A 1 136 ? 23.174 -10.494 -38.901 1.00 39.88 136 PRO A O 1
ATOM 1117 N N . GLY A 1 137 ? 25.255 -10.601 -38.042 1.00 42.19 137 GLY A N 1
ATOM 1118 C CA . GLY A 1 137 ? 25.903 -9.658 -38.968 1.00 42.19 137 GLY A CA 1
ATOM 1119 C C . GLY A 1 137 ? 25.478 -8.188 -38.900 1.00 42.19 137 GLY A C 1
ATOM 1120 O O . GLY A 1 137 ? 25.944 -7.409 -39.726 1.00 42.19 137 GLY A O 1
ATOM 1121 N N . MET A 1 138 ? 24.639 -7.790 -37.938 1.00 47.91 138 MET A N 1
ATOM 1122 C CA . MET A 1 138 ? 24.167 -6.406 -37.849 1.00 47.91 138 MET A CA 1
ATOM 1123 C C . MET A 1 138 ? 25.294 -5.441 -37.458 1.00 47.91 138 MET A C 1
ATOM 1125 O O . MET A 1 138 ? 25.844 -5.504 -36.355 1.00 47.91 138 MET A O 1
ATOM 1129 N N . SER A 1 139 ? 25.578 -4.494 -38.345 1.00 56.38 139 SER A N 1
ATOM 1130 C CA . SER A 1 139 ? 26.287 -3.255 -38.042 1.00 56.38 139 SER A CA 1
ATOM 1131 C C . SER A 1 139 ? 25.598 -2.482 -36.910 1.00 56.38 139 SER A C 1
ATOM 1133 O O . SER A 1 139 ? 24.417 -2.681 -36.618 1.00 56.38 139 SER A O 1
ATOM 1135 N N . GLU A 1 140 ? 26.305 -1.538 -36.287 1.00 60.94 140 GLU A N 1
ATOM 1136 C CA . GLU A 1 140 ? 25.716 -0.671 -35.253 1.00 60.94 140 GLU A CA 1
ATOM 1137 C C . GLU A 1 140 ? 24.462 0.067 -35.751 1.00 60.94 140 GLU A C 1
ATOM 1139 O O . GLU A 1 140 ? 23.498 0.224 -35.007 1.00 60.94 140 GLU A O 1
ATOM 1144 N N . MET A 1 141 ? 24.415 0.443 -37.034 1.00 65.44 141 MET A N 1
ATOM 1145 C CA . MET A 1 141 ? 23.224 1.045 -37.642 1.00 65.44 141 MET A CA 1
ATOM 1146 C C . MET A 1 141 ? 22.046 0.065 -37.731 1.00 65.44 141 MET A C 1
ATOM 1148 O O . MET A 1 141 ? 20.903 0.451 -37.489 1.00 65.44 141 MET A O 1
ATOM 1152 N N . GLU A 1 142 ? 22.303 -1.206 -38.035 1.00 60.59 142 GLU A N 1
ATOM 1153 C CA . GLU A 1 142 ? 21.263 -2.238 -38.102 1.00 60.59 142 GLU A CA 1
ATOM 1154 C C . GLU A 1 142 ? 20.748 -2.619 -36.710 1.00 60.59 142 GLU A C 1
ATOM 1156 O O . GLU A 1 142 ? 19.537 -2.763 -36.538 1.00 60.59 142 GLU A O 1
ATOM 1161 N N . LYS A 1 143 ? 21.622 -2.676 -35.693 1.00 61.12 143 LYS A N 1
ATOM 1162 C CA . LYS A 1 143 ? 21.215 -2.856 -34.287 1.00 61.12 143 LYS A CA 1
ATOM 1163 C C . LYS A 1 143 ? 20.305 -1.723 -33.820 1.00 61.12 143 LYS A C 1
ATOM 1165 O O . LYS A 1 143 ? 19.259 -1.978 -33.224 1.00 61.12 143 LYS A O 1
ATOM 1170 N N . GLN A 1 144 ? 20.661 -0.480 -34.146 1.00 72.00 144 GLN A N 1
ATOM 1171 C CA . GLN A 1 144 ? 19.845 0.696 -33.839 1.00 72.00 144 GLN A CA 1
ATOM 1172 C C . GLN A 1 144 ? 18.482 0.625 -34.532 1.00 72.00 144 GLN A C 1
ATOM 1174 O O . GLN A 1 144 ? 17.446 0.760 -33.879 1.00 72.00 144 GLN A O 1
ATOM 1179 N N . ALA A 1 145 ? 18.456 0.360 -35.841 1.00 71.56 145 ALA A N 1
ATOM 1180 C CA . ALA A 1 145 ? 17.213 0.236 -36.601 1.00 71.56 145 ALA A CA 1
ATOM 1181 C C . ALA A 1 145 ? 16.317 -0.890 -36.054 1.00 71.56 145 ALA A C 1
ATOM 1183 O O . ALA A 1 145 ? 15.100 -0.719 -35.913 1.00 71.56 145 ALA A O 1
ATOM 1184 N N . PHE A 1 146 ? 16.921 -2.023 -35.687 1.00 69.88 146 PHE A N 1
ATOM 1185 C CA . PHE A 1 146 ? 16.235 -3.138 -35.053 1.00 69.88 146 PHE A CA 1
ATOM 1186 C C . PHE A 1 146 ? 15.629 -2.735 -33.701 1.00 69.88 146 PHE A C 1
ATOM 1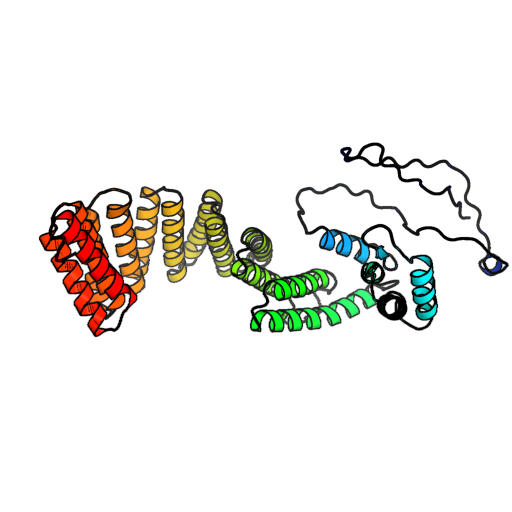188 O O . PHE A 1 146 ? 14.429 -2.945 -33.489 1.00 69.88 146 PHE A O 1
ATOM 1195 N N . ALA A 1 147 ? 16.422 -2.127 -32.815 1.00 70.00 147 ALA A N 1
ATOM 1196 C CA . ALA A 1 147 ? 15.994 -1.701 -31.486 1.00 70.00 147 ALA A CA 1
ATOM 1197 C C . ALA A 1 147 ? 14.837 -0.697 -31.564 1.00 70.00 147 ALA A C 1
ATOM 1199 O O . ALA A 1 147 ? 13.783 -0.926 -30.970 1.00 70.00 147 ALA A O 1
ATOM 1200 N N . ILE A 1 148 ? 14.972 0.349 -32.386 1.00 75.25 148 ILE A N 1
ATOM 1201 C CA . ILE A 1 148 ? 13.938 1.375 -32.602 1.00 75.25 148 ILE A CA 1
ATOM 1202 C C . ILE A 1 148 ? 12.610 0.742 -33.043 1.00 75.25 148 ILE A C 1
ATOM 1204 O O . ILE A 1 148 ? 11.543 1.102 -32.536 1.00 75.25 148 ILE A O 1
ATOM 1208 N N . LYS A 1 149 ? 12.660 -0.226 -33.970 1.00 75.81 149 LYS A N 1
ATOM 1209 C CA . LYS A 1 149 ? 11.468 -0.927 -34.468 1.00 75.81 149 LYS A CA 1
ATOM 1210 C C . LYS A 1 149 ? 10.815 -1.795 -33.388 1.00 75.81 149 LYS A C 1
ATOM 1212 O O . LYS A 1 149 ? 9.589 -1.797 -33.260 1.00 75.81 149 LYS A O 1
ATOM 1217 N N . HIS A 1 150 ? 11.608 -2.532 -32.615 1.00 72.12 150 HIS A N 1
ATOM 1218 C CA . HIS A 1 150 ? 11.091 -3.544 -31.691 1.00 72.12 150 HIS A CA 1
ATOM 1219 C C . HIS A 1 150 ? 10.711 -2.992 -30.317 1.00 72.12 150 HIS A C 1
ATOM 1221 O O . HIS A 1 150 ? 9.789 -3.534 -29.708 1.00 72.12 150 HIS A O 1
ATOM 1227 N N . ILE A 1 151 ? 11.311 -1.886 -29.862 1.00 77.62 151 ILE A N 1
ATOM 1228 C CA . ILE A 1 151 ? 10.871 -1.177 -28.648 1.00 77.62 151 ILE A CA 1
ATOM 1229 C C . ILE A 1 151 ? 9.398 -0.806 -28.778 1.00 77.62 151 ILE A C 1
ATOM 1231 O O . ILE A 1 151 ? 8.598 -1.185 -27.928 1.00 77.62 151 ILE A O 1
ATOM 1235 N N . LYS A 1 152 ? 9.010 -0.145 -29.878 1.00 83.56 152 LYS A N 1
ATOM 1236 C CA . LYS A 1 152 ? 7.618 0.285 -30.079 1.00 83.56 152 LYS A CA 1
ATOM 1237 C C . LYS A 1 152 ? 6.647 -0.893 -30.046 1.00 83.56 152 LYS A C 1
ATOM 1239 O O . LYS A 1 152 ? 5.642 -0.844 -29.342 1.00 83.56 152 LYS A O 1
ATOM 1244 N N . GLY A 1 153 ? 6.971 -1.971 -30.762 1.00 77.38 153 GLY A N 1
ATOM 1245 C CA . GLY A 1 153 ? 6.144 -3.177 -30.787 1.00 77.38 153 GLY A CA 1
ATOM 1246 C C . GLY A 1 153 ? 6.007 -3.841 -29.414 1.00 77.38 153 GLY A C 1
ATOM 1247 O O . GLY A 1 153 ? 4.907 -4.233 -29.033 1.00 77.38 153 GLY A O 1
ATOM 1248 N N . ASN A 1 154 ? 7.102 -3.941 -28.659 1.00 75.50 154 ASN A N 1
ATOM 1249 C CA . ASN A 1 154 ? 7.096 -4.530 -27.323 1.00 75.50 154 ASN A CA 1
ATOM 1250 C C . ASN A 1 154 ? 6.332 -3.660 -26.315 1.00 75.50 154 ASN A C 1
ATOM 1252 O O . ASN A 1 154 ? 5.503 -4.188 -25.583 1.00 75.50 154 ASN A O 1
ATOM 1256 N N . VAL A 1 155 ? 6.515 -2.337 -26.328 1.00 86.44 155 VAL A N 1
ATOM 1257 C CA . VAL A 1 155 ? 5.763 -1.419 -25.454 1.00 86.44 155 VAL A CA 1
ATOM 1258 C C . VAL A 1 155 ? 4.261 -1.498 -25.722 1.00 86.44 155 VAL A C 1
ATOM 1260 O O . VAL A 1 155 ? 3.485 -1.619 -24.779 1.00 86.44 155 VAL A O 1
ATOM 1263 N N . LEU A 1 156 ? 3.836 -1.513 -26.991 1.00 87.88 156 LEU A N 1
ATOM 1264 C CA . LEU A 1 156 ? 2.416 -1.632 -27.342 1.00 87.88 156 LEU A CA 1
ATOM 1265 C C . LEU A 1 156 ? 1.813 -2.972 -26.895 1.00 87.88 156 LEU A C 1
ATOM 1267 O O . LEU A 1 156 ? 0.705 -2.998 -26.362 1.00 87.88 156 LEU A O 1
ATOM 1271 N N . LYS A 1 157 ? 2.546 -4.081 -27.062 1.00 79.06 157 LYS A N 1
ATOM 1272 C CA . LYS A 1 157 ? 2.116 -5.400 -26.569 1.00 79.06 157 LYS A CA 1
ATOM 1273 C C . LYS A 1 157 ? 2.052 -5.447 -25.043 1.00 79.06 157 LYS A C 1
ATOM 1275 O O . LYS A 1 157 ? 1.089 -5.982 -24.504 1.00 79.06 157 LYS A O 1
ATOM 1280 N N . GLY A 1 158 ? 3.029 -4.855 -24.355 1.00 78.38 158 GLY A N 1
ATOM 1281 C CA . GLY A 1 158 ? 3.036 -4.736 -22.897 1.00 78.38 158 GLY A CA 1
ATOM 1282 C C . GLY A 1 158 ? 1.862 -3.905 -22.377 1.00 78.38 158 GLY A C 1
ATOM 1283 O O . GLY A 1 158 ? 1.179 -4.322 -21.448 1.00 78.38 158 GLY A O 1
ATOM 1284 N N . ALA A 1 159 ? 1.558 -2.777 -23.020 1.00 91.75 159 ALA A N 1
ATOM 1285 C CA . ALA A 1 159 ? 0.407 -1.946 -22.673 1.00 91.75 159 ALA A CA 1
ATOM 1286 C C . ALA A 1 159 ? -0.931 -2.679 -22.892 1.00 91.75 159 ALA A C 1
ATOM 1288 O O . ALA A 1 159 ? -1.818 -2.610 -22.041 1.00 91.75 159 ALA A O 1
ATOM 1289 N N . ALA A 1 160 ? -1.070 -3.415 -24.000 1.00 85.50 160 ALA A N 1
ATOM 1290 C CA . ALA A 1 160 ? -2.254 -4.231 -24.266 1.00 85.50 160 ALA A CA 1
ATOM 1291 C C . ALA A 1 160 ? -2.425 -5.354 -23.229 1.00 85.50 160 ALA A C 1
ATOM 1293 O O . ALA A 1 160 ? -3.520 -5.521 -22.693 1.00 85.50 160 ALA A O 1
ATOM 1294 N N . ALA A 1 161 ? -1.342 -6.064 -22.894 1.00 69.31 161 ALA A N 1
ATOM 1295 C CA . ALA A 1 161 ? -1.332 -7.087 -21.849 1.00 69.31 161 ALA A CA 1
ATOM 1296 C C . ALA A 1 161 ? -1.722 -6.508 -20.477 1.00 69.31 161 ALA A C 1
ATOM 1298 O O . ALA A 1 161 ? -2.545 -7.087 -19.773 1.00 69.31 161 ALA A O 1
ATOM 1299 N N . SER A 1 162 ? -1.210 -5.322 -20.136 1.00 87.19 162 SER A N 1
ATOM 1300 C CA . SER A 1 162 ? -1.530 -4.631 -18.883 1.00 87.19 162 SER A CA 1
ATOM 1301 C C . SER A 1 162 ? -3.018 -4.293 -18.792 1.00 87.19 162 SER A C 1
ATOM 1303 O O . SER A 1 162 ? -3.659 -4.559 -17.776 1.00 87.19 162 SER A O 1
ATOM 1305 N N . LYS A 1 163 ? -3.610 -3.799 -19.890 1.00 94.38 163 LYS A N 1
ATOM 1306 C CA . LYS A 1 163 ? -5.053 -3.529 -19.977 1.00 94.38 163 LYS A CA 1
ATOM 1307 C C . LYS A 1 163 ? -5.903 -4.800 -19.848 1.00 94.38 163 LYS A C 1
ATOM 1309 O O . LYS A 1 163 ? -7.014 -4.726 -19.335 1.00 94.38 163 LYS A O 1
ATOM 1314 N N . ALA A 1 164 ? -5.388 -5.943 -20.298 1.00 84.38 164 ALA A N 1
ATOM 1315 C CA . ALA A 1 164 ? -6.031 -7.248 -20.152 1.00 84.38 164 ALA A CA 1
ATOM 1316 C C . ALA A 1 164 ? -5.822 -7.891 -18.764 1.00 84.38 164 A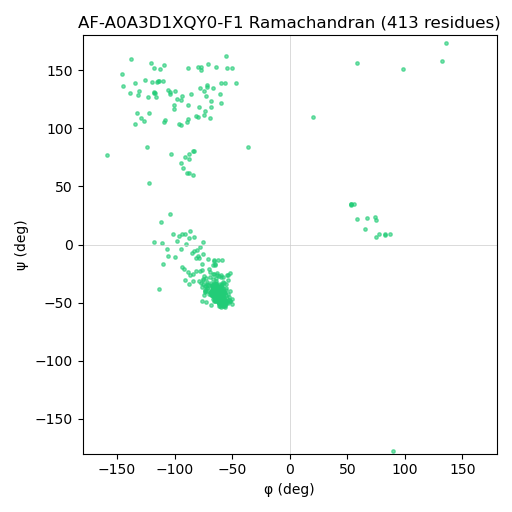LA A C 1
ATOM 1318 O O . ALA A 1 164 ? -6.385 -8.949 -18.499 1.00 84.38 164 ALA A O 1
ATOM 1319 N N . GLY A 1 165 ? -5.029 -7.277 -17.875 1.00 82.56 165 GLY A N 1
ATOM 1320 C CA . GLY A 1 165 ? -4.683 -7.841 -16.565 1.00 82.56 165 GLY A CA 1
ATOM 1321 C C . GLY A 1 165 ? -3.608 -8.936 -16.612 1.00 82.56 165 GLY A C 1
ATOM 1322 O O . GLY A 1 165 ? -3.335 -9.575 -15.599 1.00 82.56 165 GLY A O 1
ATOM 1323 N N . GLU A 1 166 ? -2.958 -9.150 -17.758 1.00 73.69 166 GLU A N 1
ATOM 1324 C CA . GLU A 1 166 ? -1.895 -10.144 -17.927 1.00 73.69 166 GLU A CA 1
ATOM 1325 C C . GLU A 1 166 ? -0.540 -9.588 -17.455 1.00 73.69 166 GLU A C 1
ATOM 1327 O O . GLU A 1 166 ? 0.298 -9.130 -18.242 1.00 73.69 166 GLU A O 1
ATOM 1332 N N . LEU A 1 167 ? -0.310 -9.609 -16.143 1.00 74.44 167 LEU A N 1
ATOM 1333 C CA . LEU A 1 167 ? 0.864 -8.981 -15.522 1.00 74.44 167 LEU A CA 1
ATOM 1334 C C . LEU A 1 167 ? 2.197 -9.631 -15.938 1.00 74.44 167 LEU A C 1
ATOM 1336 O O . LEU A 1 167 ? 3.148 -8.919 -16.252 1.00 74.44 167 LEU A O 1
ATOM 1340 N N . LEU A 1 168 ? 2.265 -10.964 -16.045 1.00 66.81 168 LEU A N 1
ATOM 1341 C CA . LEU A 1 168 ? 3.475 -11.667 -16.507 1.00 66.81 168 LEU A CA 1
ATOM 1342 C C . LEU A 1 168 ? 3.824 -11.328 -17.965 1.00 66.81 168 LEU A C 1
ATOM 1344 O O . LEU A 1 168 ? 4.982 -11.049 -18.282 1.00 66.81 168 LEU A O 1
ATOM 1348 N N . SER A 1 169 ? 2.818 -11.300 -18.848 1.00 64.94 169 SER A N 1
ATOM 1349 C CA . SER A 1 169 ? 2.971 -10.875 -20.245 1.00 64.94 169 SER A CA 1
ATOM 1350 C C . SER A 1 169 ? 3.457 -9.427 -20.323 1.00 64.94 169 SER A C 1
ATOM 1352 O O . SER A 1 169 ? 4.376 -9.127 -21.087 1.00 64.94 169 SER A O 1
ATOM 1354 N N . THR A 1 170 ? 2.881 -8.543 -19.500 1.00 75.19 170 THR A N 1
ATOM 1355 C CA . THR A 1 170 ? 3.281 -7.134 -19.388 1.00 75.19 170 THR A CA 1
ATOM 1356 C C . THR A 1 170 ? 4.759 -7.017 -19.043 1.00 75.19 170 THR A C 1
ATOM 1358 O O . THR A 1 170 ? 5.508 -6.392 -19.790 1.00 75.19 170 THR A O 1
ATOM 1361 N N . ILE A 1 171 ? 5.194 -7.676 -17.965 1.00 72.19 171 ILE A N 1
ATOM 1362 C CA . ILE A 1 171 ? 6.589 -7.660 -17.514 1.00 72.19 171 ILE A CA 1
ATOM 1363 C C . ILE A 1 171 ? 7.520 -8.169 -18.620 1.00 72.19 171 ILE A C 1
ATOM 1365 O O . ILE A 1 171 ? 8.452 -7.469 -18.995 1.00 72.19 171 ILE A O 1
ATOM 1369 N N . ASN A 1 172 ? 7.214 -9.317 -19.230 1.00 68.56 172 ASN A N 1
ATOM 1370 C CA . ASN A 1 172 ? 8.021 -9.898 -20.307 1.00 68.56 172 ASN A CA 1
ATOM 1371 C C . ASN A 1 172 ? 8.179 -8.961 -21.518 1.00 68.56 172 ASN A C 1
ATOM 1373 O O . ASN A 1 172 ? 9.273 -8.824 -22.069 1.00 68.56 172 ASN A O 1
ATOM 1377 N N . TYR A 1 173 ? 7.101 -8.315 -21.970 1.00 71.56 173 TYR A N 1
ATOM 1378 C CA . TYR A 1 173 ? 7.189 -7.385 -23.096 1.00 71.56 173 TYR A CA 1
ATOM 1379 C C . TYR A 1 173 ? 7.951 -6.108 -22.731 1.00 71.56 173 TYR A C 1
ATOM 1381 O O . TYR A 1 173 ? 8.767 -5.640 -23.525 1.00 71.56 173 TYR A O 1
ATOM 1389 N N . LEU A 1 174 ? 7.728 -5.558 -21.538 1.00 77.56 174 LEU A N 1
ATOM 1390 C CA . LEU A 1 174 ? 8.406 -4.340 -21.104 1.00 77.56 174 LEU A CA 1
ATOM 1391 C C . LEU A 1 174 ? 9.891 -4.577 -20.783 1.00 77.56 174 LEU A C 1
ATOM 1393 O O . LEU A 1 174 ? 10.702 -3.721 -21.115 1.00 77.56 174 LEU A O 1
ATOM 1397 N N . GLU A 1 175 ? 10.284 -5.738 -20.250 1.00 75.19 175 GLU A N 1
ATOM 1398 C CA . GLU A 1 175 ? 11.695 -6.129 -20.084 1.00 75.19 175 GLU A CA 1
ATOM 1399 C C . GLU A 1 175 ? 12.414 -6.189 -21.435 1.00 75.19 175 GLU A C 1
ATOM 1401 O O . GLU A 1 175 ? 13.497 -5.627 -21.588 1.00 75.19 175 GLU A O 1
ATOM 1406 N N . LYS A 1 176 ? 11.783 -6.796 -22.452 1.00 71.12 176 LYS A N 1
ATOM 1407 C CA . LYS A 1 176 ? 12.326 -6.816 -23.821 1.00 71.12 176 LYS A CA 1
ATOM 1408 C C . LYS A 1 176 ? 12.488 -5.411 -24.388 1.00 71.12 176 LYS A C 1
ATOM 1410 O O . LYS A 1 176 ? 13.483 -5.135 -25.048 1.00 71.12 176 LYS A O 1
ATOM 1415 N N . ALA A 1 177 ? 11.516 -4.528 -24.160 1.00 76.75 177 ALA A N 1
ATOM 1416 C CA . ALA A 1 177 ? 11.633 -3.133 -24.571 1.00 76.75 177 ALA A CA 1
ATOM 1417 C C . ALA A 1 177 ? 12.776 -2.426 -23.830 1.00 76.75 177 ALA A C 1
ATOM 1419 O O . ALA A 1 177 ? 13.571 -1.747 -24.472 1.00 76.75 177 ALA A O 1
ATOM 1420 N N . LEU A 1 178 ? 12.889 -2.626 -22.513 1.00 80.81 178 LEU A N 1
ATOM 1421 C CA . LEU A 1 178 ? 13.904 -1.999 -21.672 1.00 80.81 178 LEU A CA 1
ATOM 1422 C C . LEU A 1 178 ? 15.317 -2.385 -22.117 1.00 80.81 178 LEU A C 1
ATOM 1424 O O . LEU A 1 178 ? 16.145 -1.500 -22.306 1.00 80.81 178 LEU A O 1
ATOM 1428 N N . VAL A 1 179 ? 15.575 -3.674 -22.361 1.00 72.69 179 VAL A N 1
ATOM 1429 C CA . VAL A 1 179 ? 16.878 -4.151 -22.865 1.00 72.69 179 VAL A CA 1
ATOM 1430 C C . VAL A 1 179 ? 17.247 -3.463 -24.176 1.00 72.69 179 VAL A C 1
ATOM 1432 O O . VAL A 1 179 ? 18.390 -3.065 -24.366 1.00 72.69 179 VAL A O 1
ATOM 1435 N N . LEU A 1 180 ? 16.279 -3.266 -25.073 1.00 72.69 180 LEU A N 1
ATOM 1436 C CA . LEU A 1 180 ? 16.539 -2.633 -26.363 1.00 72.69 180 LEU A CA 1
ATOM 1437 C C . LEU A 1 180 ? 16.866 -1.134 -26.252 1.00 72.69 180 LEU A C 1
ATOM 1439 O O . LEU A 1 180 ? 17.476 -0.590 -27.171 1.00 72.69 180 LEU A O 1
ATOM 1443 N N . THR A 1 181 ? 16.493 -0.462 -25.155 1.00 79.44 181 THR A N 1
ATOM 1444 C CA . THR A 1 181 ? 16.749 0.982 -24.998 1.00 79.44 181 THR A CA 1
ATOM 1445 C C . THR A 1 181 ? 18.235 1.337 -24.955 1.00 79.44 181 THR A C 1
ATOM 1447 O O . THR A 1 181 ? 18.596 2.406 -25.436 1.00 79.44 181 THR A O 1
ATOM 1450 N N . SER A 1 182 ? 19.106 0.440 -24.478 1.00 78.69 182 SER A N 1
ATOM 1451 C CA . SER A 1 182 ? 20.562 0.669 -24.427 1.00 78.69 182 SER A CA 1
ATOM 1452 C C . SER A 1 182 ? 21.217 0.755 -25.811 1.00 78.69 182 SER A C 1
ATOM 1454 O O . SER A 1 182 ? 22.317 1.285 -25.943 1.00 78.69 182 SER A O 1
ATOM 1456 N N . PHE A 1 183 ? 20.532 0.277 -26.854 1.00 73.81 183 PHE A N 1
ATOM 1457 C CA . PHE A 1 183 ? 20.997 0.306 -28.242 1.00 73.81 183 PHE A CA 1
ATOM 1458 C C . PHE A 1 183 ? 20.427 1.481 -29.039 1.00 73.81 183 PHE A C 1
ATOM 1460 O O . PHE A 1 183 ? 20.666 1.579 -30.242 1.00 73.81 183 PHE A O 1
ATOM 1467 N N . VAL A 1 184 ? 19.651 2.363 -28.407 1.00 81.50 184 VAL A N 1
ATOM 1468 C CA . VAL A 1 184 ? 19.116 3.566 -29.045 1.00 81.50 184 VAL A CA 1
ATOM 1469 C C . VAL A 1 184 ? 19.982 4.754 -28.629 1.00 81.50 184 VAL A C 1
ATOM 1471 O O . VAL A 1 184 ? 20.020 5.085 -27.447 1.00 81.50 184 VAL A O 1
ATOM 1474 N N . PRO A 1 185 ? 20.679 5.417 -29.571 1.00 80.62 185 PRO A N 1
ATOM 1475 C CA . PRO A 1 185 ? 21.466 6.601 -29.269 1.00 80.62 185 PRO A CA 1
ATOM 1476 C C . PRO A 1 185 ? 20.606 7.678 -28.612 1.00 80.62 185 PRO A C 1
ATOM 1478 O O . PRO A 1 185 ? 19.508 7.950 -29.095 1.00 80.62 185 PRO A O 1
ATOM 1481 N N . GLU A 1 186 ? 21.137 8.361 -27.597 1.00 78.38 186 GLU A N 1
ATOM 1482 C CA . GLU A 1 186 ? 20.415 9.398 -26.836 1.00 78.38 186 GLU A CA 1
ATOM 1483 C C . GLU A 1 186 ? 19.807 10.500 -27.721 1.00 78.38 186 GLU A C 1
ATOM 1485 O O . GLU A 1 186 ? 18.748 11.043 -27.419 1.00 78.38 186 GLU A O 1
ATOM 1490 N N . LYS A 1 187 ? 20.441 10.796 -28.865 1.00 81.62 187 LYS A N 1
ATOM 1491 C CA . LYS A 1 187 ? 19.952 11.768 -29.858 1.00 81.62 187 LYS A CA 1
ATOM 1492 C C . LYS A 1 187 ? 18.636 11.367 -30.542 1.00 81.62 187 LYS A C 1
ATOM 1494 O O . LYS A 1 187 ? 18.010 12.205 -31.186 1.00 81.62 187 LYS A O 1
ATOM 1499 N N . ILE A 1 188 ? 18.237 10.097 -30.472 1.00 80.75 188 ILE A N 1
ATOM 1500 C CA . ILE A 1 188 ? 17.007 9.591 -31.084 1.00 80.75 188 ILE A CA 1
ATOM 1501 C C . ILE A 1 188 ? 15.894 9.619 -30.040 1.00 80.75 188 ILE A C 1
ATOM 1503 O O . ILE A 1 188 ? 15.786 8.737 -29.191 1.00 80.75 188 ILE A O 1
ATOM 1507 N N . ASN A 1 189 ? 15.015 10.613 -30.144 1.00 84.44 189 ASN A N 1
ATOM 1508 C CA . ASN A 1 189 ? 13.829 10.679 -29.301 1.00 84.44 189 ASN A CA 1
ATOM 1509 C C . ASN A 1 189 ? 12.738 9.737 -29.834 1.00 84.44 189 ASN A C 1
ATOM 1511 O O . ASN A 1 189 ? 12.127 9.991 -30.874 1.00 84.44 189 ASN A O 1
ATOM 1515 N N . LEU A 1 190 ? 12.478 8.648 -29.110 1.00 81.38 190 LEU A N 1
ATOM 1516 C CA . LEU A 1 190 ? 11.403 7.706 -29.434 1.00 81.38 190 LEU A CA 1
ATOM 1517 C C . LEU A 1 190 ? 10.018 8.161 -28.954 1.00 81.38 190 LEU A C 1
ATOM 1519 O O . LEU A 1 190 ? 9.023 7.572 -29.377 1.00 81.38 190 LEU A O 1
ATOM 1523 N N . GLY A 1 191 ? 9.954 9.199 -28.119 1.00 85.12 191 GLY A N 1
ATOM 1524 C CA . GLY A 1 191 ? 8.786 9.601 -27.340 1.00 85.12 191 GLY A CA 1
ATOM 1525 C C . GLY A 1 191 ? 8.864 9.090 -25.899 1.00 85.12 191 GLY A C 1
ATOM 1526 O O . GLY A 1 191 ? 9.456 8.043 -25.632 1.00 85.12 191 GLY A O 1
ATOM 1527 N N . GLU A 1 192 ? 8.246 9.818 -24.969 1.00 83.50 192 GLU A N 1
ATOM 1528 C CA . GLU A 1 192 ? 8.339 9.579 -23.516 1.00 83.50 192 GLU A CA 1
ATOM 1529 C C . GLU A 1 192 ? 7.937 8.154 -23.105 1.00 83.50 192 GLU A C 1
ATOM 1531 O O . GLU A 1 192 ? 8.592 7.532 -22.270 1.00 83.50 192 GLU A O 1
ATOM 1536 N N . ASN A 1 193 ? 6.924 7.582 -23.762 1.00 80.44 193 ASN A N 1
ATOM 1537 C CA . ASN A 1 193 ? 6.416 6.233 -23.477 1.00 80.44 193 ASN A CA 1
ATOM 1538 C C . ASN A 1 193 ? 7.407 5.098 -23.783 1.00 80.44 193 ASN A C 1
ATOM 1540 O O . ASN A 1 193 ? 7.186 3.961 -23.372 1.00 80.44 193 ASN A O 1
ATOM 1544 N N . PHE A 1 194 ? 8.479 5.383 -24.521 1.00 85.25 194 PHE A N 1
ATOM 1545 C CA . PHE A 1 194 ? 9.465 4.392 -24.954 1.00 85.25 194 PHE A CA 1
ATOM 1546 C C . PHE A 1 194 ? 10.822 4.572 -24.264 1.00 85.25 194 PHE A C 1
ATOM 1548 O O . PHE A 1 194 ? 11.761 3.834 -24.555 1.00 85.25 194 PHE A O 1
ATOM 1555 N N . GLN A 1 195 ? 10.935 5.554 -23.366 1.00 86.75 195 GLN A N 1
ATOM 1556 C CA . GLN A 1 195 ? 12.154 5.820 -22.613 1.00 86.75 195 GLN A CA 1
ATOM 1557 C C . GLN A 1 195 ? 12.335 4.816 -21.472 1.00 86.75 195 GLN A C 1
ATOM 1559 O O . GLN A 1 195 ? 11.363 4.357 -20.868 1.00 86.75 195 GLN A O 1
ATOM 1564 N N . ALA A 1 196 ? 13.596 4.535 -21.127 1.00 87.25 196 ALA A N 1
ATOM 1565 C CA . ALA A 1 196 ? 13.950 3.616 -20.048 1.00 87.25 196 ALA A CA 1
ATOM 1566 C C . ALA A 1 196 ? 13.245 3.968 -18.727 1.00 87.25 196 ALA A C 1
ATOM 1568 O O . ALA A 1 196 ? 12.642 3.079 -18.133 1.00 87.25 196 ALA A O 1
ATOM 1569 N N . LYS A 1 197 ? 13.227 5.256 -18.336 1.00 89.19 197 LYS A N 1
ATOM 1570 C CA . LYS A 1 197 ? 12.529 5.780 -17.141 1.00 89.19 197 LYS A CA 1
ATOM 1571 C C . LYS A 1 197 ? 11.069 5.316 -17.073 1.00 89.19 197 LYS A C 1
ATOM 1573 O O . LYS A 1 197 ? 10.631 4.779 -16.059 1.00 89.19 197 LYS A O 1
ATOM 1578 N N . THR A 1 198 ? 10.316 5.497 -18.156 1.00 91.81 198 THR A N 1
ATOM 1579 C CA . THR A 1 198 ? 8.894 5.128 -18.220 1.00 91.81 198 THR A CA 1
ATOM 1580 C C . THR A 1 198 ? 8.705 3.616 -18.151 1.00 91.81 198 THR A C 1
ATOM 1582 O O . THR A 1 198 ? 7.810 3.130 -17.460 1.00 91.81 198 THR A O 1
ATOM 1585 N N . LEU A 1 199 ? 9.587 2.860 -18.811 1.00 90.50 199 LEU A N 1
ATOM 1586 C CA . LEU A 1 199 ? 9.545 1.400 -18.802 1.00 90.50 199 LEU A CA 1
ATOM 1587 C C . LEU A 1 199 ? 9.833 0.821 -17.418 1.00 90.50 199 LEU A C 1
ATOM 1589 O O . LEU A 1 199 ? 9.096 -0.061 -16.983 1.00 90.50 199 LEU A O 1
ATOM 1593 N N . VAL A 1 200 ? 10.847 1.323 -16.702 1.00 92.12 200 VAL A N 1
ATOM 1594 C CA . VAL A 1 200 ? 11.151 0.835 -15.346 1.00 92.12 200 VAL A CA 1
ATOM 1595 C C . VAL A 1 200 ? 10.040 1.171 -14.351 1.00 92.12 200 VAL A C 1
ATOM 1597 O O . VAL A 1 200 ? 9.681 0.307 -13.558 1.00 92.12 200 VAL A O 1
ATOM 1600 N N . LYS A 1 201 ? 9.402 2.350 -14.450 1.00 93.75 201 LYS A N 1
ATOM 1601 C CA . LYS A 1 201 ? 8.224 2.693 -13.627 1.00 93.75 201 LYS A CA 1
ATOM 1602 C C . LYS A 1 201 ? 7.040 1.752 -13.899 1.00 93.75 201 LYS A C 1
ATOM 1604 O O . LYS A 1 201 ? 6.391 1.267 -12.968 1.00 93.75 201 LYS A O 1
ATOM 1609 N N . ALA A 1 202 ? 6.769 1.453 -15.171 1.00 93.44 202 ALA A N 1
ATOM 1610 C CA . ALA A 1 202 ? 5.705 0.525 -15.556 1.00 93.44 202 ALA A CA 1
ATOM 1611 C C . ALA A 1 202 ? 6.000 -0.918 -15.107 1.00 93.44 202 ALA A C 1
ATOM 1613 O O . ALA A 1 202 ? 5.094 -1.620 -14.659 1.00 93.44 202 ALA A O 1
ATOM 1614 N N . LEU A 1 203 ? 7.264 -1.342 -15.180 1.00 86.00 203 LEU A N 1
ATOM 1615 C CA . LEU A 1 203 ? 7.730 -2.641 -14.699 1.00 86.00 203 LEU A CA 1
ATOM 1616 C C . LEU A 1 203 ? 7.608 -2.779 -13.178 1.00 86.00 203 LEU A C 1
ATOM 1618 O O . LEU A 1 203 ? 7.072 -3.787 -12.723 1.00 86.00 203 LEU A O 1
ATOM 1622 N N . ALA A 1 204 ? 8.022 -1.766 -12.409 1.00 92.00 204 ALA A N 1
ATOM 1623 C CA . ALA A 1 204 ? 7.831 -1.728 -10.957 1.00 92.00 204 ALA A CA 1
ATOM 1624 C C . ALA A 1 204 ? 6.343 -1.868 -10.602 1.00 92.00 204 ALA A C 1
ATOM 1626 O O . ALA A 1 204 ? 5.952 -2.757 -9.853 1.00 92.00 204 ALA A O 1
ATOM 1627 N N . THR A 1 205 ? 5.482 -1.080 -11.253 1.00 94.31 205 THR A N 1
ATOM 1628 C CA . THR A 1 205 ? 4.027 -1.142 -11.033 1.00 94.31 205 THR A CA 1
ATOM 1629 C C . THR A 1 205 ? 3.441 -2.516 -11.373 1.00 94.31 205 THR A C 1
ATOM 1631 O O . THR A 1 205 ? 2.587 -3.024 -10.645 1.00 94.31 205 THR A O 1
ATOM 1634 N N . ALA A 1 206 ? 3.862 -3.124 -12.486 1.00 84.12 206 ALA A N 1
ATOM 1635 C CA . ALA A 1 206 ? 3.377 -4.438 -12.896 1.00 84.12 206 ALA A CA 1
ATOM 1636 C C . ALA A 1 206 ? 3.832 -5.549 -11.934 1.00 84.12 206 ALA A C 1
ATOM 1638 O O . ALA A 1 206 ? 3.029 -6.419 -11.603 1.00 84.12 206 ALA A O 1
ATOM 1639 N N . ALA A 1 207 ? 5.082 -5.498 -11.462 1.00 79.00 207 ALA A N 1
ATOM 1640 C CA . ALA A 1 207 ? 5.623 -6.436 -10.479 1.00 79.00 207 ALA A CA 1
ATOM 1641 C C . ALA A 1 207 ? 4.936 -6.296 -9.111 1.00 79.00 207 ALA A C 1
ATOM 1643 O O . ALA A 1 207 ? 4.510 -7.295 -8.536 1.00 79.00 207 ALA A O 1
ATOM 1644 N N . TRP A 1 208 ? 4.708 -5.064 -8.643 1.00 89.81 208 TRP A N 1
ATOM 1645 C CA . TRP A 1 208 ? 3.946 -4.805 -7.421 1.00 89.81 208 TRP A CA 1
ATOM 1646 C C . TRP A 1 208 ? 2.526 -5.379 -7.491 1.00 89.81 208 TRP A C 1
ATOM 1648 O O . TRP A 1 208 ? 2.113 -6.110 -6.595 1.00 89.81 208 TRP A O 1
ATOM 1658 N N . LYS A 1 209 ? 1.796 -5.127 -8.588 1.00 88.88 209 LYS A N 1
ATOM 1659 C CA . LYS A 1 209 ? 0.447 -5.685 -8.797 1.00 88.88 209 LYS A CA 1
ATOM 1660 C C . LYS A 1 209 ? 0.429 -7.213 -8.881 1.00 88.88 209 LYS A C 1
ATOM 1662 O O . LYS A 1 209 ? -0.603 -7.813 -8.599 1.00 88.88 209 LYS A O 1
ATOM 1667 N N . LEU A 1 210 ? 1.536 -7.829 -9.299 1.00 80.81 210 LEU A N 1
ATOM 1668 C CA . LEU A 1 210 ? 1.693 -9.284 -9.346 1.00 80.81 210 LEU A CA 1
ATOM 1669 C C . LEU A 1 210 ? 1.929 -9.879 -7.946 1.00 80.81 210 LEU A C 1
ATOM 1671 O O . LEU A 1 210 ? 1.760 -11.081 -7.770 1.00 80.81 210 LEU A O 1
ATOM 1675 N N . GLY A 1 211 ? 2.302 -9.053 -6.963 1.00 81.12 211 GLY A N 1
ATOM 1676 C CA . GLY A 1 211 ? 2.760 -9.492 -5.643 1.00 81.12 211 GLY A CA 1
ATOM 1677 C C . GLY A 1 211 ? 4.241 -9.884 -5.608 1.00 81.12 211 GLY A C 1
ATOM 1678 O O . GLY A 1 211 ? 4.711 -10.394 -4.598 1.00 81.12 211 GLY A O 1
ATOM 1679 N N . ASP A 1 212 ? 4.988 -9.644 -6.692 1.00 81.38 212 ASP A N 1
ATOM 1680 C CA . ASP A 1 212 ? 6.434 -9.877 -6.756 1.00 81.38 212 ASP A CA 1
ATOM 1681 C C . ASP A 1 212 ? 7.173 -8.622 -6.265 1.00 81.38 212 ASP A C 1
ATOM 1683 O O . ASP A 1 212 ? 7.626 -7.772 -7.044 1.00 81.38 212 ASP A O 1
ATOM 1687 N N . TYR A 1 213 ? 7.212 -8.459 -4.940 1.00 86.56 213 TYR A N 1
ATOM 1688 C CA . TYR A 1 213 ? 7.763 -7.263 -4.302 1.00 86.56 213 TYR A CA 1
ATOM 1689 C C . TYR A 1 213 ? 9.273 -7.132 -4.498 1.00 86.56 213 TYR A C 1
ATOM 1691 O O . TYR A 1 213 ? 9.739 -6.021 -4.729 1.00 86.56 213 TYR A O 1
ATOM 1699 N N . GLU A 1 214 ? 10.028 -8.233 -4.516 1.00 84.75 214 GLU A N 1
ATOM 1700 C CA . GLU A 1 214 ? 11.473 -8.209 -4.790 1.00 84.75 214 GLU A CA 1
ATOM 1701 C C . GLU A 1 214 ? 11.762 -7.675 -6.197 1.00 84.75 214 GLU A C 1
ATOM 1703 O O . GLU A 1 214 ? 12.578 -6.767 -6.382 1.00 84.75 214 GLU A O 1
ATOM 1708 N N . LYS A 1 215 ? 11.027 -8.161 -7.206 1.00 80.62 215 LYS A N 1
ATOM 1709 C CA . LYS A 1 215 ? 11.162 -7.659 -8.575 1.00 80.62 215 LYS A CA 1
ATOM 1710 C C . LYS A 1 215 ? 10.700 -6.207 -8.701 1.00 80.62 215 LYS A C 1
ATOM 1712 O O . LYS A 1 215 ? 11.288 -5.435 -9.461 1.00 80.62 215 LYS A O 1
ATOM 1717 N N . SER A 1 216 ? 9.680 -5.809 -7.944 1.00 88.25 216 SER A N 1
ATOM 1718 C CA . SER A 1 216 ? 9.249 -4.412 -7.877 1.00 88.25 216 SER A CA 1
ATOM 1719 C C . SER A 1 216 ? 10.324 -3.507 -7.272 1.00 88.25 216 SER A C 1
ATOM 1721 O O . SER A 1 216 ? 10.621 -2.465 -7.853 1.00 88.25 216 SER A O 1
ATOM 1723 N N . ILE A 1 217 ? 10.951 -3.912 -6.161 1.00 89.50 217 ILE A N 1
ATOM 1724 C CA . ILE A 1 217 ? 12.068 -3.197 -5.520 1.00 89.50 217 ILE A CA 1
ATOM 1725 C C . ILE A 1 217 ? 13.226 -3.047 -6.507 1.00 89.50 217 ILE A C 1
ATOM 1727 O O . ILE A 1 217 ? 13.747 -1.947 -6.683 1.00 89.50 217 ILE A O 1
ATOM 1731 N N . HIS A 1 218 ? 13.581 -4.119 -7.222 1.00 85.69 218 HIS A N 1
ATOM 1732 C CA . HIS A 1 218 ? 14.622 -4.085 -8.254 1.00 85.69 218 HIS A CA 1
ATOM 1733 C C . HIS A 1 218 ? 14.375 -3.004 -9.309 1.00 85.69 218 HIS A C 1
ATOM 1735 O O . HIS A 1 218 ? 15.263 -2.203 -9.607 1.00 85.69 218 HIS A O 1
ATOM 1741 N N . TYR A 1 219 ? 13.169 -2.939 -9.877 1.00 86.50 219 TYR A N 1
ATOM 1742 C CA . TYR A 1 219 ? 12.857 -1.906 -10.867 1.00 86.50 219 TYR A CA 1
ATOM 1743 C C . TYR A 1 219 ? 12.731 -0.519 -10.262 1.00 86.50 219 TYR A C 1
ATOM 1745 O O . TYR A 1 219 ? 13.139 0.448 -10.902 1.00 86.50 219 TYR A O 1
ATOM 1753 N N . GLN A 1 220 ? 12.211 -0.414 -9.044 1.00 93.56 220 GLN A N 1
ATOM 1754 C CA . GLN A 1 220 ? 12.096 0.857 -8.352 1.00 93.56 220 GLN A CA 1
ATOM 1755 C C . GLN A 1 220 ? 13.480 1.449 -8.039 1.00 93.56 220 GLN A C 1
ATOM 1757 O O . GLN A 1 220 ? 13.690 2.641 -8.242 1.00 93.56 220 GLN A O 1
ATOM 1762 N N . ASN A 1 221 ? 14.474 0.629 -7.689 1.00 90.88 221 ASN A N 1
ATOM 1763 C CA . ASN A 1 221 ? 15.867 1.073 -7.564 1.00 90.88 221 ASN A CA 1
ATOM 1764 C C . ASN A 1 221 ? 16.426 1.618 -8.888 1.00 90.88 221 ASN A C 1
ATOM 1766 O O . ASN A 1 221 ? 17.177 2.590 -8.891 1.00 90.88 221 ASN A O 1
ATOM 1770 N N . LYS A 1 222 ? 16.006 1.064 -10.035 1.00 90.94 222 LYS A N 1
ATOM 1771 C CA . LYS A 1 222 ? 16.354 1.613 -11.359 1.00 90.94 222 LYS A CA 1
ATOM 1772 C C . LYS A 1 222 ? 15.654 2.939 -11.674 1.00 90.94 222 LYS A C 1
ATOM 1774 O O . LYS A 1 222 ? 16.046 3.586 -12.640 1.00 90.94 222 LYS A O 1
ATOM 1779 N N . VAL A 1 223 ? 14.643 3.354 -10.904 1.00 92.31 223 VAL A N 1
ATOM 1780 C CA . VAL A 1 223 ? 14.007 4.677 -11.038 1.00 92.31 223 VAL A CA 1
ATOM 1781 C C . VAL A 1 223 ? 14.874 5.774 -10.414 1.00 92.31 223 VAL A C 1
ATOM 1783 O O . VAL A 1 223 ? 14.900 6.875 -10.961 1.00 92.31 223 VAL A O 1
ATOM 1786 N N . LEU A 1 224 ? 15.612 5.481 -9.333 1.00 91.69 224 LEU A N 1
ATOM 1787 C CA . LEU A 1 224 ? 16.364 6.481 -8.558 1.00 91.69 224 LEU A CA 1
ATOM 1788 C C . LEU A 1 224 ? 17.291 7.364 -9.416 1.00 91.69 224 LEU A C 1
ATOM 1790 O O . LEU A 1 224 ? 17.143 8.583 -9.336 1.00 91.69 224 LEU A O 1
ATOM 1794 N N . PRO A 1 225 ? 18.139 6.831 -10.325 1.00 91.38 225 PRO A N 1
ATOM 1795 C CA . PRO A 1 225 ? 19.034 7.672 -11.131 1.00 91.38 225 PRO A CA 1
ATOM 1796 C C . PRO A 1 225 ? 18.295 8.636 -12.070 1.00 91.38 225 PRO A C 1
ATOM 1798 O O . PRO A 1 225 ? 18.827 9.669 -12.471 1.00 91.38 225 PRO A O 1
ATOM 1801 N N . PHE A 1 226 ? 17.056 8.307 -12.453 1.00 89.44 226 PHE A N 1
ATOM 1802 C CA . PHE A 1 226 ? 16.222 9.198 -13.260 1.00 89.44 226 PHE A CA 1
ATOM 1803 C C . PHE A 1 226 ? 15.534 10.281 -12.425 1.00 89.44 226 PHE A C 1
ATOM 1805 O O . PHE A 1 226 ? 15.134 11.299 -12.989 1.00 89.44 226 PHE A O 1
ATOM 1812 N N . ALA A 1 227 ? 15.373 10.037 -11.125 1.00 89.88 227 ALA A N 1
ATOM 1813 C CA . ALA A 1 227 ? 14.692 10.905 -10.179 1.00 89.88 227 ALA A CA 1
ATOM 1814 C C . ALA A 1 227 ? 15.645 11.895 -9.485 1.00 89.88 227 ALA A C 1
ATOM 1816 O O . ALA A 1 227 ? 15.201 12.950 -9.060 1.00 89.88 227 ALA A O 1
ATOM 1817 N N . GLU A 1 228 ? 16.957 11.623 -9.439 1.00 87.31 228 GLU A N 1
ATOM 1818 C CA . GLU A 1 228 ? 17.976 12.492 -8.806 1.00 87.31 228 GLU A CA 1
ATOM 1819 C C . GLU A 1 228 ? 17.951 13.960 -9.263 1.00 87.31 228 GLU A C 1
ATOM 1821 O O . GLU A 1 228 ? 18.413 14.846 -8.546 1.00 87.31 228 GLU A O 1
ATOM 1826 N N . LYS A 1 229 ? 17.431 14.226 -10.464 1.00 87.31 229 LYS A N 1
ATOM 1827 C CA . LYS A 1 229 ? 17.364 15.574 -11.040 1.00 87.31 229 LYS A CA 1
ATOM 1828 C C . LYS A 1 229 ? 16.236 16.425 -10.457 1.00 87.31 229 LYS A C 1
ATOM 1830 O O . LYS A 1 229 ? 16.331 17.643 -10.521 1.00 87.31 229 LYS A O 1
ATOM 1835 N N . GLU A 1 230 ? 15.204 15.793 -9.906 1.00 92.88 230 GLU A N 1
ATOM 1836 C CA . GLU A 1 230 ? 13.988 16.445 -9.423 1.00 92.88 230 GLU A CA 1
ATOM 1837 C C . GLU A 1 230 ? 13.707 15.974 -7.987 1.00 92.88 230 GLU A C 1
ATOM 1839 O O . GLU A 1 230 ? 13.329 14.818 -7.786 1.00 92.88 230 GLU A O 1
ATOM 1844 N N . PRO A 1 231 ? 13.887 16.833 -6.965 1.00 93.06 231 PRO A N 1
ATOM 1845 C CA . PRO A 1 231 ? 13.782 16.425 -5.564 1.00 93.06 231 PRO A CA 1
ATOM 1846 C C . PRO A 1 231 ? 12.456 15.748 -5.205 1.00 93.06 231 PRO A C 1
ATOM 1848 O O . PRO A 1 231 ? 12.453 14.763 -4.472 1.00 93.06 231 PRO A O 1
ATOM 1851 N N . GLU A 1 232 ? 11.342 16.232 -5.754 1.00 93.25 232 GLU A N 1
ATOM 1852 C CA . GLU A 1 232 ? 10.025 15.625 -5.550 1.00 93.25 232 GLU A CA 1
ATOM 1853 C C . GLU A 1 232 ? 9.956 14.211 -6.145 1.00 93.25 232 GLU A C 1
ATOM 1855 O O . GLU A 1 232 ? 9.518 13.282 -5.469 1.00 93.25 232 GLU A O 1
ATOM 1860 N N . GLU A 1 233 ? 10.469 13.999 -7.363 1.00 93.69 233 GLU A N 1
ATOM 1861 C CA . GLU A 1 233 ? 10.514 12.655 -7.948 1.00 93.69 233 GLU A CA 1
ATOM 1862 C C . GLU A 1 233 ? 11.406 11.705 -7.138 1.00 93.69 233 GLU A C 1
ATOM 1864 O O . GLU A 1 233 ? 11.108 10.510 -7.051 1.00 93.69 233 GLU A O 1
ATOM 1869 N N . LEU A 1 234 ? 12.502 12.212 -6.564 1.00 96.00 234 LEU A N 1
ATOM 1870 C CA . LEU A 1 234 ? 13.397 11.428 -5.715 1.00 96.00 234 LEU A CA 1
ATOM 1871 C C . LEU A 1 234 ? 12.709 11.030 -4.404 1.00 96.00 234 LEU A C 1
ATOM 1873 O O . LEU A 1 234 ? 12.798 9.872 -3.990 1.00 96.00 234 LEU A O 1
ATOM 1877 N N . ALA A 1 235 ? 11.991 11.964 -3.779 1.00 97.44 235 ALA A N 1
ATOM 1878 C CA . ALA A 1 235 ? 11.216 11.705 -2.571 1.00 97.44 235 ALA A CA 1
ATOM 1879 C C . ALA A 1 235 ? 10.121 10.660 -2.824 1.00 97.44 235 ALA A C 1
ATOM 1881 O O . ALA A 1 235 ? 10.008 9.696 -2.071 1.00 97.44 235 ALA A O 1
ATOM 1882 N N . GLU A 1 236 ? 9.388 10.788 -3.933 1.00 96.69 236 GLU A N 1
ATOM 1883 C CA . GLU A 1 236 ? 8.400 9.802 -4.381 1.00 96.69 236 GLU A CA 1
ATOM 1884 C C . GLU A 1 236 ? 9.037 8.429 -4.615 1.00 96.69 236 GLU A C 1
ATOM 1886 O O . GLU A 1 236 ? 8.520 7.403 -4.170 1.00 96.69 236 GLU A O 1
ATOM 1891 N N . ALA A 1 237 ? 10.199 8.381 -5.274 1.00 96.25 237 ALA A N 1
ATOM 1892 C CA . ALA A 1 237 ? 10.886 7.123 -5.527 1.00 96.25 237 ALA A CA 1
ATOM 1893 C C . ALA A 1 237 ? 11.261 6.396 -4.224 1.00 96.25 237 ALA A C 1
ATOM 1895 O O . ALA A 1 237 ? 11.052 5.182 -4.130 1.00 96.25 237 ALA A O 1
ATOM 1896 N N . HIS A 1 238 ? 11.745 7.136 -3.222 1.00 98.38 238 HIS A N 1
ATOM 1897 C CA . HIS A 1 238 ? 12.019 6.620 -1.883 1.00 98.38 238 HIS A CA 1
ATOM 1898 C C . HIS A 1 238 ? 10.749 6.234 -1.121 1.00 98.38 238 HIS A C 1
ATOM 1900 O O . HIS A 1 238 ? 10.718 5.172 -0.504 1.00 98.38 238 HIS A O 1
ATOM 1906 N N . TYR A 1 239 ? 9.678 7.022 -1.210 1.00 98.44 239 TYR A N 1
ATOM 1907 C CA . TYR A 1 239 ? 8.388 6.683 -0.613 1.00 98.44 239 TYR A CA 1
ATOM 1908 C C . TYR A 1 239 ? 7.872 5.326 -1.122 1.00 98.44 239 TYR A C 1
ATOM 1910 O O . TYR A 1 239 ? 7.532 4.447 -0.326 1.00 98.44 239 TYR A O 1
ATOM 1918 N N . PHE A 1 240 ? 7.904 5.101 -2.440 1.00 97.75 240 PHE A N 1
ATOM 1919 C CA . PHE A 1 240 ? 7.517 3.818 -3.031 1.00 97.75 240 PHE A CA 1
ATOM 1920 C C . PHE A 1 240 ? 8.443 2.666 -2.627 1.00 97.75 240 PHE A C 1
ATOM 1922 O O . PHE A 1 240 ? 7.948 1.565 -2.393 1.00 97.75 240 PHE A O 1
ATOM 1929 N N . LEU A 1 241 ? 9.759 2.885 -2.505 1.00 98.31 241 LEU A N 1
ATOM 1930 C CA . LEU A 1 241 ? 10.657 1.865 -1.945 1.00 98.31 241 LEU A CA 1
ATOM 1931 C C . LEU A 1 241 ? 10.260 1.519 -0.510 1.00 98.31 241 LEU A C 1
ATOM 1933 O O . LEU A 1 241 ? 10.133 0.341 -0.193 1.00 98.31 241 LEU A O 1
ATOM 1937 N N . GLY A 1 242 ? 9.980 2.525 0.320 1.00 98.25 242 GLY A N 1
ATOM 1938 C CA . GLY A 1 242 ? 9.483 2.349 1.682 1.00 98.25 242 GLY A CA 1
ATOM 1939 C C . GLY A 1 242 ? 8.257 1.437 1.758 1.00 98.25 242 GLY A C 1
ATOM 1940 O O . GLY A 1 242 ? 8.233 0.471 2.522 1.00 98.25 242 GLY A O 1
ATOM 1941 N N . LEU A 1 243 ? 7.265 1.685 0.897 1.00 98.19 243 LEU A N 1
ATOM 1942 C CA . LEU A 1 243 ? 6.080 0.833 0.770 1.00 98.19 243 LEU A CA 1
ATOM 1943 C C . LEU A 1 243 ? 6.425 -0.604 0.361 1.00 98.19 243 LEU A C 1
ATOM 1945 O O . LEU A 1 243 ? 5.907 -1.556 0.942 1.00 98.19 243 LEU A O 1
ATOM 1949 N N . LEU A 1 244 ? 7.285 -0.774 -0.645 1.00 97.62 244 LEU A N 1
ATOM 1950 C CA . LEU A 1 244 ? 7.632 -2.090 -1.178 1.00 97.62 244 LEU A CA 1
ATOM 1951 C C . LEU A 1 244 ? 8.433 -2.929 -0.180 1.00 97.62 244 LEU A C 1
ATOM 1953 O O . LEU A 1 244 ? 8.124 -4.104 -0.001 1.00 97.62 244 LEU A O 1
ATOM 1957 N N . TYR A 1 245 ? 9.407 -2.331 0.506 1.00 98.12 245 TYR A N 1
ATOM 1958 C CA . TYR A 1 245 ? 10.141 -3.002 1.577 1.00 98.12 245 TYR A CA 1
ATOM 1959 C C . TYR A 1 245 ? 9.217 -3.372 2.740 1.00 98.12 245 TYR A C 1
ATOM 1961 O O . TYR A 1 245 ? 9.333 -4.472 3.27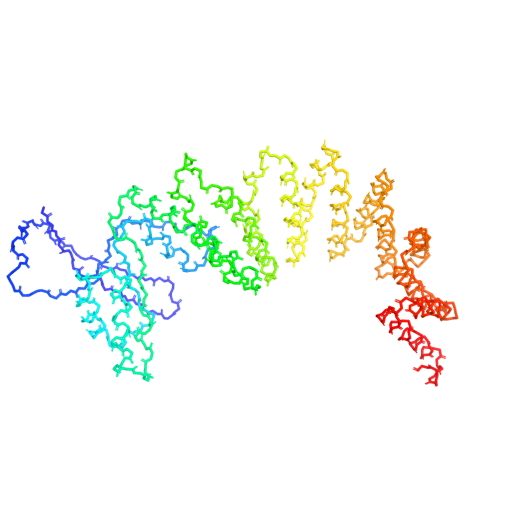2 1.00 98.12 245 TYR A O 1
ATOM 1969 N N . SER A 1 246 ? 8.235 -2.526 3.078 1.00 97.38 246 SER A N 1
ATOM 1970 C CA . SER A 1 246 ? 7.231 -2.883 4.086 1.00 97.38 246 SER A CA 1
ATOM 1971 C C . SER A 1 246 ? 6.384 -4.082 3.667 1.00 97.38 246 SER A C 1
ATOM 1973 O O . SER A 1 246 ? 6.079 -4.919 4.512 1.00 97.38 246 SER A O 1
ATOM 1975 N N . LEU A 1 247 ? 5.974 -4.160 2.397 1.00 95.62 247 LEU A N 1
ATOM 1976 C CA . LEU A 1 247 ? 5.204 -5.292 1.868 1.00 95.62 247 LEU A CA 1
ATOM 1977 C C . LEU A 1 247 ? 6.040 -6.575 1.778 1.00 95.62 247 LEU A C 1
ATOM 1979 O O . LEU A 1 247 ? 5.489 -7.666 1.877 1.00 95.62 247 LEU A O 1
ATOM 1983 N N . ALA A 1 248 ? 7.356 -6.439 1.615 1.00 92.88 248 ALA A N 1
ATOM 1984 C CA . ALA A 1 248 ? 8.322 -7.531 1.686 1.00 92.88 248 ALA A CA 1
ATOM 1985 C C . ALA A 1 248 ? 8.753 -7.873 3.130 1.00 92.88 248 ALA A C 1
ATOM 1987 O O . ALA A 1 248 ? 9.676 -8.662 3.305 1.00 92.88 248 ALA A O 1
ATOM 1988 N N . GLU A 1 249 ? 8.127 -7.266 4.149 1.00 95.94 249 GLU A N 1
ATOM 1989 C CA . GLU A 1 249 ? 8.437 -7.443 5.582 1.00 95.94 249 GLU A CA 1
ATOM 1990 C C . GLU A 1 249 ? 9.890 -7.086 5.971 1.00 95.94 249 GLU A C 1
ATOM 1992 O O . GLU A 1 249 ? 10.406 -7.486 7.014 1.00 95.94 249 GLU A O 1
ATOM 1997 N N . LYS A 1 250 ? 10.549 -6.261 5.154 1.00 97.69 250 LYS A N 1
ATOM 1998 C CA . LYS A 1 250 ? 11.892 -5.707 5.376 1.00 97.69 250 LYS A CA 1
ATOM 1999 C C . LYS A 1 250 ? 11.780 -4.334 6.038 1.00 97.69 250 LYS A C 1
ATOM 2001 O O . LYS A 1 250 ? 11.954 -3.286 5.412 1.00 97.69 250 LYS A O 1
ATOM 2006 N N . PHE A 1 251 ? 11.368 -4.334 7.305 1.00 98.12 251 PHE A N 1
ATOM 2007 C CA . PHE A 1 251 ? 11.012 -3.102 8.017 1.00 98.12 251 PHE A CA 1
ATOM 2008 C C . PHE A 1 251 ? 12.166 -2.094 8.186 1.00 98.12 251 PHE A C 1
ATOM 2010 O O . PHE A 1 251 ? 11.905 -0.905 7.997 1.00 98.12 251 PHE A O 1
ATOM 2017 N N . PRO A 1 252 ? 13.419 -2.489 8.493 1.00 98.38 252 PRO A N 1
ATOM 2018 C CA . PRO A 1 252 ? 14.523 -1.532 8.608 1.00 98.38 252 PRO A CA 1
ATOM 2019 C C . PRO A 1 252 ? 14.758 -0.724 7.323 1.00 98.38 252 PRO A C 1
ATOM 2021 O O . PRO A 1 252 ? 14.848 0.503 7.374 1.00 98.38 252 PRO A O 1
ATOM 2024 N N . GLU A 1 253 ? 14.773 -1.392 6.170 1.00 98.5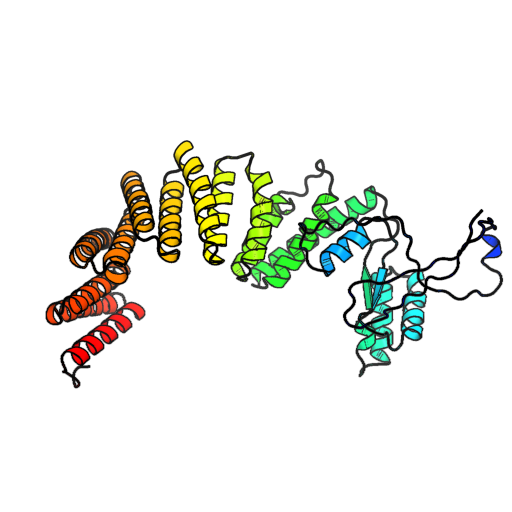0 253 GLU A N 1
ATOM 2025 C CA . GLU A 1 253 ? 14.928 -0.769 4.854 1.00 98.50 253 GLU A CA 1
ATOM 2026 C C . GLU A 1 253 ? 13.725 0.119 4.505 1.00 98.50 253 GLU A C 1
ATOM 2028 O O . GLU A 1 253 ? 13.881 1.213 3.954 1.00 98.50 253 GLU A O 1
ATOM 2033 N N . ALA A 1 254 ? 12.514 -0.310 4.879 1.00 98.62 254 ALA A N 1
ATOM 2034 C CA . ALA A 1 254 ? 11.307 0.491 4.707 1.00 98.62 254 ALA A CA 1
ATOM 2035 C C . ALA A 1 254 ? 11.385 1.815 5.485 1.00 98.62 254 ALA A C 1
ATOM 2037 O O . ALA A 1 254 ? 11.103 2.881 4.933 1.00 98.62 254 ALA A O 1
ATOM 2038 N N . VAL A 1 255 ? 11.809 1.756 6.752 1.00 98.75 255 VAL A N 1
ATOM 2039 C CA . VAL A 1 255 ? 11.988 2.932 7.614 1.00 98.75 255 VAL A CA 1
ATOM 2040 C C . VAL A 1 255 ? 13.062 3.866 7.060 1.00 98.75 255 VAL A C 1
ATOM 2042 O O . VAL A 1 255 ? 12.859 5.081 7.065 1.00 98.75 255 VAL A O 1
ATOM 2045 N N . GLU A 1 256 ? 14.188 3.334 6.579 1.00 98.56 256 GLU A N 1
ATOM 2046 C CA . GLU A 1 256 ? 15.264 4.138 5.989 1.00 98.56 256 GLU A CA 1
ATOM 2047 C C . GLU A 1 256 ? 14.754 4.957 4.799 1.00 98.56 256 GLU A C 1
ATOM 2049 O O . GLU A 1 256 ? 14.862 6.185 4.798 1.00 98.56 256 GLU A O 1
ATOM 2054 N N . HIS A 1 257 ? 14.113 4.300 3.831 1.00 98.62 257 HIS A N 1
ATOM 2055 C CA . HIS A 1 257 ? 13.599 4.975 2.645 1.00 98.62 257 HIS A CA 1
ATOM 2056 C C . HIS A 1 257 ? 12.470 5.965 2.956 1.00 98.62 257 HIS A C 1
ATOM 2058 O O . HIS A 1 257 ? 12.458 7.066 2.401 1.00 98.62 257 HIS A O 1
ATOM 2064 N N . LEU A 1 258 ? 11.559 5.637 3.879 1.00 98.75 258 LEU A N 1
ATOM 2065 C CA . LEU A 1 258 ? 10.527 6.583 4.316 1.00 98.75 258 LEU A CA 1
ATOM 2066 C C . LEU A 1 258 ? 11.138 7.808 5.002 1.00 98.75 258 LEU A C 1
ATOM 2068 O O . LEU A 1 258 ? 10.694 8.923 4.745 1.00 98.75 258 LEU A O 1
ATOM 2072 N N . LYS A 1 259 ? 12.188 7.645 5.816 1.00 98.62 259 LYS A N 1
ATOM 2073 C CA . LYS A 1 259 ? 12.907 8.780 6.419 1.00 98.62 259 LYS A CA 1
ATOM 2074 C C . LYS A 1 259 ? 13.591 9.652 5.371 1.00 98.62 259 LYS A C 1
ATOM 2076 O O . LYS A 1 259 ? 13.536 10.873 5.493 1.00 98.62 259 LYS A O 1
ATOM 2081 N N . THR A 1 260 ? 14.187 9.065 4.333 1.00 98.44 260 THR A N 1
ATOM 2082 C CA . THR A 1 260 ? 14.742 9.845 3.215 1.00 98.44 260 THR A CA 1
ATOM 2083 C C . THR A 1 260 ? 13.657 10.662 2.515 1.00 98.44 260 THR A C 1
ATOM 2085 O O . THR A 1 260 ? 13.848 11.857 2.299 1.00 98.44 260 THR A O 1
ATOM 2088 N N . ALA A 1 261 ? 12.505 10.053 2.215 1.00 98.50 261 ALA A N 1
ATOM 2089 C CA . ALA A 1 261 ? 11.376 10.753 1.607 1.00 98.50 261 ALA A CA 1
ATOM 2090 C C . ALA A 1 261 ? 10.857 11.892 2.503 1.00 98.50 261 ALA A C 1
ATOM 2092 O O . ALA A 1 261 ? 10.690 13.010 2.024 1.00 98.50 261 ALA A O 1
ATOM 2093 N N . LEU A 1 262 ? 10.688 11.639 3.808 1.00 98.75 262 LEU A N 1
ATOM 2094 C CA . LEU A 1 262 ? 10.265 12.635 4.801 1.00 98.75 262 LEU A CA 1
ATOM 2095 C C . LEU A 1 262 ? 11.178 13.866 4.813 1.00 98.75 262 LEU A C 1
ATOM 2097 O O . LEU A 1 262 ? 10.679 14.981 4.718 1.00 98.75 262 LEU A O 1
ATOM 2101 N N . ILE A 1 263 ? 12.502 13.671 4.865 1.00 98.56 263 ILE A N 1
ATOM 2102 C CA . ILE A 1 263 ? 13.479 14.775 4.869 1.00 98.56 263 ILE A CA 1
ATOM 2103 C C . ILE A 1 263 ? 13.326 15.650 3.621 1.00 98.56 263 ILE A C 1
ATOM 2105 O O . ILE A 1 263 ? 13.435 16.874 3.699 1.00 98.56 263 ILE A O 1
ATOM 2109 N N . ILE A 1 264 ? 13.096 15.035 2.459 1.00 98.25 264 ILE A N 1
ATOM 2110 C CA . ILE A 1 264 ? 12.946 15.780 1.209 1.00 98.25 264 ILE A CA 1
ATOM 2111 C C . ILE A 1 264 ? 11.592 16.499 1.187 1.00 98.25 264 ILE A C 1
ATOM 2113 O O . ILE A 1 264 ? 11.569 17.705 0.963 1.00 98.25 264 ILE A O 1
ATOM 2117 N N . PHE A 1 265 ? 10.481 15.817 1.475 1.00 98.50 265 PHE A N 1
ATOM 2118 C CA . PHE A 1 265 ? 9.159 16.451 1.503 1.00 98.50 265 PHE A CA 1
ATOM 2119 C C . PHE A 1 265 ? 9.081 17.604 2.512 1.00 98.50 265 PHE A C 1
ATOM 2121 O O . PHE A 1 265 ? 8.494 18.634 2.196 1.00 98.50 265 PHE A O 1
ATOM 2128 N N . GLU A 1 266 ? 9.722 17.478 3.677 1.00 98.00 266 GLU A N 1
ATOM 2129 C CA . GLU A 1 266 ? 9.806 18.546 4.679 1.00 98.00 266 GLU A CA 1
ATOM 2130 C C . GLU A 1 266 ? 10.612 19.737 4.152 1.00 98.00 266 GLU A C 1
ATOM 2132 O O . GLU A 1 266 ? 10.146 20.872 4.194 1.00 98.00 266 GLU A O 1
ATOM 2137 N N . LYS A 1 267 ? 11.796 19.486 3.579 1.00 98.00 267 LYS A N 1
ATOM 2138 C CA . LYS A 1 267 ? 12.662 20.537 3.028 1.00 98.00 267 LYS A CA 1
ATOM 2139 C C . LYS A 1 267 ? 11.989 21.361 1.924 1.00 98.00 267 LYS A C 1
ATOM 2141 O O . LYS A 1 267 ? 12.313 22.537 1.778 1.00 98.00 267 LYS A O 1
ATOM 2146 N N . TYR A 1 268 ? 11.133 20.735 1.119 1.00 96.94 268 TYR A N 1
ATOM 2147 C CA . TYR A 1 268 ? 10.432 21.378 0.002 1.00 96.94 268 TYR A CA 1
ATOM 2148 C C . TYR A 1 268 ? 8.976 21.743 0.330 1.00 96.94 268 TYR A C 1
ATOM 2150 O O . TYR A 1 268 ? 8.248 22.139 -0.574 1.00 96.94 268 TYR A O 1
ATOM 2158 N N . GLU A 1 269 ? 8.561 21.628 1.597 1.00 96.94 269 GLU A N 1
ATOM 2159 C CA . GLU A 1 269 ? 7.223 22.004 2.083 1.00 96.94 269 GLU A CA 1
ATOM 2160 C C . GLU A 1 269 ? 6.067 21.306 1.330 1.00 96.94 269 GLU A C 1
ATOM 2162 O O . GLU A 1 269 ? 4.981 21.856 1.149 1.00 96.94 269 GLU A O 1
ATOM 2167 N N . ILE A 1 270 ? 6.276 20.053 0.909 1.00 97.56 270 ILE A N 1
ATOM 2168 C CA . ILE A 1 270 ? 5.265 19.225 0.229 1.00 97.56 270 ILE A CA 1
ATOM 2169 C C . ILE A 1 270 ? 4.441 18.496 1.299 1.00 97.56 270 ILE A C 1
ATOM 2171 O O . ILE A 1 270 ? 4.632 17.309 1.584 1.00 97.56 270 ILE A O 1
ATOM 2175 N N . LEU A 1 271 ? 3.572 19.254 1.971 1.00 98.06 271 LEU A N 1
ATOM 2176 C CA . LEU A 1 271 ? 2.919 18.841 3.217 1.00 98.06 271 LEU A CA 1
ATOM 2177 C C . LEU A 1 271 ? 1.970 17.641 3.066 1.00 98.06 271 LEU A C 1
ATOM 2179 O O . LEU A 1 271 ? 1.913 16.797 3.962 1.00 98.06 271 LEU A O 1
ATOM 2183 N N . ASP A 1 272 ? 1.264 17.509 1.940 1.00 97.69 272 ASP A N 1
ATOM 2184 C CA . ASP A 1 272 ? 0.371 16.369 1.687 1.00 97.69 272 ASP A CA 1
ATOM 2185 C C . ASP A 1 272 ? 1.159 15.048 1.640 1.00 97.69 272 ASP A C 1
ATOM 2187 O O . ASP A 1 272 ? 0.801 14.063 2.297 1.00 97.69 272 ASP A O 1
ATOM 2191 N N . ARG A 1 273 ? 2.295 15.039 0.930 1.00 98.12 273 ARG A N 1
ATOM 2192 C CA . ARG A 1 273 ? 3.201 13.884 0.871 1.00 98.12 273 ARG A CA 1
ATOM 2193 C C . ARG A 1 273 ? 3.970 13.664 2.159 1.00 98.12 273 ARG A C 1
ATOM 2195 O O . ARG A 1 273 ? 4.223 12.508 2.514 1.00 98.12 273 ARG A O 1
ATOM 2202 N N . LEU A 1 274 ? 4.294 14.728 2.889 1.00 98.62 274 LEU A N 1
ATOM 2203 C CA . LEU A 1 274 ? 4.909 14.629 4.208 1.00 98.62 274 LEU A CA 1
ATOM 2204 C C . LEU A 1 274 ? 3.979 13.902 5.194 1.00 98.62 274 LEU A C 1
ATOM 2206 O O . LEU A 1 274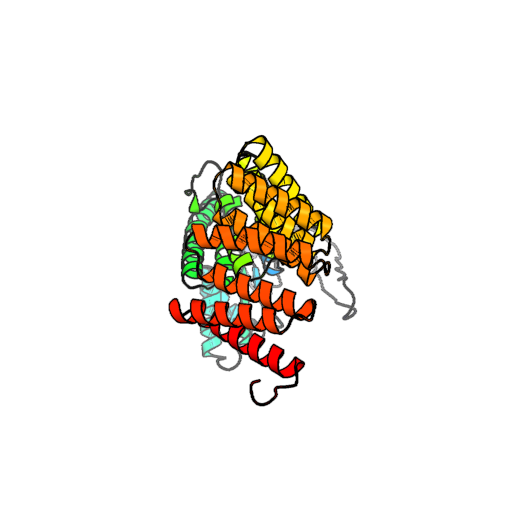 ? 4.395 12.928 5.827 1.00 98.62 274 LEU A O 1
ATOM 2210 N N . ALA A 1 275 ? 2.704 14.301 5.265 1.00 98.69 275 ALA A N 1
ATOM 2211 C CA . ALA A 1 275 ? 1.698 13.642 6.098 1.00 98.69 275 ALA A CA 1
ATOM 2212 C C . ALA A 1 275 ? 1.518 12.168 5.706 1.00 98.69 275 ALA A C 1
ATOM 2214 O O . ALA A 1 275 ? 1.593 11.273 6.552 1.00 98.69 275 ALA A O 1
ATOM 2215 N N . GLN A 1 276 ? 1.361 11.895 4.406 1.00 98.50 276 GLN A N 1
ATOM 2216 C CA . GLN A 1 276 ? 1.221 10.534 3.890 1.00 98.50 276 GLN A CA 1
ATOM 2217 C C . GLN A 1 276 ? 2.435 9.656 4.231 1.00 98.50 276 GLN A C 1
ATOM 2219 O O . GLN A 1 276 ? 2.269 8.494 4.608 1.00 98.50 276 GLN A O 1
ATOM 2224 N N . SER A 1 277 ? 3.647 10.200 4.139 1.00 98.69 277 SER A N 1
ATOM 2225 C CA . SER A 1 277 ? 4.887 9.490 4.466 1.00 98.69 277 SER A CA 1
ATOM 2226 C C . SER A 1 277 ? 4.997 9.182 5.960 1.00 98.69 277 SER A C 1
ATOM 2228 O O . SER A 1 277 ? 5.378 8.069 6.321 1.00 98.69 277 SER A O 1
ATOM 2230 N N . TYR A 1 278 ? 4.584 10.103 6.838 1.00 98.88 278 TYR A N 1
ATOM 2231 C CA . TYR A 1 278 ? 4.503 9.838 8.277 1.00 98.88 278 TYR A CA 1
ATOM 2232 C C . TYR A 1 278 ? 3.450 8.779 8.609 1.00 98.88 278 TYR A C 1
ATOM 2234 O O . TYR A 1 278 ? 3.704 7.907 9.437 1.00 98.88 278 TYR A O 1
ATOM 2242 N N . SER A 1 279 ? 2.294 8.808 7.942 1.00 98.81 279 SER A N 1
ATOM 2243 C CA . SER A 1 279 ? 1.264 7.775 8.092 1.00 98.81 279 SER A CA 1
ATOM 2244 C C . SER A 1 279 ? 1.807 6.393 7.716 1.00 98.81 279 SER A C 1
ATOM 2246 O O . SER A 1 279 ? 1.660 5.433 8.470 1.00 98.81 279 SER A O 1
ATOM 2248 N N . GLN A 1 280 ? 2.512 6.286 6.584 1.00 98.75 280 GLN A N 1
ATOM 2249 C CA . GLN A 1 280 ? 3.136 5.021 6.188 1.00 98.75 280 GLN A CA 1
ATOM 2250 C C . GLN A 1 280 ? 4.228 4.588 7.157 1.00 98.75 280 GLN A C 1
ATOM 2252 O O . GLN A 1 280 ? 4.250 3.423 7.539 1.00 98.75 280 GLN A O 1
ATOM 2257 N N . LEU A 1 281 ? 5.074 5.508 7.628 1.00 98.88 281 LEU A N 1
ATOM 2258 C CA . LEU A 1 281 ? 6.070 5.193 8.651 1.00 98.88 281 LEU A CA 1
ATOM 2259 C C . LEU A 1 281 ? 5.404 4.643 9.918 1.00 98.88 281 LEU A C 1
ATOM 2261 O O . LEU A 1 281 ? 5.884 3.664 10.479 1.00 98.88 281 LEU A O 1
ATOM 2265 N N . GLY A 1 282 ? 4.265 5.207 10.325 1.00 98.75 282 GLY A N 1
ATOM 2266 C CA . GLY A 1 282 ? 3.487 4.693 11.448 1.00 98.75 282 GLY A CA 1
ATOM 2267 C C . GLY A 1 282 ? 3.011 3.255 11.243 1.00 98.75 282 GLY A C 1
ATOM 2268 O O . GLY A 1 282 ? 3.109 2.444 12.161 1.00 98.75 282 GLY A O 1
ATOM 2269 N N . ILE A 1 283 ? 2.555 2.913 10.034 1.00 98.69 283 ILE A N 1
ATOM 2270 C CA . ILE A 1 283 ? 2.144 1.545 9.677 1.00 98.69 283 ILE A CA 1
ATOM 2271 C C . ILE A 1 283 ? 3.342 0.588 9.713 1.00 98.69 283 ILE A C 1
ATOM 2273 O O . ILE A 1 283 ? 3.230 -0.506 10.265 1.00 98.69 283 ILE A O 1
ATOM 2277 N N . VAL A 1 284 ? 4.483 0.996 9.149 1.00 98.69 284 VAL A N 1
ATOM 2278 C CA . VAL A 1 284 ? 5.714 0.191 9.139 1.00 98.69 284 VAL A CA 1
ATOM 2279 C C . VAL A 1 284 ? 6.192 -0.087 10.561 1.00 98.69 284 VAL A C 1
ATOM 2281 O O . VAL A 1 284 ? 6.451 -1.236 10.900 1.00 98.69 284 VAL A O 1
ATOM 2284 N N . GLU A 1 285 ? 6.262 0.941 11.405 1.00 98.69 285 GLU A N 1
ATOM 2285 C CA . GLU A 1 285 ? 6.702 0.813 12.797 1.00 98.69 285 GLU A CA 1
ATOM 2286 C C . GLU A 1 285 ? 5.704 -0.018 13.627 1.00 98.69 285 GLU A C 1
ATOM 2288 O O . GLU A 1 285 ? 6.126 -0.814 14.461 1.00 98.69 285 GLU A O 1
ATOM 2293 N N . GLU A 1 286 ? 4.387 0.080 13.381 1.00 98.38 286 GLU A N 1
ATOM 2294 C CA . GLU A 1 286 ? 3.404 -0.791 14.049 1.00 98.38 286 GLU A CA 1
ATOM 2295 C C . GLU A 1 286 ? 3.624 -2.264 13.675 1.00 98.38 286 GLU A C 1
ATOM 2297 O O . GLU A 1 286 ? 3.646 -3.123 14.559 1.00 98.38 286 GLU A O 1
ATOM 2302 N N . ASN A 1 287 ? 3.822 -2.555 12.384 1.00 97.56 287 ASN A N 1
ATOM 2303 C CA . ASN A 1 287 ? 4.097 -3.909 11.897 1.00 97.56 287 ASN A CA 1
ATOM 2304 C C . ASN A 1 287 ? 5.446 -4.444 12.404 1.00 97.56 287 ASN A C 1
ATOM 2306 O O . ASN A 1 287 ? 5.562 -5.632 12.696 1.00 97.56 287 ASN A O 1
ATOM 2310 N N . ALA A 1 288 ? 6.432 -3.562 12.582 1.00 97.31 288 ALA A N 1
ATOM 2311 C CA . ALA A 1 288 ? 7.710 -3.862 13.221 1.00 97.31 288 ALA A CA 1
ATOM 2312 C C . ALA A 1 288 ? 7.615 -3.987 14.754 1.00 97.31 288 ALA A C 1
ATOM 2314 O O . ALA A 1 288 ? 8.626 -4.215 15.412 1.00 97.31 288 ALA A O 1
ATOM 2315 N N . THR A 1 289 ? 6.418 -3.862 15.340 1.00 97.62 289 THR A N 1
ATOM 2316 C CA . THR A 1 289 ? 6.138 -3.889 16.789 1.00 97.62 289 THR A CA 1
ATOM 2317 C C . THR A 1 289 ? 6.736 -2.728 17.597 1.00 97.62 289 THR A C 1
ATOM 2319 O O . THR A 1 289 ? 6.688 -2.715 18.827 1.00 97.62 289 THR A O 1
ATOM 2322 N N . GLU A 1 290 ? 7.195 -1.681 16.914 1.00 98.38 290 GLU A N 1
ATOM 2323 C CA . GLU A 1 290 ? 7.756 -0.452 17.478 1.00 98.38 290 GLU A CA 1
ATOM 2324 C C . GLU A 1 290 ? 6.650 0.576 17.778 1.00 98.38 290 GLU A C 1
ATOM 2326 O O . GLU A 1 290 ? 6.597 1.691 17.248 1.00 98.38 290 GLU A O 1
ATOM 2331 N N . TYR A 1 291 ? 5.723 0.210 18.669 1.00 98.44 291 TYR A N 1
ATOM 2332 C CA . TYR A 1 291 ? 4.486 0.971 18.906 1.00 98.44 291 TYR A CA 1
ATOM 2333 C C . TYR A 1 291 ? 4.714 2.428 19.335 1.00 98.44 291 TYR A C 1
ATOM 2335 O O . TYR A 1 291 ? 3.930 3.310 18.988 1.00 98.44 291 TYR A O 1
ATOM 2343 N N . THR A 1 292 ? 5.801 2.714 20.058 1.00 98.44 292 THR A N 1
ATOM 2344 C CA . THR A 1 292 ? 6.136 4.091 20.462 1.00 98.44 292 THR A CA 1
ATOM 2345 C C . THR A 1 292 ? 6.496 4.959 19.255 1.00 98.44 292 THR A C 1
ATOM 2347 O O . THR A 1 292 ? 6.111 6.129 19.198 1.00 98.44 292 THR A O 1
ATOM 2350 N N . ASN A 1 293 ? 7.220 4.408 18.279 1.00 98.56 293 ASN A N 1
ATOM 2351 C CA . ASN A 1 293 ? 7.572 5.123 17.055 1.00 98.56 293 ASN A CA 1
ATOM 2352 C C . ASN A 1 293 ? 6.356 5.262 16.141 1.00 98.56 293 ASN A C 1
ATOM 2354 O O . ASN A 1 293 ? 6.131 6.346 15.604 1.00 98.56 293 ASN A O 1
ATOM 2358 N N . ALA A 1 294 ? 5.522 4.222 16.057 1.00 98.75 294 ALA A N 1
ATOM 2359 C CA . ALA A 1 294 ? 4.264 4.269 15.322 1.00 98.75 294 ALA A CA 1
ATOM 2360 C C . ALA A 1 294 ? 3.354 5.406 15.815 1.00 98.75 294 ALA A C 1
ATOM 2362 O O . ALA A 1 294 ? 2.887 6.225 15.024 1.00 98.75 294 ALA A O 1
ATOM 2363 N N . LEU A 1 295 ? 3.178 5.530 17.137 1.00 98.88 295 LEU A N 1
ATOM 2364 C CA . LEU A 1 295 ? 2.412 6.620 17.749 1.00 98.88 295 LEU A CA 1
ATOM 2365 C C . LEU A 1 295 ? 2.991 8.002 17.418 1.00 98.88 295 LEU A C 1
ATOM 2367 O O . LEU A 1 295 ? 2.230 8.920 17.107 1.00 98.88 295 LEU A O 1
ATOM 2371 N N . LYS A 1 296 ? 4.322 8.166 17.450 1.00 98.81 296 LYS A N 1
ATOM 2372 C CA . LYS A 1 296 ? 4.979 9.429 17.064 1.00 98.81 296 LYS A CA 1
ATOM 2373 C C . LYS A 1 296 ? 4.711 9.774 15.601 1.00 98.81 296 LYS A C 1
ATOM 2375 O O . LYS A 1 296 ? 4.363 10.916 15.313 1.00 98.81 296 LYS A O 1
ATOM 2380 N N . ALA A 1 297 ? 4.842 8.800 14.704 1.00 98.81 297 ALA A N 1
ATOM 2381 C CA . ALA A 1 297 ? 4.648 8.991 13.273 1.00 98.81 297 ALA A CA 1
ATOM 2382 C C . ALA A 1 297 ? 3.183 9.322 12.934 1.00 98.81 297 ALA A C 1
ATOM 2384 O O . ALA A 1 297 ? 2.926 10.323 12.269 1.00 98.81 297 ALA A O 1
ATOM 2385 N N . PHE A 1 298 ? 2.208 8.587 13.482 1.00 98.88 298 PHE A N 1
ATOM 2386 C CA . PHE A 1 298 ? 0.788 8.919 13.306 1.00 98.88 298 PHE A CA 1
ATOM 2387 C C . PHE A 1 298 ? 0.420 10.279 13.906 1.00 98.88 298 PHE A C 1
ATOM 2389 O O . PHE A 1 298 ? -0.349 11.025 13.307 1.00 98.88 298 PHE A O 1
ATOM 2396 N N . THR A 1 299 ? 1.008 10.655 15.046 1.00 98.88 299 THR A N 1
ATOM 2397 C CA . THR A 1 299 ? 0.802 11.990 15.635 1.00 98.88 299 THR A CA 1
ATOM 2398 C C . THR A 1 299 ? 1.388 13.096 14.751 1.00 98.88 299 THR A C 1
ATOM 2400 O O . THR A 1 299 ? 0.786 14.160 14.630 1.00 98.88 299 THR A O 1
ATOM 2403 N N . ALA A 1 300 ? 2.541 12.868 14.115 1.00 98.81 300 ALA A N 1
ATOM 2404 C CA . ALA A 1 300 ? 3.113 13.812 13.155 1.00 98.81 300 ALA A CA 1
ATOM 2405 C C . ALA A 1 300 ? 2.216 13.959 11.913 1.00 98.81 300 ALA A C 1
ATOM 2407 O O . ALA A 1 300 ? 1.848 15.081 11.572 1.00 98.81 300 ALA A O 1
ATOM 2408 N N . SER A 1 301 ? 1.771 12.842 11.316 1.00 98.81 301 SER A N 1
ATOM 2409 C CA . SER A 1 301 ? 0.791 12.842 10.214 1.00 98.81 301 SER A CA 1
ATOM 2410 C C . SER A 1 301 ? -0.485 13.599 10.597 1.00 98.81 301 SER A C 1
ATOM 2412 O O . SER A 1 301 ? -0.965 14.445 9.846 1.00 98.81 301 SER A O 1
ATOM 2414 N N . GLN A 1 302 ? -1.021 13.350 11.795 1.00 98.62 302 GLN A N 1
ATOM 2415 C CA . GLN A 1 302 ? -2.227 14.010 12.291 1.00 98.62 302 GLN A CA 1
ATOM 2416 C C . GLN A 1 302 ? -2.073 15.532 12.351 1.00 98.62 302 GLN A C 1
ATOM 2418 O O . GLN A 1 302 ? -2.987 16.239 11.930 1.00 98.62 302 GLN A O 1
ATOM 2423 N N . LYS A 1 303 ? -0.950 16.031 12.880 1.00 98.81 303 LYS A N 1
ATOM 2424 C CA . LYS A 1 303 ? -0.687 17.473 13.005 1.00 98.81 303 LYS A CA 1
ATOM 2425 C C . LYS A 1 303 ? -0.558 18.156 11.649 1.00 98.81 303 LYS A C 1
ATOM 2427 O O . LYS A 1 303 ? -1.112 19.232 11.473 1.00 98.81 303 LYS A O 1
ATOM 2432 N N . ILE A 1 304 ? 0.120 17.517 10.697 1.00 98.81 304 ILE A N 1
ATOM 2433 C CA . ILE A 1 304 ? 0.253 18.069 9.344 1.00 98.81 304 ILE A CA 1
ATOM 2434 C C . ILE A 1 304 ? -1.111 18.085 8.650 1.00 98.81 304 ILE A C 1
ATOM 2436 O O . ILE A 1 304 ? -1.477 19.095 8.068 1.00 98.81 304 ILE A O 1
ATOM 2440 N N . ASN A 1 305 ? -1.907 17.014 8.770 1.00 98.75 305 ASN A N 1
ATOM 2441 C CA . ASN A 1 305 ? -3.269 16.984 8.223 1.00 98.75 305 ASN A CA 1
ATOM 2442 C C . ASN A 1 305 ? -4.170 18.078 8.822 1.00 98.75 305 ASN A C 1
ATOM 2444 O O . ASN A 1 305 ? -5.005 18.625 8.114 1.00 98.75 305 ASN A O 1
ATOM 2448 N N . GLU A 1 306 ? -3.999 18.414 10.102 1.00 98.50 306 GLU A N 1
ATOM 2449 C CA . GLU A 1 306 ? -4.687 19.549 10.728 1.00 98.50 306 GLU A CA 1
ATOM 2450 C C . GLU A 1 306 ? -4.240 20.896 10.139 1.00 98.50 306 GLU A C 1
ATOM 2452 O O . GLU A 1 306 ? -5.079 21.752 9.879 1.00 98.50 306 GLU A O 1
ATOM 2457 N N . GLU A 1 307 ? -2.944 21.070 9.872 1.00 98.31 307 GLU A N 1
ATOM 2458 C CA . GLU A 1 307 ? -2.396 22.281 9.249 1.00 98.31 307 GLU A CA 1
ATOM 2459 C C . GLU A 1 307 ? -2.921 22.505 7.823 1.00 98.31 307 GLU A C 1
ATOM 2461 O O . GLU A 1 307 ? -3.272 23.629 7.467 1.00 98.31 307 GLU A O 1
ATOM 2466 N N . ILE A 1 308 ? -3.018 21.442 7.019 1.00 98.25 308 ILE A N 1
ATOM 2467 C CA . ILE A 1 308 ? -3.472 21.526 5.620 1.00 98.25 308 ILE A CA 1
ATOM 2468 C C . ILE A 1 308 ? -4.992 21.368 5.443 1.00 98.25 308 ILE A C 1
ATOM 2470 O O . ILE A 1 308 ? -5.476 21.419 4.315 1.00 98.25 308 ILE A O 1
ATOM 2474 N N . GLY A 1 309 ? -5.753 21.184 6.529 1.00 98.00 309 GLY A N 1
ATOM 2475 C CA . GLY A 1 309 ? -7.217 21.049 6.489 1.00 98.00 309 GLY A CA 1
ATOM 2476 C C . GLY A 1 309 ? -7.738 19.694 5.984 1.00 98.00 309 GLY A C 1
ATOM 2477 O O . GLY A 1 309 ? -8.886 19.589 5.558 1.00 98.00 309 GLY A O 1
ATOM 2478 N N . GLU A 1 310 ? -6.923 18.640 6.038 1.00 98.25 310 GLU A N 1
ATOM 2479 C CA . GLU A 1 310 ? -7.271 17.274 5.623 1.00 98.25 310 GLU A CA 1
ATOM 2480 C C . GLU A 1 310 ? -7.887 16.470 6.788 1.00 98.25 310 GLU A C 1
ATOM 2482 O O . GLU A 1 310 ? -7.365 15.437 7.233 1.00 98.25 310 GLU A O 1
ATOM 2487 N N . ASP A 1 311 ? -9.033 16.930 7.302 1.00 98.12 311 ASP A N 1
ATOM 2488 C CA . ASP A 1 311 ? -9.671 16.365 8.503 1.00 98.12 311 ASP A CA 1
ATOM 2489 C C . ASP A 1 311 ? -10.081 14.889 8.355 1.00 98.12 311 ASP A C 1
ATOM 2491 O O . ASP A 1 311 ? -10.072 14.133 9.331 1.00 98.12 311 ASP A O 1
ATOM 2495 N N . LEU A 1 312 ? -10.362 14.424 7.131 1.00 98.31 312 LEU A N 1
ATOM 2496 C CA . LEU A 1 312 ? -10.631 13.005 6.881 1.00 98.31 312 LEU A CA 1
ATOM 2497 C C . LEU A 1 312 ? -9.411 12.136 7.217 1.00 98.31 312 LEU A C 1
ATOM 2499 O O . LEU A 1 312 ? -9.545 11.062 7.811 1.00 98.31 312 LEU A O 1
ATOM 2503 N N . ASN A 1 313 ? -8.217 12.585 6.828 1.00 98.31 313 ASN A N 1
ATOM 2504 C CA . ASN A 1 313 ? -6.977 11.880 7.130 1.00 98.31 313 ASN A CA 1
ATOM 2505 C C . ASN A 1 313 ? -6.629 12.036 8.610 1.00 98.31 313 ASN A C 1
ATOM 2507 O O . ASN A 1 313 ? -6.311 11.041 9.258 1.00 98.31 313 ASN A O 1
ATOM 2511 N N . ARG A 1 314 ? -6.831 13.225 9.187 1.00 98.31 314 ARG A N 1
ATOM 2512 C CA . ARG A 1 314 ? -6.691 13.476 10.629 1.00 98.31 314 ARG A CA 1
ATOM 2513 C C . ARG A 1 314 ? -7.514 12.501 11.484 1.00 98.31 314 ARG A C 1
ATOM 2515 O O . ARG A 1 314 ? -6.978 11.886 12.407 1.00 98.31 314 ARG A O 1
ATOM 2522 N N . ALA A 1 315 ? -8.789 12.295 11.146 1.00 98.62 315 ALA A N 1
ATOM 2523 C CA . ALA A 1 315 ? -9.673 11.353 11.835 1.00 98.62 315 ALA A CA 1
ATOM 2524 C C . ALA A 1 315 ? -9.185 9.898 11.713 1.00 98.62 315 ALA A C 1
ATOM 2526 O O . ALA A 1 315 ? -9.216 9.130 12.681 1.00 98.62 315 ALA A O 1
ATOM 2527 N N . ARG A 1 316 ? -8.669 9.512 10.537 1.00 98.62 316 ARG A N 1
ATOM 2528 C CA . ARG A 1 316 ? -8.051 8.192 10.331 1.00 98.62 316 ARG A CA 1
ATOM 2529 C C . ARG A 1 316 ? -6.811 8.006 11.204 1.00 98.62 316 ARG A C 1
ATOM 2531 O O . ARG A 1 316 ? -6.662 6.923 11.768 1.00 98.62 316 ARG A O 1
ATOM 2538 N N . GLU A 1 317 ? -5.972 9.029 11.363 1.00 98.75 317 GLU A N 1
ATOM 2539 C CA . GLU A 1 317 ? -4.801 8.951 12.246 1.00 98.75 317 GLU A CA 1
ATOM 2540 C C . GLU A 1 317 ? -5.194 8.789 13.713 1.00 98.75 317 GLU A C 1
ATOM 2542 O O . GLU A 1 317 ? -4.671 7.904 14.391 1.00 98.75 317 GLU A O 1
ATOM 2547 N N . PHE A 1 318 ? -6.182 9.547 14.201 1.00 98.88 318 PHE A N 1
ATOM 2548 C CA . PHE A 1 318 ? -6.707 9.346 15.555 1.00 98.88 318 PHE A CA 1
ATOM 2549 C C . PHE A 1 318 ? -7.220 7.922 15.766 1.00 98.88 318 PHE A C 1
ATOM 2551 O O . PHE A 1 318 ? -6.912 7.295 16.781 1.00 98.88 318 PHE A O 1
ATOM 2558 N N . ARG A 1 319 ? -7.929 7.355 14.787 1.00 98.62 319 ARG A N 1
ATOM 2559 C CA . ARG A 1 319 ? -8.369 5.963 14.869 1.00 98.62 319 ARG A CA 1
ATOM 2560 C C . ARG A 1 319 ? -7.200 4.971 14.903 1.00 98.62 319 ARG A C 1
ATOM 2562 O O . ARG A 1 319 ? -7.258 4.013 15.670 1.00 98.62 319 ARG A O 1
ATOM 2569 N N . ARG A 1 320 ? -6.142 5.171 14.108 1.00 98.69 320 ARG A N 1
ATOM 2570 C CA . ARG A 1 320 ? -4.934 4.319 14.147 1.00 98.69 320 ARG A CA 1
ATOM 2571 C C . ARG A 1 320 ? -4.252 4.382 15.512 1.00 98.69 320 ARG A C 1
ATOM 2573 O O . ARG A 1 320 ? -3.956 3.342 16.095 1.00 98.69 320 ARG A O 1
ATOM 2580 N N . ILE A 1 321 ? -4.109 5.584 16.065 1.00 98.88 321 ILE A N 1
ATOM 2581 C CA . ILE A 1 321 ? -3.577 5.810 17.412 1.00 98.88 321 ILE A CA 1
ATOM 2582 C C . ILE A 1 321 ? -4.428 5.079 18.465 1.00 98.88 321 ILE A C 1
ATOM 2584 O O . ILE A 1 321 ? -3.891 4.332 19.285 1.00 98.88 321 ILE A O 1
ATOM 2588 N N . GLY A 1 322 ? -5.758 5.219 18.413 1.00 98.69 322 GLY A N 1
ATOM 2589 C CA . GLY A 1 322 ? -6.674 4.524 19.323 1.00 98.69 322 GLY A CA 1
ATOM 2590 C C . GLY A 1 322 ? -6.582 2.995 19.227 1.00 98.69 322 GLY A C 1
ATOM 2591 O O . GLY A 1 322 ? -6.627 2.300 20.246 1.00 98.69 322 GLY A O 1
ATOM 2592 N N . LYS A 1 323 ? -6.368 2.453 18.020 1.00 98.56 323 LYS A N 1
ATOM 2593 C CA . LYS A 1 323 ? -6.132 1.015 17.811 1.00 98.56 323 LYS A CA 1
ATOM 2594 C C . LYS A 1 323 ? -4.823 0.533 18.424 1.00 98.56 323 LYS A C 1
ATOM 2596 O O . LYS A 1 323 ? -4.821 -0.540 19.015 1.00 98.56 323 LYS A O 1
ATOM 2601 N N . ILE A 1 324 ? -3.742 1.310 18.355 1.00 98.69 324 ILE A N 1
ATOM 2602 C CA . ILE A 1 324 ? -2.493 0.949 19.044 1.00 98.69 324 ILE A CA 1
ATOM 2603 C C . ILE A 1 324 ? -2.721 0.900 20.557 1.00 98.69 324 ILE A C 1
ATOM 2605 O O . ILE A 1 324 ? -2.395 -0.102 21.198 1.00 98.69 324 ILE A O 1
ATOM 2609 N N . TYR A 1 325 ? -3.330 1.942 21.129 1.00 98.75 325 TYR A N 1
ATOM 2610 C CA . TYR A 1 325 ? -3.598 1.984 22.565 1.00 98.75 325 TYR A CA 1
ATOM 2611 C C . TYR A 1 325 ? -4.462 0.806 23.034 1.00 98.75 325 TYR A C 1
ATOM 2613 O O . TYR A 1 325 ? -4.123 0.159 24.021 1.00 98.75 325 TYR A O 1
ATOM 2621 N N . SER A 1 326 ? -5.529 0.473 22.304 1.00 98.06 326 SER A N 1
ATOM 2622 C CA . SER A 1 326 ? -6.434 -0.624 22.676 1.00 98.06 326 SER A CA 1
ATOM 2623 C C . SER A 1 326 ? -5.866 -2.017 22.397 1.00 98.06 326 SER A C 1
ATOM 2625 O O . SER A 1 326 ? -5.915 -2.872 23.275 1.00 98.06 326 SER A O 1
ATOM 2627 N N . LEU A 1 327 ? -5.334 -2.267 21.196 1.00 96.88 327 LEU A N 1
ATOM 2628 C CA . LEU A 1 327 ? -4.982 -3.615 20.728 1.00 96.88 327 LEU A CA 1
ATOM 2629 C C . LEU A 1 327 ? -3.529 -4.015 20.995 1.00 96.88 327 LEU A C 1
ATOM 2631 O O . LEU A 1 327 ? -3.215 -5.202 20.909 1.00 96.88 327 LEU A O 1
ATOM 2635 N N . ARG A 1 328 ? -2.631 -3.053 21.237 1.00 97.12 328 ARG A N 1
ATOM 2636 C CA . ARG A 1 328 ? -1.194 -3.317 21.446 1.00 97.12 328 ARG A CA 1
ATOM 2637 C C . ARG A 1 328 ? -0.745 -2.994 22.862 1.00 97.12 328 ARG A C 1
ATOM 2639 O O . ARG A 1 328 ? 0.067 -3.727 23.415 1.00 97.12 328 ARG A O 1
ATOM 2646 N N . LEU A 1 329 ? -1.275 -1.917 23.446 1.00 97.50 329 LEU A N 1
ATOM 2647 C CA . LEU A 1 329 ? -0.828 -1.407 24.748 1.00 97.50 329 LEU A CA 1
ATOM 2648 C C . LEU A 1 329 ? -1.804 -1.680 25.902 1.00 97.50 329 LEU A C 1
ATOM 2650 O O . LEU A 1 329 ? -1.429 -1.478 27.054 1.00 97.50 329 LEU A O 1
ATOM 2654 N N . ASN A 1 330 ? -3.027 -2.147 25.621 1.00 96.94 330 ASN A N 1
ATOM 2655 C CA . ASN A 1 330 ? -4.102 -2.345 26.608 1.00 96.94 330 ASN A CA 1
ATOM 2656 C C . ASN A 1 330 ? -4.404 -1.084 27.454 1.00 96.94 330 ASN A C 1
ATOM 2658 O O . ASN A 1 330 ? -4.732 -1.163 28.635 1.00 96.94 330 ASN A O 1
ATOM 2662 N N . GLN A 1 331 ? -4.278 0.093 26.843 1.00 98.25 331 GLN A N 1
ATOM 2663 C CA . GLN A 1 331 ? -4.519 1.410 27.434 1.00 98.25 331 GLN A CA 1
ATOM 2664 C C . GLN A 1 331 ? -5.877 1.941 26.957 1.00 98.25 331 GLN A C 1
ATOM 2666 O O . GLN A 1 331 ? -5.990 2.737 26.023 1.00 98.25 331 GLN A O 1
ATOM 2671 N N . PHE A 1 332 ? -6.943 1.417 27.562 1.00 97.94 332 PHE A N 1
ATOM 2672 C CA . PHE A 1 332 ? -8.317 1.605 27.086 1.00 97.94 332 PHE A CA 1
ATOM 2673 C C . PHE A 1 332 ? -8.833 3.041 27.226 1.00 97.94 332 PHE A C 1
ATOM 2675 O O . PHE A 1 332 ? -9.539 3.529 26.343 1.00 97.94 332 PHE A O 1
ATOM 2682 N N . LYS A 1 333 ? -8.426 3.760 28.278 1.00 97.38 333 LYS A N 1
ATOM 2683 C CA . LYS A 1 333 ? -8.818 5.160 28.495 1.00 97.38 333 LYS A CA 1
ATOM 2684 C C . LYS A 1 333 ? -8.287 6.068 27.384 1.00 97.38 333 LYS A C 1
ATOM 2686 O O . LYS A 1 333 ? -9.031 6.880 26.833 1.00 97.38 333 LYS A O 1
ATOM 2691 N N . GLU A 1 334 ? -7.013 5.917 27.046 1.00 98.31 334 GLU A N 1
ATOM 2692 C CA . GLU A 1 334 ? -6.353 6.619 25.951 1.00 98.31 334 GLU A CA 1
ATOM 2693 C C . GLU A 1 334 ? -7.011 6.256 24.618 1.00 98.31 334 GLU A C 1
ATOM 2695 O O . GLU A 1 334 ? -7.366 7.152 23.850 1.00 98.31 334 GLU A O 1
ATOM 2700 N N . ALA A 1 335 ? -7.257 4.962 24.379 1.00 98.56 335 ALA A N 1
ATOM 2701 C CA . ALA A 1 335 ? -7.923 4.487 23.170 1.00 98.56 335 ALA A CA 1
ATOM 2702 C C . ALA A 1 335 ? -9.292 5.148 22.956 1.00 98.56 335 ALA A C 1
ATOM 2704 O O . ALA A 1 335 ? -9.527 5.713 21.887 1.00 98.56 335 ALA A O 1
ATOM 2705 N N . LYS A 1 336 ? -10.162 5.159 23.979 1.00 98.31 336 LYS A N 1
ATOM 2706 C CA . LYS A 1 336 ? -11.469 5.837 23.917 1.00 98.31 336 LYS A CA 1
ATOM 2707 C C . LYS A 1 336 ? -11.324 7.318 23.588 1.00 98.31 336 LYS A C 1
ATOM 2709 O O . LYS A 1 336 ? -12.038 7.816 22.726 1.00 98.31 336 LYS A O 1
ATOM 2714 N N . GLY A 1 337 ? -10.384 8.014 24.232 1.00 98.50 337 GLY A N 1
ATOM 2715 C CA . GLY A 1 337 ? -10.140 9.435 23.976 1.00 98.50 337 GLY A CA 1
ATOM 2716 C C . GLY A 1 337 ? -9.811 9.729 22.509 1.00 98.50 337 GLY A C 1
ATOM 2717 O O . GLY A 1 337 ? -10.317 10.698 21.948 1.00 98.50 337 GLY A O 1
ATOM 2718 N N . TYR A 1 338 ? -9.004 8.883 21.866 1.00 98.75 338 TYR A N 1
ATOM 2719 C CA . TYR A 1 338 ? -8.694 9.018 20.441 1.00 98.75 338 TYR A CA 1
ATOM 2720 C C . TYR A 1 338 ? -9.831 8.558 19.523 1.00 98.75 338 TYR A C 1
ATOM 2722 O O . TYR A 1 338 ? -10.066 9.193 18.496 1.00 98.75 338 TYR A O 1
ATOM 2730 N N . PHE A 1 339 ? -10.569 7.509 19.889 1.00 98.81 339 PHE A N 1
ATOM 2731 C CA . PHE A 1 339 ? -11.746 7.085 19.132 1.00 98.81 339 PHE A CA 1
ATOM 2732 C C . PHE A 1 339 ? -12.849 8.142 19.134 1.00 98.81 339 PHE A C 1
ATOM 2734 O O . PHE A 1 339 ? -13.408 8.392 18.074 1.00 98.81 339 PHE A O 1
ATOM 2741 N N . PHE A 1 340 ? -13.107 8.831 20.249 1.00 98.75 340 PHE A N 1
ATOM 2742 C CA . PHE A 1 340 ? -14.075 9.932 20.268 1.00 98.75 340 PHE A CA 1
ATOM 2743 C C . PHE A 1 340 ? -13.640 11.107 19.390 1.00 98.75 340 PHE A C 1
ATOM 2745 O O . PHE A 1 340 ? -14.425 11.550 18.562 1.00 98.75 340 PHE A O 1
ATOM 2752 N N . LYS A 1 341 ? -12.367 11.526 19.452 1.00 98.62 341 LYS A N 1
ATOM 2753 C CA . LYS A 1 341 ? -11.841 12.560 18.536 1.00 98.62 341 LYS A CA 1
ATOM 2754 C C . LYS A 1 341 ? -12.032 12.193 17.063 1.00 98.62 341 LYS A C 1
ATOM 2756 O O . LYS A 1 341 ? -12.364 13.047 16.250 1.00 98.62 341 LYS A O 1
ATOM 2761 N N . ALA A 1 342 ? -11.790 10.930 16.708 1.00 98.75 342 ALA A N 1
ATOM 2762 C CA . ALA A 1 342 ? -12.017 10.446 15.352 1.00 98.75 342 ALA A CA 1
ATOM 2763 C C . ALA A 1 342 ? -13.516 10.419 15.002 1.00 98.75 342 ALA A C 1
ATOM 2765 O O . ALA A 1 342 ? -13.882 10.767 13.883 1.00 98.75 342 ALA A O 1
ATOM 2766 N N . TYR A 1 343 ? -14.371 10.017 15.945 1.00 98.62 343 TYR A N 1
ATOM 2767 C CA . TYR A 1 343 ? -15.818 9.912 15.758 1.00 98.62 343 TYR A CA 1
ATOM 2768 C C . TYR A 1 343 ? -16.445 11.275 15.492 1.00 98.62 343 TYR A C 1
ATOM 2770 O O . TYR A 1 343 ? -17.169 11.408 14.509 1.00 98.62 343 TYR A O 1
ATOM 2778 N N . ASP A 1 344 ? -16.097 12.281 16.295 1.00 98.38 344 ASP A N 1
ATOM 2779 C CA . ASP A 1 344 ? -16.597 13.650 16.154 1.00 98.38 344 ASP A CA 1
ATOM 2780 C C . ASP A 1 344 ? -16.259 14.216 14.764 1.00 98.38 344 ASP A C 1
ATOM 2782 O O . ASP A 1 344 ? -17.149 14.679 14.053 1.00 98.38 344 ASP A O 1
ATOM 2786 N N . LEU A 1 345 ? -15.013 14.049 14.301 1.00 98.44 345 LEU A N 1
ATOM 2787 C CA . LEU A 1 345 ? -14.623 14.454 12.944 1.00 98.44 345 LEU A CA 1
ATOM 2788 C C . LEU A 1 345 ? -15.380 13.678 11.856 1.00 98.44 345 LEU A C 1
ATOM 2790 O O . LEU A 1 345 ? -15.806 14.255 10.861 1.00 98.44 345 LEU A O 1
ATOM 2794 N N . PHE A 1 346 ? -15.583 12.365 12.006 1.00 98.56 346 PHE A N 1
ATOM 2795 C CA . PHE A 1 346 ? -16.370 11.608 11.026 1.00 98.56 346 PHE A CA 1
ATOM 2796 C C . PHE A 1 346 ? -17.862 11.966 11.045 1.00 98.56 346 PHE A C 1
ATOM 2798 O O . PHE A 1 346 ? -18.531 11.749 10.032 1.00 98.56 346 PHE A O 1
ATOM 2805 N N . VAL A 1 347 ? -18.396 12.490 12.152 1.00 98.12 347 VAL A N 1
ATOM 2806 C CA . VAL A 1 347 ? -19.742 13.082 12.213 1.00 98.12 347 VAL A CA 1
ATOM 2807 C C . VAL A 1 347 ? -19.778 14.378 11.416 1.00 98.12 347 VAL A C 1
ATOM 2809 O O . VAL A 1 347 ? -20.607 14.499 10.518 1.00 98.12 347 VAL A O 1
ATOM 2812 N N . GLU A 1 348 ? -18.845 15.294 11.674 1.00 98.12 348 GLU A N 1
ATOM 2813 C CA . GLU A 1 348 ? -18.738 16.575 10.961 1.00 98.12 348 GLU A CA 1
ATOM 2814 C C . GLU A 1 348 ? -18.549 16.395 9.445 1.00 98.12 348 GLU A C 1
ATOM 2816 O O . GLU A 1 348 ? -19.114 17.144 8.653 1.00 98.12 348 GLU A O 1
ATOM 2821 N N . LEU A 1 349 ? -17.802 15.367 9.032 1.00 98.00 349 LEU A N 1
ATOM 2822 C CA . LEU A 1 349 ? -17.522 15.044 7.627 1.00 98.00 349 LEU A CA 1
ATOM 2823 C C . LEU A 1 349 ? -18.584 14.146 6.960 1.00 98.00 349 LEU A C 1
ATOM 2825 O O . LEU A 1 349 ? -18.360 13.668 5.841 1.00 98.00 349 LEU A O 1
ATOM 2829 N N . GLU A 1 350 ? -19.685 13.841 7.655 1.00 97.94 350 GLU A N 1
ATOM 2830 C CA . GLU A 1 350 ? -20.770 12.961 7.187 1.00 97.94 350 GLU A CA 1
ATOM 2831 C C . GLU A 1 350 ? -20.279 11.574 6.715 1.00 97.94 350 GLU A C 1
ATOM 2833 O O . GLU A 1 350 ? -20.802 10.949 5.790 1.00 97.94 350 GLU A O 1
ATOM 2838 N N . GLN A 1 351 ? -19.237 11.052 7.364 1.00 98.19 351 GLN A N 1
ATOM 2839 C CA . GLN A 1 351 ? -18.616 9.776 7.023 1.00 98.19 351 GLN A CA 1
ATOM 2840 C C . GLN A 1 351 ? -19.209 8.607 7.821 1.00 98.19 351 GLN A C 1
ATOM 2842 O O . GLN A 1 351 ? -18.520 7.942 8.602 1.00 98.19 351 GLN A O 1
ATOM 2847 N N . THR A 1 352 ? -20.485 8.296 7.593 1.00 97.88 352 THR A N 1
ATOM 2848 C CA . THR A 1 352 ? -21.246 7.317 8.395 1.00 97.88 352 THR A CA 1
ATOM 2849 C C . THR A 1 352 ? -20.611 5.921 8.448 1.00 97.88 352 THR A C 1
ATOM 2851 O O . THR A 1 352 ? -20.656 5.259 9.482 1.00 97.88 352 THR A O 1
ATOM 2854 N N . LYS A 1 353 ? -19.930 5.466 7.382 1.00 98.12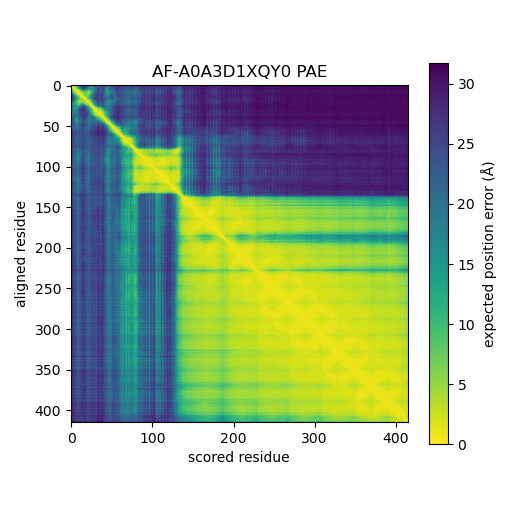 353 LYS A N 1
ATOM 2855 C CA . LYS A 1 353 ? -19.198 4.181 7.412 1.00 98.12 353 LYS A CA 1
ATOM 2856 C C . LYS A 1 353 ? -18.110 4.157 8.488 1.00 98.12 353 LYS A C 1
ATOM 2858 O O . LYS A 1 353 ? -17.953 3.149 9.170 1.00 98.12 353 LYS A O 1
ATOM 2863 N N . PHE A 1 354 ? -17.365 5.250 8.647 1.00 98.25 354 PHE A N 1
ATOM 2864 C CA . PHE A 1 354 ? -16.320 5.338 9.665 1.00 98.25 354 PHE A CA 1
ATOM 2865 C C . PHE A 1 354 ? -16.900 5.536 11.072 1.00 98.25 354 PHE A C 1
ATOM 2867 O O . PHE A 1 354 ? -16.324 5.013 12.024 1.00 98.25 354 PHE A O 1
ATOM 2874 N N . GLN A 1 355 ? -18.060 6.191 11.201 1.00 98.44 355 GLN A N 1
ATOM 2875 C CA . GLN A 1 355 ? -18.804 6.275 12.467 1.00 98.44 355 GLN A CA 1
ATOM 2876 C C . GLN A 1 355 ? -19.209 4.879 12.966 1.00 98.44 355 GLN A C 1
ATOM 2878 O O . GLN A 1 355 ? -18.900 4.526 14.102 1.00 98.44 355 GLN A O 1
ATOM 2883 N N . VAL A 1 356 ? -19.801 4.048 12.092 1.00 98.62 356 VAL A N 1
ATOM 2884 C CA . VAL A 1 356 ? -20.116 2.635 12.389 1.00 98.62 356 VAL A CA 1
ATOM 2885 C C . VAL A 1 356 ? -18.870 1.904 12.875 1.00 98.62 356 VAL A C 1
ATOM 2887 O O . VAL A 1 356 ? -18.886 1.252 13.913 1.00 98.62 356 VAL A O 1
ATOM 2890 N N . GLU A 1 357 ? -17.765 2.020 12.141 1.00 98.38 357 GLU A N 1
ATOM 2891 C CA . GLU A 1 357 ? -16.535 1.320 12.497 1.00 98.38 357 GLU A CA 1
ATOM 2892 C C . GLU A 1 357 ? -15.936 1.765 13.838 1.00 98.38 357 GLU A C 1
ATOM 2894 O O . GLU A 1 357 ? -15.367 0.931 14.539 1.00 98.38 357 GLU A O 1
ATOM 2899 N N . LEU A 1 358 ? -16.068 3.039 14.212 1.00 98.50 358 LEU A N 1
ATOM 2900 C CA . LEU A 1 358 ? -15.610 3.528 15.511 1.00 98.50 358 LEU A CA 1
ATOM 2901 C C . LEU A 1 358 ? -16.518 3.126 16.664 1.00 98.50 358 LEU A C 1
ATOM 2903 O O . LEU A 1 358 ? -16.006 2.856 17.743 1.00 98.50 358 LEU A O 1
ATOM 2907 N N . LEU A 1 359 ? -17.830 3.037 16.451 1.00 98.69 359 LEU A N 1
ATOM 2908 C CA . LEU A 1 359 ? -18.741 2.475 17.451 1.00 98.69 359 LEU A CA 1
ATOM 2909 C C . LEU A 1 359 ? -18.407 1.005 17.720 1.00 98.69 359 LEU A C 1
ATOM 2911 O O . LEU A 1 359 ? -18.367 0.586 18.872 1.00 98.69 359 LEU A O 1
ATOM 2915 N N . LEU A 1 360 ? -18.068 0.238 16.679 1.00 98.62 360 LEU A N 1
ATOM 2916 C CA . LEU A 1 360 ? -17.557 -1.124 16.850 1.00 98.62 360 LEU A CA 1
ATOM 2917 C C . LEU A 1 360 ? -16.227 -1.141 17.625 1.00 98.62 360 LEU A C 1
ATOM 2919 O O . LEU A 1 360 ? -16.071 -1.941 18.543 1.00 98.62 360 LEU A O 1
ATOM 2923 N N . ASP A 1 361 ? -15.279 -0.260 17.288 1.00 98.56 361 ASP A N 1
ATOM 2924 C CA . ASP A 1 361 ? -13.998 -0.165 18.003 1.00 98.56 361 ASP A CA 1
ATOM 2925 C C . ASP A 1 361 ? -14.212 0.239 19.490 1.00 98.56 361 ASP A C 1
ATOM 2927 O O . ASP A 1 361 ? -13.591 -0.339 20.382 1.00 98.56 361 ASP A O 1
ATOM 2931 N N . LEU A 1 362 ? -15.138 1.162 19.787 1.00 98.62 362 LEU A N 1
ATOM 2932 C CA . LEU A 1 362 ? -15.522 1.578 21.147 1.00 98.62 362 LEU A CA 1
ATOM 2933 C C . LEU A 1 362 ? -16.221 0.461 21.934 1.00 98.62 362 LEU A C 1
ATOM 2935 O O . LEU A 1 362 ? -15.917 0.272 23.113 1.00 98.62 362 LEU A O 1
ATOM 2939 N N . GLY A 1 363 ? -17.123 -0.288 21.294 1.00 98.19 363 GLY A N 1
ATOM 2940 C CA . GLY A 1 363 ? -17.802 -1.431 21.904 1.00 98.19 363 GLY A CA 1
ATOM 2941 C C . GLY A 1 363 ? -16.823 -2.534 22.295 1.00 98.19 363 GLY A C 1
ATOM 2942 O O . GLY A 1 363 ? -16.865 -3.014 23.426 1.00 98.19 363 GLY A O 1
ATOM 2943 N N . LEU A 1 364 ? -15.858 -2.856 21.427 1.00 98.06 364 LEU A N 1
ATOM 2944 C CA . LEU A 1 364 ? -14.794 -3.814 21.748 1.00 98.06 364 LEU A CA 1
ATOM 2945 C C . LEU A 1 364 ? -13.935 -3.347 22.930 1.00 98.06 364 LEU A C 1
ATOM 2947 O O . LEU A 1 364 ? -13.547 -4.160 23.767 1.00 98.06 364 LEU A O 1
ATOM 2951 N N . VAL A 1 365 ? -13.636 -2.047 23.027 1.00 98.12 365 VAL A N 1
ATOM 2952 C CA . VAL A 1 365 ? -12.921 -1.506 24.193 1.00 98.12 365 VAL A CA 1
ATOM 2953 C C . VAL A 1 365 ? -13.754 -1.642 25.471 1.00 98.12 365 VAL A C 1
ATOM 2955 O O . VAL A 1 365 ? -13.201 -2.026 26.498 1.00 98.12 365 VAL A O 1
ATOM 2958 N N . ALA A 1 366 ? -15.064 -1.383 25.417 1.00 97.25 366 ALA A N 1
ATOM 2959 C CA . ALA A 1 366 ? -15.951 -1.556 26.567 1.00 97.25 366 ALA A CA 1
ATOM 2960 C C . ALA A 1 366 ? -16.015 -3.023 27.042 1.00 97.25 366 ALA A C 1
ATOM 2962 O O . ALA A 1 366 ? -15.901 -3.269 28.241 1.00 97.25 366 ALA A O 1
ATOM 2963 N N . GLU A 1 367 ? -16.057 -4.006 26.129 1.00 95.31 367 GLU A N 1
ATOM 2964 C CA . GLU A 1 367 ? -15.968 -5.429 26.514 1.00 95.31 367 GLU A CA 1
ATOM 2965 C C . GLU A 1 367 ? -14.651 -5.751 27.221 1.00 95.31 367 GLU A C 1
ATOM 2967 O O . GLU A 1 367 ? -14.631 -6.497 28.199 1.00 95.31 367 GLU A O 1
ATOM 2972 N N . LYS A 1 368 ? -13.531 -5.189 26.747 1.00 94.50 368 LYS A N 1
ATOM 2973 C CA . LYS A 1 368 ? -12.215 -5.409 27.368 1.00 94.50 368 LYS A CA 1
ATOM 2974 C C . LYS A 1 368 ? -12.104 -4.813 28.768 1.00 94.50 368 LYS A C 1
ATOM 2976 O O . LYS A 1 368 ? -11.314 -5.312 29.565 1.00 94.50 368 LYS A O 1
ATOM 2981 N N . GLU A 1 369 ? -12.894 -3.793 29.074 1.00 94.50 369 GLU A N 1
ATOM 2982 C CA . GLU A 1 369 ? -13.029 -3.238 30.423 1.00 94.50 369 GLU A CA 1
ATOM 2983 C C . GLU A 1 369 ? -14.062 -3.988 31.284 1.00 94.50 369 GLU A C 1
ATOM 2985 O O . GLU A 1 369 ? -14.155 -3.726 32.481 1.00 94.50 369 GLU A O 1
ATOM 2990 N N . GLY A 1 370 ? -14.808 -4.936 30.704 1.00 93.31 370 GLY A N 1
ATOM 2991 C CA . GLY A 1 370 ? -15.873 -5.689 31.372 1.00 93.31 370 GLY A CA 1
ATOM 2992 C C . GLY A 1 370 ? -17.224 -4.969 31.424 1.00 93.31 370 GLY A C 1
ATOM 2993 O O . GLY A 1 370 ? -18.132 -5.444 32.103 1.00 93.31 370 GLY A O 1
ATOM 2994 N N . ASP A 1 371 ? -17.375 -3.844 30.720 1.00 96.06 371 ASP A N 1
ATOM 2995 C CA . ASP A 1 371 ? -18.626 -3.088 30.615 1.00 96.06 371 ASP A CA 1
ATOM 2996 C C . ASP A 1 371 ? -19.436 -3.572 29.401 1.00 96.06 371 ASP A C 1
ATOM 2998 O O . ASP A 1 371 ? -19.461 -2.958 28.329 1.00 96.06 371 ASP A O 1
ATOM 3002 N N . PHE A 1 372 ? -20.048 -4.746 29.563 1.00 95.19 372 PHE A N 1
ATOM 3003 C CA . PHE A 1 372 ? -20.829 -5.401 28.512 1.00 95.19 372 PHE A CA 1
ATOM 3004 C C . PHE A 1 372 ? -22.094 -4.615 28.138 1.00 95.19 372 PHE A C 1
ATOM 3006 O O . PHE A 1 372 ? -22.452 -4.565 26.963 1.00 95.19 372 PHE A O 1
ATOM 3013 N N . ASP A 1 373 ? -22.726 -3.930 29.095 1.00 95.56 373 ASP A N 1
ATOM 3014 C CA . ASP A 1 373 ? -23.919 -3.116 28.836 1.00 95.56 373 ASP A CA 1
ATOM 3015 C C . ASP A 1 373 ? -23.591 -1.946 27.899 1.00 95.56 373 ASP A C 1
ATOM 3017 O O . ASP A 1 373 ? -24.267 -1.720 26.888 1.00 95.56 373 ASP A O 1
ATOM 3021 N N . GLN A 1 374 ? -22.505 -1.220 28.184 1.00 97.31 374 GLN A N 1
ATOM 3022 C CA . GLN A 1 374 ? -22.062 -0.133 27.318 1.00 97.31 374 GLN A CA 1
ATOM 3023 C C . GLN A 1 374 ? -21.549 -0.653 25.970 1.00 97.31 374 GLN A C 1
ATOM 3025 O O . GLN A 1 374 ? -21.726 0.012 24.945 1.00 97.31 374 GLN A O 1
ATOM 3030 N N . SER A 1 375 ? -20.937 -1.837 25.948 1.00 97.88 375 SER A N 1
ATOM 3031 C CA . SER A 1 375 ? -20.522 -2.480 24.706 1.00 97.88 375 SER A CA 1
ATOM 3032 C C . SER A 1 375 ? -21.704 -2.774 23.777 1.00 97.88 375 SER A C 1
ATOM 3034 O O . SER A 1 375 ? -21.721 -2.309 22.632 1.00 97.88 375 SER A O 1
ATOM 3036 N N . LEU A 1 376 ? -22.737 -3.450 24.292 1.00 98.12 376 LEU A N 1
ATOM 3037 C CA . LEU A 1 376 ? -23.973 -3.741 23.565 1.00 98.12 376 LEU A CA 1
ATOM 3038 C C . LEU A 1 376 ? -24.661 -2.464 23.076 1.00 98.12 376 LEU A C 1
ATOM 3040 O O . LEU A 1 376 ? -25.177 -2.436 21.955 1.00 98.12 376 LEU A O 1
ATOM 3044 N N . ASN A 1 377 ? -24.629 -1.389 23.867 1.00 98.44 377 ASN A N 1
ATOM 3045 C CA . ASN A 1 377 ? -25.137 -0.084 23.449 1.00 98.44 377 ASN A CA 1
ATOM 3046 C C . ASN A 1 377 ? -24.383 0.455 22.218 1.00 98.44 377 ASN A C 1
ATOM 3048 O O . ASN A 1 377 ? -25.013 0.843 21.232 1.00 98.44 377 ASN A O 1
ATOM 3052 N N . TYR A 1 378 ? -23.046 0.431 22.221 1.00 98.69 378 TYR A N 1
ATOM 3053 C CA . TYR A 1 378 ? -22.263 0.863 21.058 1.00 98.69 378 TYR A CA 1
ATOM 3054 C C . TYR A 1 378 ? -22.494 -0.020 19.830 1.00 98.69 378 TYR A C 1
ATOM 3056 O O . TYR A 1 378 ? -22.672 0.505 18.729 1.00 98.69 378 TYR A O 1
ATOM 3064 N N . PHE A 1 379 ? -22.535 -1.345 19.992 1.00 98.69 379 PHE A N 1
ATOM 3065 C CA . PHE A 1 379 ? -22.807 -2.242 18.868 1.00 98.69 379 PHE A CA 1
ATOM 3066 C C . PHE A 1 379 ? -24.215 -2.047 18.297 1.00 98.69 379 PHE A C 1
ATOM 3068 O O . PHE A 1 379 ? -24.377 -2.070 17.080 1.00 98.69 379 PHE A O 1
ATOM 3075 N N . SER A 1 380 ? -25.209 -1.763 19.141 1.00 98.56 380 SER A N 1
ATOM 3076 C CA . SER A 1 380 ? -26.577 -1.461 18.699 1.00 98.56 380 SER A CA 1
ATOM 3077 C C . SER A 1 380 ? -26.649 -0.145 17.921 1.00 98.56 380 SER A C 1
ATOM 3079 O O . SER A 1 380 ? -27.288 -0.081 16.873 1.00 98.56 380 SER A O 1
ATOM 3081 N N . GLN A 1 381 ? -25.937 0.896 18.362 1.00 98.62 381 GLN A N 1
ATOM 3082 C CA . GLN A 1 381 ? -25.813 2.139 17.590 1.00 98.62 381 GLN A CA 1
ATOM 3083 C C . GLN A 1 381 ? -25.122 1.896 16.238 1.00 98.62 381 GLN A C 1
ATOM 3085 O O . GLN A 1 381 ? -25.574 2.398 15.209 1.00 98.62 381 GLN A O 1
ATOM 3090 N N . ALA A 1 382 ? -24.060 1.079 16.218 1.00 98.69 382 ALA A N 1
ATOM 3091 C CA . ALA A 1 382 ? -23.368 0.701 14.987 1.00 98.69 382 ALA A CA 1
ATOM 3092 C C . ALA A 1 382 ? -24.283 -0.076 14.027 1.00 98.69 382 ALA A C 1
ATOM 3094 O O . ALA A 1 382 ? -24.228 0.152 12.819 1.00 98.69 382 ALA A O 1
ATOM 3095 N N . GLN A 1 383 ? -25.121 -0.974 14.556 1.00 98.62 383 GLN A N 1
ATOM 3096 C CA . GLN A 1 383 ? -26.118 -1.725 13.797 1.00 98.62 383 GLN A CA 1
ATOM 3097 C C . GLN A 1 383 ? -27.109 -0.780 13.112 1.00 98.62 383 GLN A C 1
ATOM 3099 O O . GLN A 1 383 ? -27.247 -0.850 11.892 1.00 98.62 383 GLN A O 1
ATOM 3104 N N . VAL A 1 384 ? -27.742 0.124 13.871 1.00 98.62 384 VAL A N 1
ATOM 3105 C CA . VAL A 1 384 ? -28.737 1.077 13.345 1.00 98.62 384 VAL A CA 1
ATOM 3106 C C . VAL A 1 384 ? -28.138 1.912 12.215 1.00 98.62 384 VAL A C 1
ATOM 3108 O O . VAL A 1 384 ? -28.667 1.916 11.105 1.00 98.62 384 VAL A O 1
ATOM 3111 N N . LEU A 1 385 ? -26.975 2.533 12.444 1.00 98.31 385 LEU A N 1
ATOM 3112 C CA . LEU A 1 385 ? -26.304 3.325 11.410 1.00 98.31 385 LEU A CA 1
ATOM 3113 C C . LEU A 1 385 ? -25.925 2.480 10.186 1.00 98.31 385 LEU A C 1
ATOM 3115 O O . LEU A 1 385 ? -26.034 2.945 9.052 1.00 98.31 385 LEU A O 1
ATOM 3119 N N . ALA A 1 386 ? -25.474 1.236 10.382 1.00 98.56 386 ALA A N 1
ATOM 3120 C CA . ALA A 1 386 ? -25.116 0.350 9.279 1.00 98.56 386 ALA A CA 1
ATOM 3121 C C . ALA A 1 386 ? -26.332 -0.071 8.439 1.00 98.56 386 ALA A C 1
ATOM 3123 O O . ALA A 1 386 ? -26.198 -0.203 7.218 1.00 98.56 386 ALA A O 1
ATOM 3124 N N . GLU A 1 387 ? -27.495 -0.272 9.062 1.00 98.44 387 GLU A N 1
ATOM 3125 C CA . GLU A 1 387 ? -28.765 -0.539 8.379 1.00 98.44 387 GLU A CA 1
ATOM 3126 C C . GLU A 1 387 ? -29.203 0.669 7.543 1.00 98.44 387 GLU A C 1
ATOM 3128 O O . GLU A 1 387 ? -29.472 0.509 6.350 1.00 98.44 387 GLU A O 1
ATOM 3133 N N . GLU A 1 388 ? -29.172 1.877 8.117 1.00 97.94 388 GLU A N 1
ATOM 3134 C CA . GLU A 1 388 ? -29.547 3.128 7.437 1.00 97.94 388 GLU A CA 1
ATOM 3135 C C . GLU A 1 388 ? -28.779 3.339 6.123 1.00 97.94 388 GLU A C 1
ATOM 3137 O O . GLU A 1 388 ? -29.365 3.693 5.096 1.00 97.94 388 GLU A O 1
ATOM 3142 N N . ILE A 1 389 ? -27.470 3.060 6.116 1.00 97.69 389 ILE A N 1
ATOM 3143 C CA . ILE A 1 389 ? -26.613 3.242 4.932 1.00 97.69 389 ILE A CA 1
ATOM 3144 C C . ILE A 1 389 ? -26.413 1.965 4.099 1.00 97.69 389 ILE A C 1
ATOM 3146 O O . ILE A 1 389 ? -25.585 1.950 3.183 1.00 97.69 389 ILE A O 1
ATOM 3150 N N . ASN A 1 390 ? -27.124 0.876 4.409 1.00 97.75 390 ASN A N 1
ATOM 3151 C CA . ASN A 1 390 ? -26.960 -0.441 3.777 1.00 97.75 390 ASN A CA 1
ATOM 3152 C C . ASN A 1 390 ? -25.507 -0.980 3.800 1.00 97.75 390 ASN A C 1
ATOM 3154 O O . ASN A 1 390 ? -25.055 -1.672 2.877 1.00 97.75 390 ASN A O 1
ATOM 3158 N N . PHE A 1 391 ? -24.745 -0.695 4.859 1.00 98.25 391 PHE A N 1
ATOM 3159 C CA . PHE A 1 391 ? -23.363 -1.147 5.012 1.00 98.25 391 PHE A CA 1
ATOM 3160 C C . PHE A 1 391 ? -23.291 -2.564 5.594 1.00 98.25 391 PHE A C 1
ATOM 3162 O O . PHE A 1 391 ? -23.012 -2.780 6.772 1.00 98.25 391 PHE A O 1
ATOM 3169 N N . ARG A 1 392 ? -23.485 -3.558 4.719 1.00 97.88 392 ARG A N 1
ATOM 3170 C CA . ARG A 1 392 ? -23.556 -4.989 5.080 1.00 97.88 392 ARG A CA 1
ATOM 3171 C C . ARG A 1 392 ? -22.389 -5.496 5.929 1.00 97.88 392 ARG A C 1
ATOM 3173 O O . ARG A 1 392 ? -22.601 -6.296 6.833 1.00 97.88 392 ARG A O 1
ATOM 3180 N N . GLN A 1 393 ? -21.164 -5.055 5.641 1.00 97.56 393 GLN A N 1
ATOM 3181 C CA . GLN A 1 393 ? -19.993 -5.497 6.402 1.00 97.56 393 GLN A CA 1
ATOM 3182 C C . GLN A 1 393 ? -20.004 -4.946 7.835 1.00 97.56 393 GLN A C 1
ATOM 3184 O O . GLN A 1 393 ? -19.670 -5.682 8.760 1.00 97.56 393 GLN A O 1
ATOM 3189 N N . GLY A 1 394 ? -20.392 -3.680 8.024 1.00 97.12 394 GLY A N 1
ATOM 3190 C CA . GLY A 1 394 ? -20.550 -3.079 9.350 1.00 97.12 394 GLY A CA 1
ATOM 3191 C C . GLY A 1 394 ? -21.663 -3.755 10.144 1.00 97.12 394 GLY A C 1
ATOM 3192 O O . GLY A 1 394 ? -21.431 -4.170 11.274 1.00 97.12 394 GLY A O 1
ATOM 3193 N N . LEU A 1 395 ? -22.816 -3.976 9.504 1.00 98.44 395 LEU A N 1
ATOM 3194 C CA . LEU A 1 395 ? -23.959 -4.673 10.098 1.00 98.44 395 LEU A CA 1
ATOM 3195 C C . LEU A 1 395 ? -23.590 -6.087 10.563 1.00 98.44 395 LEU A C 1
ATOM 3197 O O . LEU A 1 395 ? -23.850 -6.460 11.701 1.00 98.44 395 LEU A O 1
ATOM 3201 N N . SER A 1 396 ? -22.914 -6.861 9.709 1.00 98.31 396 SER A N 1
ATOM 3202 C CA . SER A 1 396 ? -22.468 -8.210 10.066 1.00 98.31 396 SER A CA 1
ATOM 3203 C C . SER A 1 396 ? -21.528 -8.216 11.272 1.00 98.31 396 SER A C 1
ATOM 3205 O O . SER A 1 396 ? -21.627 -9.120 12.095 1.00 98.31 396 SER A O 1
ATOM 3207 N N . LYS A 1 397 ? -20.622 -7.235 11.384 1.00 98.38 397 LYS A N 1
ATOM 3208 C CA . LYS A 1 397 ? -19.724 -7.119 12.541 1.00 98.38 397 LYS A CA 1
ATOM 3209 C C . LYS A 1 397 ? -20.476 -6.714 13.806 1.00 98.38 397 LYS A C 1
ATOM 3211 O O . LYS A 1 397 ? -20.204 -7.294 14.846 1.00 98.38 397 LYS A O 1
ATOM 3216 N N . ALA A 1 398 ? -21.412 -5.767 13.713 1.00 98.44 398 ALA A N 1
ATOM 3217 C CA . ALA A 1 398 ? -22.230 -5.333 14.846 1.00 98.44 398 ALA A CA 1
ATOM 3218 C C . ALA A 1 398 ? -23.000 -6.508 15.460 1.00 98.44 398 ALA A C 1
ATOM 3220 O O . ALA A 1 398 ? -22.843 -6.782 16.646 1.00 98.44 398 ALA A O 1
ATOM 3221 N N . LEU A 1 399 ? -23.719 -7.264 14.622 1.00 98.19 399 LEU A N 1
ATOM 3222 C CA . LEU A 1 399 ? -24.478 -8.443 15.047 1.00 98.19 399 LEU A CA 1
ATOM 3223 C C . LEU A 1 399 ? -23.571 -9.533 15.629 1.00 98.19 399 LEU A C 1
ATOM 3225 O O . LEU A 1 399 ? -23.880 -10.110 16.667 1.00 98.19 399 LEU A O 1
ATOM 3229 N N . LEU A 1 400 ? -22.425 -9.797 14.989 1.00 98.06 400 LEU A N 1
ATOM 3230 C CA . LEU A 1 400 ? -21.454 -10.772 15.493 1.00 98.06 400 LEU A CA 1
ATOM 3231 C C . LEU A 1 400 ? -20.913 -10.372 16.871 1.00 98.06 400 LEU A C 1
ATOM 3233 O O . LEU A 1 400 ? -20.756 -11.223 17.741 1.00 98.06 400 LEU A O 1
ATOM 3237 N N . TYR A 1 401 ? -20.603 -9.092 17.073 1.00 98.12 401 TYR A N 1
ATOM 3238 C CA . TYR A 1 401 ? -20.076 -8.619 18.346 1.00 98.12 401 TYR A CA 1
ATOM 3239 C C . TYR A 1 401 ? -21.149 -8.584 19.440 1.00 98.12 401 TYR A C 1
ATOM 3241 O O . TYR A 1 401 ? -20.849 -8.973 20.562 1.00 98.12 401 TYR A O 1
ATOM 3249 N N . GLN A 1 402 ? -22.404 -8.248 19.118 1.00 97.94 402 GLN A N 1
ATOM 3250 C CA . GLN A 1 402 ? -23.530 -8.400 20.052 1.00 97.94 402 GLN A CA 1
ATOM 3251 C C . GLN A 1 402 ? -23.704 -9.858 20.493 1.00 97.94 402 GLN A C 1
ATOM 3253 O O . GLN A 1 402 ? -23.785 -10.126 21.689 1.00 97.94 402 GLN A O 1
ATOM 3258 N N . ALA A 1 403 ? -23.696 -10.802 19.544 1.00 97.00 403 ALA A N 1
ATOM 3259 C CA . ALA A 1 403 ? -23.810 -12.227 19.850 1.00 97.00 403 ALA A CA 1
ATOM 3260 C C . ALA A 1 403 ? -22.665 -12.712 20.755 1.00 97.00 403 ALA A C 1
ATOM 3262 O O . ALA A 1 403 ? -22.895 -13.412 21.740 1.00 97.00 403 ALA A O 1
ATOM 3263 N N . ASN A 1 404 ? -21.429 -12.282 20.477 1.00 95.62 404 ASN A N 1
ATOM 3264 C CA . ASN A 1 404 ? -20.286 -12.588 21.336 1.00 95.62 404 ASN A CA 1
ATOM 3265 C C . ASN A 1 404 ? -20.451 -11.998 22.747 1.00 95.62 404 ASN A C 1
ATOM 3267 O O . ASN A 1 404 ? -20.180 -12.700 23.720 1.00 95.62 404 ASN A O 1
ATOM 3271 N N . SER A 1 405 ? -20.924 -10.753 22.870 1.00 95.06 405 SER A N 1
ATOM 3272 C CA . SER A 1 405 ? -21.172 -10.105 24.165 1.00 95.06 405 SER A CA 1
ATOM 3273 C C . SER A 1 405 ? -22.190 -10.883 25.001 1.00 95.06 405 SER A C 1
ATOM 3275 O O . SER A 1 405 ? -21.892 -11.268 26.132 1.00 95.06 405 SER A O 1
ATOM 3277 N N . HIS A 1 406 ? -23.341 -11.225 24.412 1.00 95.06 406 HIS A N 1
ATOM 3278 C CA . HIS A 1 406 ? -24.362 -12.047 25.067 1.00 95.06 406 HIS A CA 1
ATOM 3279 C C . HIS A 1 406 ? -23.820 -13.418 25.470 1.00 95.06 406 HIS A C 1
ATOM 3281 O O . HIS A 1 406 ? -24.076 -13.893 26.577 1.00 95.06 406 HIS A O 1
ATOM 3287 N N . TRP A 1 407 ? -23.009 -14.044 24.614 1.00 94.19 407 TRP A N 1
ATOM 3288 C CA . TRP A 1 407 ? -22.368 -15.313 24.941 1.00 94.19 407 TRP A CA 1
ATOM 3289 C C . TRP A 1 407 ? -21.459 -15.195 26.174 1.00 94.19 407 TRP A C 1
ATOM 3291 O O . TRP A 1 407 ? -21.518 -16.056 27.054 1.00 94.19 407 TRP A O 1
ATOM 3301 N N . PHE A 1 408 ? -20.659 -14.125 26.279 1.00 90.00 408 PHE A N 1
ATOM 3302 C CA . PHE A 1 408 ? -19.798 -13.875 27.442 1.00 90.00 408 PHE A CA 1
ATOM 3303 C C . PHE A 1 408 ? -20.590 -13.579 28.722 1.00 90.00 408 PHE A C 1
ATOM 3305 O O . PHE A 1 408 ? -20.128 -13.931 29.808 1.00 90.00 408 PHE A O 1
ATOM 3312 N N . GLN A 1 409 ? -21.781 -12.989 28.603 1.00 92.94 409 GLN A N 1
ATOM 3313 C CA . GLN A 1 409 ? -22.703 -12.764 29.721 1.00 92.94 409 GLN A CA 1
ATOM 3314 C C . GLN A 1 409 ? -23.496 -14.024 30.121 1.00 92.94 409 GLN A C 1
ATOM 3316 O O . GLN A 1 409 ? -24.089 -14.059 31.197 1.00 92.94 409 GLN A O 1
ATOM 3321 N N . GLY A 1 410 ? -23.464 -15.086 29.306 1.00 93.31 410 GLY A N 1
ATOM 3322 C CA . GLY A 1 410 ? -24.220 -16.324 29.528 1.00 93.31 410 GLY A CA 1
ATOM 3323 C C . GLY A 1 410 ? -25.642 -16.309 28.952 1.00 93.31 410 GLY A C 1
ATOM 3324 O O . GLY A 1 410 ? -26.401 -17.255 29.171 1.00 93.31 410 GLY A O 1
ATOM 3325 N N . ASP A 1 411 ? -25.994 -15.286 28.173 1.00 94.50 411 ASP A N 1
ATOM 3326 C CA . ASP A 1 411 ? -27.304 -15.101 27.544 1.00 94.50 411 ASP A CA 1
ATOM 3327 C C . ASP A 1 411 ? -27.406 -15.868 26.213 1.00 94.50 411 ASP A C 1
ATOM 3329 O O . ASP A 1 411 ? -27.651 -15.311 25.144 1.00 94.50 411 ASP A O 1
ATOM 3333 N N . TYR A 1 412 ? -27.240 -17.193 26.267 1.00 93.38 412 TYR A N 1
ATOM 3334 C CA . TYR A 1 412 ? -27.116 -18.059 25.080 1.00 93.38 412 TYR A CA 1
ATOM 3335 C C . TYR A 1 412 ? -28.332 -18.096 24.143 1.00 93.38 412 TYR A C 1
ATOM 3337 O O . TYR A 1 412 ? -28.242 -18.669 23.066 1.00 93.38 412 TYR A O 1
ATOM 3345 N N . GLN A 1 413 ? -29.488 -17.584 24.568 1.00 93.94 413 GLN A N 1
ATOM 3346 C CA . GLN A 1 413 ? -30.665 -17.472 23.698 1.00 93.94 413 GLN A CA 1
ATOM 3347 C C . GLN A 1 413 ? -30.640 -16.204 22.840 1.00 93.94 413 GLN A C 1
ATOM 3349 O O . GLN A 1 413 ? -31.309 -16.166 21.810 1.00 93.94 413 GLN A O 1
ATOM 3354 N N . GLN A 1 414 ? -29.943 -15.164 23.304 1.00 90.38 414 GLN A N 1
ATOM 3355 C CA . GLN A 1 414 ? -29.791 -13.896 22.590 1.00 90.38 414 GLN A CA 1
ATOM 3356 C C . GLN A 1 414 ? -28.553 -13.898 21.687 1.00 90.38 414 GLN A C 1
ATOM 3358 O O . GLN A 1 414 ? -28.576 -13.241 20.648 1.00 90.38 414 GLN A O 1
ATOM 3363 N N . ALA A 1 415 ? -27.508 -14.636 22.079 1.00 87.69 415 ALA A N 1
ATOM 3364 C CA . ALA A 1 415 ? -26.351 -14.952 21.240 1.00 87.69 415 ALA A CA 1
ATOM 3365 C C . ALA A 1 415 ? -26.724 -15.881 20.077 1.00 87.69 415 ALA A C 1
ATOM 3367 O O . ALA A 1 415 ? -26.234 -15.630 18.951 1.00 87.69 415 ALA A O 1
#